Protein 5XUP (pdb70)

Secondary structure (DSSP, 8-state):
-HHHHHHHHHHHHHHHHHHHHHHHHHHHT-HHHHHHHHHHHHHHHHT-S---HHHHHHHHHHHHHHHHHTTT-TTEE-SSSTT--HHHHHHHHHTTS-TTSHHHHHHHHHHHHHHHHHHHHHTT-HHHHHHHHHHHS-STT---TTHHHHHHHHHHT-S--THHHHT-HHHHHHHHHHHHHHHHHHHTTSHHHHHHHHHHT-/-HHHHHHHHHHHHHHHHHHHHHHHHHHHT-HHHHHHHHHHHHHHHHH-S---HHHHHHHHHHHHHHHHHTTT-TT---SSSTTS-HHHHHHHHHHHS-S--SHHHHHHHHHHHHHHHHHHHTTT-HHHHHHHHHHH---TTHHHHHHHHHHT-TT-HHHHHS-HHHHHHHHHHHHHHHHHHSTTSHHHHHHHHHH-/---SSPEEPP--/--SS--

CATH classification: 1.25.40.210

Nearest PDB structures (foldseek):
  8w8g-assembly2_C  TM=9.676E-01  e=1.022E-24  Homo sapiens
  3bqo-assembly1_A  TM=9.821E-01  e=9.568E-24  Homo sapiens
  8w8g-assembly2_D  TM=9.716E-01  e=1.978E-22  Homo sapiens
  3bu8-assembly1_B  TM=8.510E-01  e=6.209E-09  Homo sapiens
  7c5d-assembly2_B  TM=8.430E-01  e=8.053E-08  Homo sapiens

Radius of gyration: 26.71 Å; Cα contacts (8 Å, |Δi|>4): 486; chains: 4; bounding box: 44×84×56 Å

Foldseek 3Di:
DVVVVVVLVVLVLLLLVLLLQLLVCLLVVVVVSNVVSLVVNVVSVVPHPDDDPVSVQSVLSSLLSVLLVCQLVQVDADDPPRLQGSLNSSLVSLVPYDPVVPPLSLVLNVLSLLSNLLSCLLVLNLVSSVVSLCVSVDDPPDDDPCSVVSVVVSVVSHNDDVVCVVSDSVVSSVSVSVVSVVSNVVRCCRPPNVVVVVVVVD/DVVVVVVLVVLLLLLLVLLLQLLVCLLVVVLVSNVVSLVVNVVSVVPHDDDDPVSVLSVLSSLLSVLLSCLLPPCDADDPPRLQHSLNVSLVSLVVHPDDPDDLSVLLSVLSLLSNLLSCLVVVNLVSSVVSLVVSDDDDCNVVSNVCSVVSVSPDPVCVVSDSVVSSVSVSVVSVVSNVVSCCRDPNVVVVVVVD/DDDPDDDDDDDD/DPDDDD

Structure (mmCIF, N/CA/C/O backbone):
data_5XUP
#
_entry.id   5XUP
#
_cell.length_a   161.579
_cell.length_b   161.579
_cell.length_c   45.925
_cell.angle_alpha   90.000
_cell.angle_beta   90.000
_cell.angle_gamma   120.000
#
_symmetry.space_group_name_H-M   'P 64'
#
loop_
_entity.id
_entity.type
_entity.pdbx_description
1 polymer 'Telomeric repeat-binding factor 1'
2 polymer 'Telomere repeats-binding bouquet formation protein 1'
3 water water
#
loop_
_atom_site.group_PDB
_atom_site.id
_atom_site.type_symbol
_atom_site.label_atom_id
_atom_site.label_alt_id
_atom_site.label_comp_id
_atom_site.label_asym_id
_atom_site.label_entity_id
_atom_site.label_seq_id
_atom_site.pdbx_PDB_ins_code
_atom_site.Cartn_x
_atom_site.Cartn_y
_atom_site.Cartn_z
_atom_site.occupancy
_atom_site.B_iso_or_equiv
_atom_site.auth_seq_id
_atom_site.auth_comp_id
_atom_site.auth_asym_id
_atom_site.auth_atom_id
_atom_site.pdbx_PDB_model_num
ATOM 1 N N . GLY A 1 1 ? -72.815 15.846 20.120 1.00 63.28 65 GLY A N 1
ATOM 2 C CA . GLY A 1 1 ? -72.155 16.087 21.437 1.00 62.57 65 GLY A CA 1
ATOM 3 C C . GLY A 1 1 ? -70.912 16.947 21.307 1.00 62.82 65 GLY A C 1
ATOM 4 O O . GLY A 1 1 ? -70.845 17.830 20.448 1.00 62.41 65 GLY A O 1
ATOM 5 N N . LEU A 1 2 ? -69.927 16.682 22.165 1.00 61.87 66 LEU A N 1
ATOM 6 C CA . LEU A 1 2 ? -68.651 17.400 22.157 1.00 63.54 66 LEU A CA 1
ATOM 7 C C . LEU A 1 2 ? -67.838 17.099 20.899 1.00 61.75 66 LEU A C 1
ATOM 8 O O . LEU A 1 2 ? -66.917 17.844 20.547 1.00 59.04 66 LEU A O 1
ATOM 13 N N . VAL A 1 3 ? -68.183 15.997 20.238 1.00 56.63 67 VAL A N 1
ATOM 14 C CA . VAL A 1 3 ? -67.553 15.593 18.990 1.00 52.26 67 VAL A CA 1
ATOM 15 C C . VAL A 1 3 ? -67.854 16.591 17.880 1.00 56.14 67 VAL A C 1
ATOM 16 O O . VAL A 1 3 ? -66.939 17.037 17.185 1.00 58.57 67 VAL A O 1
ATOM 20 N N . ALA A 1 4 ? -69.137 16.927 17.724 1.00 54.20 68 ALA A N 1
ATOM 21 C CA . ALA A 1 4 ? -69.601 17.858 16.696 1.00 54.03 68 ALA A CA 1
ATOM 22 C C . ALA A 1 4 ? -69.107 19.277 16.967 1.00 55.95 68 ALA A C 1
ATOM 23 O O . ALA A 1 4 ? -68.815 20.033 16.039 1.00 59.09 68 ALA A O 1
ATOM 25 N N . GLU A 1 5 ? -69.023 19.618 18.250 1.00 52.33 69 GLU A N 1
ATOM 26 C CA . GLU A 1 5 ? -68.474 20.885 18.707 1.00 53.89 69 GLU A CA 1
ATOM 27 C C . GLU A 1 5 ? -67.031 21.050 18.225 1.00 47.27 69 GLU A C 1
ATOM 28 O O . GLU A 1 5 ? -66.670 22.073 17.639 1.00 42.93 69 GLU A O 1
ATOM 34 N N . ALA A 1 6 ? -66.221 20.026 18.474 1.00 42.20 70 ALA A N 1
ATOM 35 C CA . ALA A 1 6 ? -64.817 20.017 18.092 1.00 38.35 70 ALA A CA 1
ATOM 36 C C . ALA A 1 6 ? -64.621 20.023 16.574 1.00 39.24 70 ALA A C 1
ATOM 37 O O . ALA A 1 6 ? -63.677 20.632 16.066 1.00 36.16 70 ALA A O 1
ATOM 39 N N . GLU A 1 7 ? -65.504 19.347 15.848 1.00 36.76 71 GLU A N 1
ATOM 40 C CA . GLU A 1 7 ? -65.408 19.340 14.392 1.00 39.37 71 GLU A CA 1
ATOM 41 C C . GLU A 1 7 ? -65.689 20.726 13.818 1.00 38.93 71 GLU A C 1
ATOM 42 O O . GLU A 1 7 ? -65.042 21.141 12.859 1.00 37.10 71 GLU A O 1
ATOM 48 N N . ALA A 1 8 ? -66.635 21.442 14.421 1.00 38.84 72 ALA A N 1
ATOM 49 C CA . ALA A 1 8 ? -66.910 22.830 14.036 1.00 41.79 72 ALA A CA 1
ATOM 50 C C . ALA A 1 8 ? -65.720 23.754 14.311 1.00 37.39 72 ALA A C 1
ATOM 51 O O . ALA A 1 8 ? -65.410 24.623 13.500 1.00 38.16 72 ALA A O 1
ATOM 53 N N . VAL A 1 9 ? -65.056 23.558 15.449 1.00 34.68 73 VAL A N 1
ATOM 54 C CA . VAL A 1 9 ? -63.865 24.333 15.800 1.00 34.43 73 VAL A CA 1
ATOM 55 C C . VAL A 1 9 ? -62.761 24.080 14.767 1.00 35.50 73 VAL A C 1
ATOM 56 O O . VAL A 1 9 ? -62.138 25.017 14.263 1.00 31.87 73 VAL A O 1
ATOM 60 N N . ALA A 1 10 ? -62.544 22.806 14.442 1.00 33.42 74 ALA A N 1
ATOM 61 C CA . ALA A 1 10 ? -61.548 22.417 13.457 1.00 29.89 74 ALA A CA 1
ATOM 62 C C . ALA A 1 10 ? -61.849 23.000 12.076 1.00 28.99 74 ALA A C 1
ATOM 63 O O . ALA A 1 10 ? -60.938 23.466 11.380 1.00 29.30 74 ALA A O 1
ATOM 65 N N . ALA A 1 11 ? -63.123 22.977 11.690 1.00 26.18 75 ALA A N 1
ATOM 66 C CA . ALA A 1 11 ? -63.552 23.504 10.397 1.00 28.65 75 ALA A CA 1
ATOM 67 C C . ALA A 1 11 ? -63.300 25.013 10.297 1.00 29.29 75 ALA A C 1
ATOM 68 O O . ALA A 1 11 ? -62.910 25.515 9.238 1.00 26.94 75 ALA A O 1
ATOM 70 N N . GLY A 1 12 ? -63.529 25.722 11.404 1.00 28.98 76 GLY A N 1
ATOM 71 C CA . GLY A 1 12 ? -63.238 27.148 11.492 1.00 29.74 76 GLY A CA 1
ATOM 72 C C . GLY A 1 12 ? -61.762 27.412 11.262 1.00 28.10 76 GLY A C 1
ATOM 73 O O . GLY A 1 12 ? -61.391 28.333 10.534 1.00 27.55 76 GLY A O 1
ATOM 74 N N . TRP A 1 13 ? -60.920 26.581 11.868 1.00 27.24 77 TRP A N 1
ATOM 75 C CA . TRP A 1 13 ? -59.475 26.713 11.725 1.00 26.16 77 TRP A CA 1
ATOM 76 C C . TRP A 1 13 ? -59.037 26.438 10.301 1.00 25.66 77 TRP A C 1
ATOM 77 O O . TRP A 1 13 ? -58.169 27.130 9.775 1.00 29.07 77 TRP A O 1
ATOM 88 N N . MET A 1 14 ? -59.642 25.427 9.679 1.00 25.06 78 MET A N 1
ATOM 89 C CA . MET A 1 14 ? -59.294 25.054 8.313 1.00 27.09 78 MET A CA 1
ATOM 90 C C . MET A 1 14 ? -59.687 26.157 7.335 1.00 26.53 78 MET A C 1
ATOM 91 O O . MET A 1 14 ? -58.898 26.521 6.460 1.00 24.30 78 MET A O 1
ATOM 96 N N . LEU A 1 15 ? -60.892 26.700 7.500 1.00 25.95 79 LEU A N 1
ATOM 97 C CA . LEU A 1 15 ? -61.364 27.776 6.634 1.00 24.67 79 LEU A CA 1
ATOM 98 C C . LEU A 1 15 ? -60.427 28.988 6.698 1.00 25.02 79 LEU A C 1
ATOM 99 O O . LEU A 1 15 ? -60.038 29.531 5.663 1.00 25.86 79 LEU A O 1
ATOM 104 N N . ASP A 1 16 ? -60.067 29.397 7.912 1.00 26.56 80 ASP A N 1
ATOM 105 C CA . ASP A 1 16 ? -59.184 30.542 8.110 1.00 27.47 80 ASP A CA 1
ATOM 106 C C . ASP A 1 16 ? -57.824 30.333 7.454 1.00 28.07 80 ASP A C 1
ATOM 107 O O . ASP A 1 16 ? -57.330 31.220 6.754 1.00 23.94 80 ASP A O 1
ATOM 112 N N . PHE A 1 17 ? -57.245 29.152 7.679 1.00 26.29 81 PHE A N 1
ATOM 113 C CA . PHE A 1 17 ? -55.971 28.777 7.078 1.00 27.05 81 PHE A CA 1
ATOM 114 C C . PHE A 1 17 ? -56.032 28.744 5.549 1.00 25.40 81 PHE A C 1
ATOM 115 O O . PHE A 1 17 ? -55.099 29.182 4.867 1.00 25.18 81 PHE A O 1
ATOM 123 N N . LEU A 1 18 ? -57.117 28.213 5.003 1.00 23.94 82 LEU A N 1
ATOM 124 C CA . LEU A 1 18 ? -57.234 28.152 3.546 1.00 26.08 82 LEU A CA 1
ATOM 125 C C . LEU A 1 18 ? -57.433 29.534 2.912 1.00 26.53 82 LEU A C 1
ATOM 126 O O . LEU A 1 18 ? -56.919 29.797 1.816 1.00 26.70 82 LEU A O 1
ATOM 131 N N . CYS A 1 19 ? -58.147 30.418 3.609 1.00 25.79 83 CYS A N 1
ATOM 132 C CA . CYS A 1 19 ? -58.294 31.813 3.165 1.00 27.09 83 CYS A CA 1
ATOM 133 C C . CYS A 1 19 ? -56.924 32.484 3.123 1.00 26.55 83 CYS A C 1
ATOM 134 O O . CYS A 1 19 ? -56.556 33.103 2.118 1.00 26.19 83 CYS A O 1
ATOM 137 N N . LEU A 1 20 ? -56.174 32.350 4.216 1.00 25.23 84 LEU A N 1
ATOM 138 C CA . LEU A 1 20 ? -54.815 32.892 4.298 1.00 30.32 84 LEU A CA 1
ATOM 139 C C . LEU A 1 20 ? -53.982 32.418 3.110 1.00 30.99 84 LEU A C 1
ATOM 140 O O . LEU A 1 20 ? -53.324 33.222 2.439 1.00 30.45 84 LEU A O 1
ATOM 145 N N . SER A 1 21 ? -54.057 31.119 2.832 1.00 28.79 85 SER A N 1
ATOM 146 C CA . SER A 1 21 ? -53.270 30.505 1.772 1.00 30.49 85 SER A CA 1
ATOM 147 C C . SER A 1 21 ? -53.695 31.017 0.391 1.00 29.83 85 SER A C 1
ATOM 148 O O . SER A 1 21 ? -52.847 31.296 -0.468 1.00 28.86 85 SER A O 1
ATOM 151 N N . LEU A 1 22 ? -55.008 31.139 0.193 1.00 26.57 86 LEU A N 1
ATOM 152 C CA . LEU A 1 22 ? -55.577 31.677 -1.040 1.00 27.45 86 LEU A CA 1
ATOM 153 C C . LEU A 1 22 ? -55.150 33.135 -1.237 1.00 25.39 86 LEU A C 1
ATOM 154 O O . LEU A 1 22 ? -54.779 33.535 -2.337 1.00 25.45 86 LEU A O 1
ATOM 159 N N . CYS A 1 23 ? -55.213 33.915 -0.162 1.00 26.46 87 CYS A N 1
ATOM 160 C CA . CYS A 1 23 ? -54.745 35.304 -0.168 1.00 28.32 87 CYS A CA 1
ATOM 161 C C . CYS A 1 23 ? -53.279 35.441 -0.601 1.00 31.19 87 CYS A C 1
ATOM 162 O O . CYS A 1 23 ? -52.949 36.325 -1.404 1.00 28.54 87 CYS A O 1
ATOM 165 N N . ARG A 1 24 ? -52.413 34.568 -0.076 1.00 33.18 88 ARG A N 1
ATOM 166 C CA . ARG A 1 24 ? -50.980 34.595 -0.411 1.00 34.31 88 ARG A CA 1
ATOM 167 C C . ARG A 1 24 ? -50.741 34.241 -1.855 1.00 32.20 88 ARG A C 1
ATOM 168 O O . ARG A 1 24 ? -49.973 34.920 -2.533 1.00 33.56 88 ARG A O 1
ATOM 176 N N . ALA A 1 25 ? -51.402 33.184 -2.326 1.00 30.08 89 ALA A N 1
ATOM 177 C CA . ALA A 1 25 ? -51.271 32.766 -3.721 1.00 32.74 89 ALA A CA 1
ATOM 178 C C . ALA A 1 25 ? -51.772 33.855 -4.677 1.00 34.72 89 ALA A C 1
ATOM 179 O O . ALA A 1 25 ? -51.192 34.060 -5.747 1.00 36.65 89 ALA A O 1
ATOM 181 N N . PHE A 1 26 ? -52.836 34.554 -4.278 1.00 33.53 90 PHE A N 1
ATOM 182 C CA . PHE A 1 26 ? -53.368 35.680 -5.055 1.00 31.76 90 PHE A CA 1
ATOM 183 C C . PHE A 1 26 ? -52.322 36.793 -5.133 1.00 31.25 90 PHE A C 1
ATOM 184 O O . PHE A 1 26 ? -51.980 37.257 -6.219 1.00 33.58 90 PHE A O 1
ATOM 192 N N . ARG A 1 27 ? -51.807 37.202 -3.978 1.00 30.70 91 ARG A N 1
ATOM 193 C CA . ARG A 1 27 ? -50.813 38.263 -3.925 1.00 36.07 91 ARG A CA 1
ATOM 194 C C . ARG A 1 27 ? -49.542 37.880 -4.693 1.00 38.01 91 ARG A C 1
ATOM 195 O O . ARG A 1 27 ? -49.027 38.680 -5.466 1.00 37.42 91 ARG A O 1
ATOM 203 N N . ASP A 1 28 ? -49.069 36.649 -4.499 1.00 41.30 92 ASP A N 1
ATOM 204 C CA . ASP A 1 28 ? -47.855 36.153 -5.163 1.00 44.25 92 ASP A CA 1
ATOM 205 C C . ASP A 1 28 ? -48.004 35.909 -6.664 1.00 39.61 92 ASP A C 1
ATOM 206 O O . ASP A 1 28 ? -47.006 35.766 -7.366 1.00 48.18 92 ASP A O 1
ATOM 211 N N . GLY A 1 29 ? -49.238 35.846 -7.150 1.00 39.71 93 GLY A N 1
ATOM 212 C CA . GLY A 1 29 ? -49.488 35.480 -8.544 1.00 38.42 93 GLY A CA 1
ATOM 213 C C . GLY A 1 29 ? -49.218 34.007 -8.809 1.00 38.84 93 GLY A C 1
ATOM 214 O O . GLY A 1 29 ? -48.858 33.628 -9.918 1.00 43.56 93 GLY A O 1
ATOM 215 N N . ARG A 1 30 ? -49.388 33.175 -7.787 1.00 38.02 94 ARG A N 1
ATOM 216 C CA . ARG A 1 30 ? -49.182 31.732 -7.923 1.00 37.28 94 ARG A CA 1
ATOM 217 C C . ARG A 1 30 ? -50.471 31.034 -8.353 1.00 35.78 94 ARG A C 1
ATOM 218 O O . ARG A 1 30 ? -51.234 30.526 -7.525 1.00 37.49 94 ARG A O 1
ATOM 226 N N . SER A 1 31 ? -50.686 31.011 -9.667 1.00 37.89 95 SER A N 1
ATOM 227 C CA . SER A 1 31 ? -51.956 30.608 -10.272 1.00 39.94 95 SER A CA 1
ATOM 228 C C . SER A 1 31 ? -52.380 29.181 -9.981 1.00 39.51 95 SER A C 1
ATOM 229 O O . SER A 1 31 ? -53.545 28.934 -9.682 1.00 37.44 95 SER A O 1
ATOM 232 N N . GLU A 1 32 ? -51.451 28.242 -10.081 1.00 40.83 96 GLU A N 1
ATOM 233 C CA . GLU A 1 32 ? -51.795 26.842 -9.855 1.00 44.10 96 GLU A CA 1
ATOM 234 C C . GLU A 1 32 ? -52.110 26.580 -8.389 1.00 39.60 96 GLU A C 1
ATOM 235 O O . GLU A 1 32 ? -53.106 25.918 -8.074 1.00 41.97 96 GLU A O 1
ATOM 241 N N . ASP A 1 33 ? -51.271 27.120 -7.504 1.00 37.31 97 ASP A N 1
ATOM 242 C CA . ASP A 1 33 ? -51.511 27.066 -6.063 1.00 35.91 97 ASP A CA 1
ATOM 243 C C . ASP A 1 33 ? -52.888 27.638 -5.734 1.00 35.83 97 ASP A C 1
ATOM 244 O O . ASP A 1 33 ? -53.653 27.044 -4.973 1.00 30.16 97 ASP A O 1
ATOM 249 N N . PHE A 1 34 ? -53.192 28.789 -6.327 1.00 35.11 98 PHE A N 1
ATOM 250 C CA . PHE A 1 34 ? -54.464 29.477 -6.111 1.00 32.21 98 PHE A CA 1
ATOM 251 C C . PHE A 1 34 ? -55.666 28.593 -6.458 1.00 32.81 98 PHE A C 1
ATOM 252 O O . PHE A 1 34 ? -56.610 28.500 -5.670 1.00 31.55 98 PHE A O 1
ATOM 260 N N . ARG A 1 35 ? -55.617 27.950 -7.629 1.00 30.26 99 ARG A N 1
ATOM 261 C CA . ARG A 1 35 ? -56.684 27.060 -8.084 1.00 33.88 99 ARG A CA 1
ATOM 262 C C . ARG A 1 35 ? -56.864 25.867 -7.137 1.00 33.95 99 ARG A C 1
ATOM 263 O O . ARG A 1 35 ? -57.995 25.492 -6.826 1.00 33.15 99 ARG A O 1
ATOM 271 N N . ARG A 1 36 ? -55.755 25.290 -6.671 1.00 33.93 100 ARG A N 1
ATOM 272 C CA . ARG A 1 36 ? -55.813 24.148 -5.752 1.00 34.69 100 ARG A CA 1
ATOM 273 C C . ARG A 1 36 ? -56.369 24.543 -4.385 1.00 31.46 100 ARG A C 1
ATOM 274 O O . ARG A 1 36 ? -57.230 23.853 -3.838 1.00 32.33 100 ARG A O 1
ATOM 282 N N . THR A 1 37 ? -55.879 25.655 -3.845 1.00 28.41 101 THR A N 1
ATOM 283 C CA . THR A 1 37 ? -56.413 26.201 -2.598 1.00 30.17 101 THR A CA 1
ATOM 284 C C . THR A 1 37 ? -57.896 26.583 -2.738 1.00 28.33 101 THR A C 1
ATOM 285 O O . THR A 1 37 ? -58.684 26.329 -1.830 1.00 25.44 101 THR A O 1
ATOM 289 N N . ARG A 1 38 ? -58.268 27.170 -3.876 1.00 26.56 102 ARG A N 1
ATOM 290 C CA . ARG A 1 38 ? -59.674 27.463 -4.170 1.00 28.37 102 ARG A CA 1
ATOM 291 C C . ARG A 1 38 ? -60.544 26.213 -4.031 1.00 29.35 102 ARG A C 1
ATOM 292 O O . ARG A 1 38 ? -61.577 26.245 -3.355 1.00 26.56 102 ARG A O 1
ATOM 300 N N . ASN A 1 39 ? -60.123 25.127 -4.681 1.00 30.27 103 ASN A N 1
ATOM 301 C CA . ASN A 1 39 ? -60.834 23.853 -4.612 1.00 30.45 103 ASN A CA 1
ATOM 302 C C . ASN A 1 39 ? -60.999 23.360 -3.185 1.00 27.66 103 ASN A C 1
ATOM 303 O O . ASN A 1 39 ? -62.087 22.919 -2.801 1.00 27.27 103 ASN A O 1
ATOM 308 N N . SER A 1 40 ? -59.923 23.438 -2.402 1.00 26.73 104 SER A N 1
ATOM 309 C CA . SER A 1 40 ? -59.970 23.010 -1.013 1.00 26.12 104 SER A CA 1
ATOM 310 C C . SER A 1 40 ? -60.929 23.888 -0.208 1.00 26.38 104 SER A C 1
ATOM 311 O O . SER A 1 40 ? -61.755 23.382 0.554 1.00 27.56 104 SER A O 1
ATOM 314 N N . ALA A 1 41 ? -60.806 25.202 -0.386 1.00 27.68 105 ALA A N 1
ATOM 315 C CA . ALA A 1 41 ? -61.638 26.169 0.328 1.00 25.25 105 ALA A CA 1
ATOM 316 C C . ALA A 1 41 ? -63.106 25.962 -0.017 1.00 23.31 105 ALA A C 1
ATOM 317 O O . ALA A 1 41 ? -63.947 25.937 0.881 1.00 23.46 105 ALA A O 1
ATOM 319 N N . GLU A 1 42 ? -63.404 25.790 -1.308 1.00 23.18 106 GLU A N 1
ATOM 320 C CA . GLU A 1 42 ? -64.780 25.544 -1.753 1.00 27.26 106 GLU A CA 1
ATOM 321 C C . GLU A 1 42 ? -65.393 24.312 -1.078 1.00 25.45 106 GLU A C 1
ATOM 322 O O . GLU A 1 42 ? -66.511 24.375 -0.581 1.00 24.53 106 GLU A O 1
ATOM 328 N N . ALA A 1 43 ? -64.656 23.205 -1.047 1.00 25.60 107 ALA A N 1
ATOM 329 C CA . ALA A 1 43 ? -65.140 21.988 -0.404 1.00 25.36 107 ALA A CA 1
ATOM 330 C C . ALA A 1 43 ? -65.309 22.182 1.106 1.00 24.95 107 ALA A C 1
ATOM 331 O O . ALA A 1 43 ? -66.320 21.775 1.689 1.00 26.13 107 ALA A O 1
ATOM 333 N N . ILE A 1 44 ? -64.326 22.810 1.746 1.00 22.08 108 ILE A N 1
ATOM 334 C CA . ILE A 1 44 ? -64.441 23.081 3.179 1.00 24.42 108 ILE A CA 1
ATOM 335 C C . ILE A 1 44 ? -65.665 23.963 3.469 1.00 25.14 108 ILE A C 1
ATOM 336 O O . ILE A 1 44 ? -66.413 23.700 4.419 1.00 23.54 108 ILE A O 1
ATOM 341 N N . ILE A 1 45 ? -65.881 24.988 2.647 1.00 24.19 109 ILE A N 1
ATOM 342 C CA . ILE A 1 45 ? -67.061 25.844 2.813 1.00 23.63 109 ILE A CA 1
ATOM 343 C C . ILE A 1 45 ? -68.364 25.047 2.662 1.00 25.53 109 ILE A C 1
ATOM 344 O O . ILE A 1 45 ? -69.282 25.168 3.499 1.00 24.74 109 ILE A O 1
ATOM 349 N N . HIS A 1 46 ? -68.439 24.224 1.615 1.00 25.32 110 HIS A N 1
ATOM 350 C CA . HIS A 1 46 ? -69.623 23.384 1.403 1.00 28.84 110 HIS A CA 1
ATOM 351 C C . HIS A 1 46 ? -69.879 22.445 2.580 1.00 26.51 110 HIS A C 1
ATOM 352 O O . HIS A 1 46 ? -71.009 22.082 2.832 1.00 28.18 110 HIS A O 1
ATOM 359 N N . GLY A 1 47 ? -68.825 22.068 3.299 1.00 25.43 111 GLY A N 1
ATOM 360 C CA . GLY A 1 47 ? -68.952 21.144 4.424 1.00 24.70 111 GLY A CA 1
ATOM 361 C C . GLY A 1 47 ? -69.404 21.775 5.733 1.00 28.83 111 GLY A C 1
ATOM 362 O O . GLY A 1 47 ? -69.697 21.056 6.689 1.00 28.17 111 GLY A O 1
ATOM 363 N N . LEU A 1 48 ? -69.468 23.110 5.782 1.00 27.22 112 LEU A N 1
ATOM 364 C CA 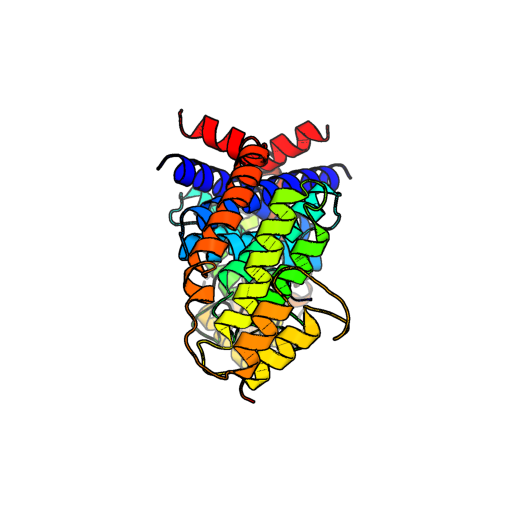. LEU A 1 48 ? -69.838 23.828 7.010 1.00 28.06 112 LEU A CA 1
ATOM 365 C C . LEU A 1 48 ? -71.308 23.643 7.354 1.00 27.26 112 LEU A C 1
ATOM 366 O O . LEU A 1 48 ? -72.159 23.623 6.471 1.00 26.58 112 LEU A O 1
ATOM 371 N N . SER A 1 49 ? -71.605 23.503 8.640 1.00 28.77 113 SER A N 1
ATOM 372 C CA . SER A 1 49 ? -72.987 23.341 9.067 1.00 34.01 113 SER A CA 1
ATOM 373 C C . SER A 1 49 ? -73.447 24.531 9.916 1.00 33.13 113 SER A C 1
ATOM 374 O O . SER A 1 49 ? -74.563 24.541 10.429 1.00 36.97 113 SER A O 1
ATOM 377 N N . SER A 1 50 ? -72.576 25.529 10.050 1.00 26.77 114 SER A N 1
ATOM 378 C CA . SER A 1 50 ? -72.888 26.749 10.784 1.00 29.00 114 SER A CA 1
ATOM 379 C C . SER A 1 50 ? -71.909 27.853 10.387 1.00 28.80 114 SER A C 1
ATOM 380 O O . SER A 1 50 ? -70.820 27.557 9.887 1.00 26.39 114 SER A O 1
ATOM 383 N N . LEU A 1 51 ? -72.310 29.111 10.597 1.00 24.69 115 LEU A N 1
ATOM 384 C CA . LEU A 1 51 ? -71.503 30.270 10.217 1.00 27.13 115 LEU A CA 1
ATOM 385 C C . LEU A 1 51 ? -71.483 31.347 11.287 1.00 26.17 115 LEU A C 1
ATOM 386 O O . LEU A 1 51 ? -72.533 31.851 11.676 1.00 25.69 115 LEU A O 1
ATOM 391 N N . THR A 1 52 ? -70.294 31.726 11.741 1.00 25.86 116 THR A N 1
ATOM 392 C CA . THR A 1 52 ? -70.157 32.948 12.535 1.00 26.69 116 THR A CA 1
ATOM 393 C C . THR A 1 52 ? -70.029 34.123 11.565 1.00 26.69 116 THR A C 1
ATOM 394 O O . THR A 1 52 ? -69.862 33.914 10.356 1.00 23.46 116 THR A O 1
ATOM 398 N N . ALA A 1 53 ? -70.100 35.346 12.093 1.00 26.44 117 ALA A N 1
ATOM 399 C CA . ALA A 1 53 ? -69.913 36.557 11.284 1.00 29.01 117 ALA A CA 1
ATOM 400 C C . ALA A 1 53 ? -68.538 36.595 10.616 1.00 25.57 117 ALA A C 1
ATOM 401 O O . ALA A 1 53 ? -68.418 36.976 9.451 1.00 24.66 117 ALA A O 1
ATOM 403 N N . CYS A 1 54 ? -67.503 36.211 11.359 1.00 25.89 118 CYS A N 1
ATOM 404 C CA . CYS A 1 54 ? -66.146 36.144 10.810 1.00 28.74 118 CYS A CA 1
ATOM 405 C C . CYS A 1 54 ? -66.015 35.096 9.687 1.00 24.07 118 CYS A C 1
ATOM 406 O O . CYS A 1 54 ? -65.320 35.320 8.704 1.00 25.69 118 CYS A O 1
ATOM 409 N N . GLN A 1 55 ? -66.691 33.961 9.825 1.00 25.79 119 GLN A N 1
ATOM 410 C CA . GLN A 1 55 ? -66.668 32.930 8.776 1.00 24.43 119 GLN A CA 1
ATOM 411 C C . GLN A 1 55 ? -67.363 33.405 7.499 1.00 21.89 119 GLN A C 1
ATOM 412 O O . GLN A 1 55 ? -66.869 33.176 6.389 1.00 22.61 119 GLN A O 1
ATOM 418 N N . LEU A 1 56 ? -68.497 34.081 7.652 1.00 21.88 120 LEU A N 1
ATOM 419 C CA . LEU A 1 56 ? -69.191 34.658 6.500 1.00 23.44 120 LEU A CA 1
ATOM 420 C C . LEU A 1 56 ? -68.305 35.650 5.763 1.00 23.00 120 LEU A C 1
ATOM 421 O O . LEU A 1 56 ? -68.245 35.617 4.535 1.00 23.62 120 LEU A O 1
ATOM 426 N N . ARG A 1 57 ? -67.637 36.532 6.512 1.00 23.29 121 ARG A N 1
ATOM 427 C CA . ARG A 1 57 ? -66.694 37.493 5.931 1.00 25.18 121 ARG A CA 1
ATOM 428 C C . ARG A 1 57 ? -65.576 36.772 5.167 1.00 24.02 121 ARG A C 1
ATOM 429 O O . ARG A 1 57 ? -65.230 37.157 4.054 1.00 23.17 121 ARG A O 1
ATOM 437 N N . THR A 1 58 ? -65.022 35.727 5.773 1.00 23.57 122 THR A N 1
ATOM 438 C CA . THR A 1 58 ? -63.979 34.924 5.143 1.00 23.76 122 THR A CA 1
ATOM 439 C C . THR A 1 58 ? -64.453 34.302 3.820 1.00 22.82 122 THR A C 1
ATOM 440 O O . THR A 1 58 ? -63.722 34.301 2.831 1.00 25.31 122 THR A O 1
ATOM 444 N N . ILE A 1 59 ? -65.673 33.781 3.803 1.00 21.93 123 ILE A N 1
ATOM 445 C CA . ILE A 1 59 ? -66.248 33.248 2.572 1.00 22.09 123 ILE A CA 1
ATOM 446 C C . ILE A 1 59 ? -66.352 34.339 1.495 1.00 23.36 123 ILE A C 1
ATOM 447 O O . ILE A 1 59 ? -65.941 34.125 0.354 1.00 21.87 123 ILE A O 1
ATOM 452 N N . TYR A 1 60 ? -66.893 35.503 1.858 1.00 21.30 124 TYR A N 1
ATOM 453 C CA . TYR A 1 60 ? -66.963 36.629 0.926 1.00 22.25 124 TYR A CA 1
ATOM 454 C C . TYR A 1 60 ? -65.589 36.974 0.372 1.00 21.92 124 TYR A C 1
ATOM 455 O O . TYR A 1 60 ? -65.441 37.161 -0.836 1.00 21.52 124 TYR A O 1
ATOM 464 N N . ILE A 1 61 ? -64.587 37.050 1.252 1.00 20.54 125 ILE A N 1
ATOM 465 C CA . ILE A 1 61 ? -63.216 37.328 0.809 1.00 21.46 125 ILE A CA 1
ATOM 466 C C . ILE A 1 61 ? -62.753 36.316 -0.242 1.00 21.91 125 ILE A C 1
ATOM 467 O O . ILE A 1 61 ? -62.227 36.711 -1.286 1.00 21.03 125 ILE A O 1
ATOM 472 N N . CYS A 1 62 ? -62.965 35.023 0.018 1.00 20.63 126 CYS A N 1
ATOM 473 C CA . CYS A 1 62 ? -62.606 33.986 -0.952 1.00 23.10 126 CYS A CA 1
ATOM 474 C C . CYS A 1 62 ? -63.369 34.158 -2.272 1.00 22.54 126 CYS A C 1
ATOM 475 O O . CYS A 1 62 ? -62.781 34.063 -3.356 1.00 23.03 126 CYS A O 1
ATOM 478 N N . GLN A 1 63 ? -64.668 34.439 -2.181 1.00 21.28 127 GLN A N 1
ATOM 479 C CA . GLN A 1 63 ? -65.475 34.659 -3.376 1.00 21.65 127 GLN A CA 1
ATOM 480 C C . GLN A 1 63 ? -64.978 35.854 -4.179 1.00 22.26 127 GLN A C 1
ATOM 481 O O . GLN A 1 63 ? -64.896 35.787 -5.404 1.00 19.67 127 GLN A O 1
ATOM 487 N N . PHE A 1 64 ? -64.665 36.941 -3.469 1.00 21.86 128 PHE A N 1
ATOM 488 C CA . PHE A 1 64 ? -64.166 38.182 -4.073 1.00 22.03 128 PHE A CA 1
ATOM 489 C C . PHE A 1 64 ? -62.911 37.921 -4.907 1.00 21.60 128 PHE A C 1
ATOM 490 O O . PHE A 1 64 ? -62.851 38.299 -6.073 1.00 20.78 128 PHE A O 1
ATOM 498 N N . LEU A 1 65 ? -61.928 37.250 -4.310 1.00 23.31 129 LEU A N 1
ATOM 499 C CA . LEU A 1 65 ? -60.662 36.964 -4.988 1.00 23.86 129 LEU A CA 1
ATOM 500 C C . LEU A 1 65 ? -60.814 36.067 -6.221 1.00 23.74 129 LEU A C 1
ATOM 501 O O . LEU A 1 65 ? -60.156 36.310 -7.230 1.00 21.47 129 LEU A O 1
ATOM 506 N N . THR A 1 66 ? -61.679 35.047 -6.153 1.00 21.42 130 THR A N 1
ATOM 507 C CA . THR A 1 66 ? -61.872 34.176 -7.313 1.00 22.35 130 THR A CA 1
ATOM 508 C C . THR A 1 66 ? -62.525 34.918 -8.482 1.00 22.20 130 THR A C 1
ATOM 509 O O . THR A 1 66 ? -62.188 34.670 -9.628 1.00 25.40 130 THR A O 1
ATOM 513 N N . ARG A 1 67 ? -63.447 35.832 -8.199 1.00 22.51 131 ARG A N 1
ATOM 514 C CA . ARG A 1 67 ? -64.053 36.627 -9.272 1.00 22.98 131 ARG A CA 1
ATOM 515 C C . ARG A 1 67 ? -63.039 37.609 -9.871 1.00 21.64 131 ARG A C 1
ATOM 516 O O . ARG A 1 67 ? -62.963 37.777 -11.102 1.00 21.41 131 ARG A O 1
ATOM 524 N N . ILE A 1 68 ? -62.241 38.227 -9.002 1.00 20.61 132 ILE A N 1
ATOM 525 C CA . ILE A 1 68 ? -61.210 39.171 -9.438 1.00 21.49 132 ILE A CA 1
ATOM 526 C C . ILE A 1 68 ? -60.187 38.438 -10.297 1.00 23.36 132 ILE A C 1
ATOM 527 O O . ILE A 1 68 ? -59.845 38.916 -11.373 1.00 24.43 132 ILE A O 1
ATOM 532 N N . ALA A 1 69 ? -59.729 37.270 -9.836 1.00 26.15 133 ALA A N 1
ATOM 533 C CA . ALA A 1 69 ? -58.792 36.439 -10.613 1.00 27.20 133 ALA A CA 1
ATOM 534 C C . ALA A 1 69 ? -59.341 36.087 -11.993 1.00 27.67 133 ALA A C 1
ATOM 535 O O . ALA A 1 69 ? -58.580 35.904 -12.937 1.00 30.13 133 ALA A O 1
ATOM 537 N N . ALA A 1 70 ? -60.662 35.999 -12.107 1.00 29.12 134 ALA A N 1
ATOM 538 C CA . ALA A 1 70 ? -61.300 35.621 -13.367 1.00 28.96 134 ALA A CA 1
ATOM 539 C C . ALA A 1 70 ? -61.802 36.829 -14.154 1.00 28.01 134 ALA A C 1
ATOM 540 O O . ALA A 1 70 ? -62.593 36.675 -15.080 1.00 26.54 134 ALA A O 1
ATOM 542 N N . GLY A 1 71 ? -61.333 38.023 -13.794 1.00 25.79 135 GLY A N 1
ATOM 543 C CA . GLY A 1 71 ? -61.883 39.273 -14.338 1.00 31.24 135 GLY A CA 1
ATOM 544 C C . GLY A 1 71 ? -61.810 39.447 -15.847 1.00 36.18 135 GLY A C 1
ATOM 545 O O . GLY A 1 71 ? -62.715 40.029 -16.461 1.00 31.76 135 GLY A O 1
ATOM 546 N N . LYS A 1 72 ? -60.731 38.953 -16.448 1.00 43.11 136 LYS A N 1
ATOM 547 C CA . LYS A 1 72 ? -60.559 39.040 -17.898 1.00 44.92 136 LYS A CA 1
ATOM 548 C C . LYS A 1 72 ? -61.211 37.864 -18.625 1.00 50.38 136 LYS A C 1
ATOM 549 O O . LYS A 1 72 ? -61.390 37.902 -19.841 1.00 55.05 136 LYS A O 1
ATOM 555 N N . THR A 1 73 ? -61.572 36.828 -17.869 1.00 56.08 137 T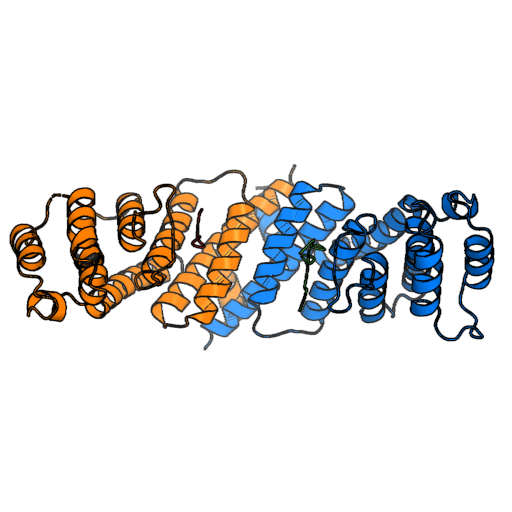HR A N 1
ATOM 556 C CA . THR A 1 73 ? -62.222 35.633 -18.406 1.00 59.03 137 THR A CA 1
ATOM 557 C C . THR A 1 73 ? -63.726 35.875 -18.583 1.00 66.08 137 THR A C 1
ATOM 558 O O . THR A 1 73 ? -64.529 35.425 -17.763 1.00 71.37 137 THR A O 1
ATOM 562 N N . LEU A 1 74 ? -64.115 36.578 -19.646 1.00 69.52 138 LEU A N 1
ATOM 563 C CA . LEU A 1 74 ? -65.540 36.880 -19.884 1.00 65.53 138 LEU A CA 1
ATOM 564 C C . LEU A 1 74 ? -66.435 35.632 -20.087 1.00 67.48 138 LEU A C 1
ATOM 565 O O . LEU A 1 74 ? -67.665 35.751 -20.106 1.00 75.41 138 LEU A O 1
ATOM 570 N N . ASP A 1 75 ? -65.811 34.454 -20.218 1.00 66.46 139 ASP A N 1
ATOM 571 C CA . ASP A 1 75 ? -66.521 33.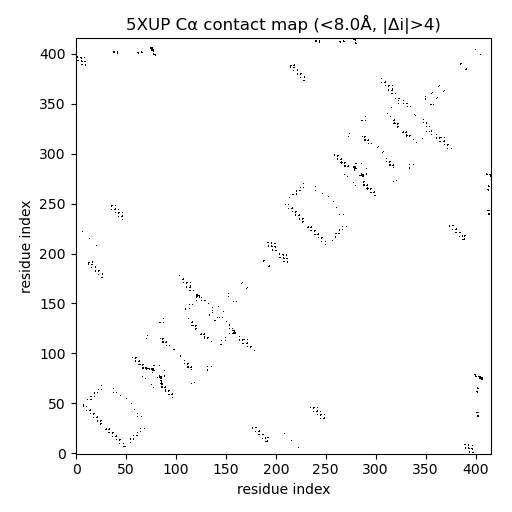160 -20.311 1.00 69.10 139 ASP A CA 1
ATOM 572 C C . ASP A 1 75 ? -66.724 32.422 -18.962 1.00 64.96 139 ASP A C 1
ATOM 573 O O . ASP A 1 75 ? -67.247 31.294 -18.925 1.00 58.99 139 ASP A O 1
ATOM 578 N N . ALA A 1 76 ? -66.292 33.040 -17.865 1.00 51.27 140 ALA A N 1
ATOM 579 C CA . ALA A 1 76 ? -66.585 32.514 -16.535 1.00 39.75 140 ALA A CA 1
ATOM 580 C C . ALA A 1 76 ? -67.934 33.064 -16.076 1.00 35.75 140 ALA A C 1
ATOM 581 O O . ALA A 1 76 ? -68.161 34.276 -16.126 1.00 36.67 140 ALA A O 1
ATOM 583 N N . GLN A 1 77 ? -68.829 32.171 -15.654 1.00 31.26 141 GLN A N 1
ATOM 584 C CA . GLN A 1 77 ? -70.163 32.560 -15.202 1.00 32.31 141 GLN A CA 1
ATOM 585 C C . GLN A 1 77 ? -70.285 32.383 -13.691 1.00 32.05 141 GLN A C 1
ATOM 586 O O . GLN A 1 77 ? -70.268 31.256 -13.194 1.00 33.22 141 GLN A O 1
ATOM 592 N N 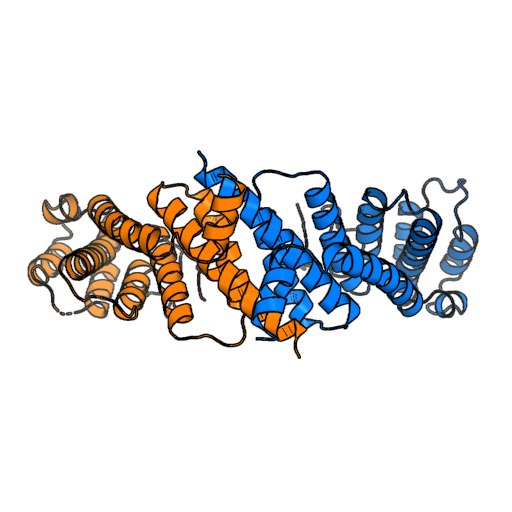. PHE A 1 78 ? -70.419 33.495 -12.970 1.00 26.43 142 PHE A N 1
ATOM 593 C CA . PHE A 1 78 ? -70.479 33.457 -11.514 1.00 26.37 142 PHE A CA 1
ATOM 594 C C . PHE A 1 78 ? -71.893 33.637 -10.960 1.00 27.22 142 PHE A C 1
ATOM 595 O O . PHE A 1 78 ? -72.123 33.384 -9.784 1.00 32.79 142 PHE A O 1
ATOM 603 N N . GLU A 1 79 ? -72.833 34.078 -11.796 1.00 27.04 143 GLU A N 1
ATOM 604 C CA . GLU A 1 79 ? -74.208 34.297 -11.344 1.00 30.69 143 GLU A CA 1
ATOM 605 C C . GLU A 1 79 ? -75.174 33.443 -12.147 1.00 32.49 143 GLU A C 1
ATOM 606 O O . GLU A 1 79 ? -74.858 33.027 -13.266 1.00 29.98 143 GLU A O 1
ATOM 612 N N . ASN A 1 80 ? -76.342 33.179 -11.566 1.00 32.23 144 ASN A N 1
ATOM 613 C CA . ASN A 1 80 ? -77.407 32.468 -12.271 1.00 37.96 144 ASN A CA 1
ATOM 614 C C . ASN A 1 80 ? -77.773 33.210 -13.544 1.00 38.95 144 ASN A C 1
ATOM 615 O O . ASN A 1 80 ? -77.861 32.614 -14.609 1.00 41.29 144 ASN A O 1
ATOM 620 N N . ASP A 1 81 ? -77.947 34.523 -13.415 1.00 41.85 145 ASP A N 1
ATOM 621 C CA . ASP A 1 81 ? -78.044 35.428 -14.547 1.00 35.17 145 ASP A CA 1
ATOM 622 C C . ASP A 1 81 ? -76.720 35.428 -15.315 1.00 33.27 145 ASP A C 1
ATOM 623 O O . ASP A 1 81 ? -75.718 36.006 -14.878 1.00 34.92 145 ASP A O 1
ATOM 628 N N . GLU A 1 82 ? -76.744 34.758 -16.460 1.00 31.16 146 GLU A N 1
ATOM 629 C CA . GLU A 1 82 ? -75.593 34.541 -17.335 1.00 37.37 146 GLU A CA 1
ATOM 630 C C . GLU A 1 82 ? -74.932 35.820 -17.865 1.00 31.54 146 GLU A C 1
ATOM 631 O O . GLU A 1 82 ? -73.786 35.791 -18.301 1.00 33.06 146 GLU A O 1
ATOM 637 N N . ARG A 1 83 ? -75.654 36.934 -17.836 1.00 34.60 147 ARG A N 1
ATOM 638 C CA . ARG A 1 83 ? -75.143 38.188 -18.377 1.00 34.43 147 ARG A CA 1
ATOM 639 C C . ARG A 1 83 ? -74.164 38.878 -17.422 1.00 32.32 147 ARG A C 1
ATOM 640 O O . ARG A 1 83 ? -73.389 39.729 -17.850 1.00 31.86 147 ARG A O 1
ATOM 648 N N . ILE A 1 84 ? -74.198 38.523 -16.139 1.00 27.13 148 ILE A N 1
ATOM 649 C CA . ILE A 1 84 ? -73.313 39.165 -15.169 1.00 25.11 148 ILE A CA 1
ATOM 650 C C . ILE A 1 84 ? -71.860 38.740 -15.402 1.00 25.75 148 ILE A C 1
ATOM 651 O O . ILE A 1 84 ? -71.540 37.555 -15.352 1.00 23.79 148 ILE A O 1
ATOM 656 N N . THR A 1 85 ? -70.992 39.714 -15.675 1.00 23.59 149 THR A N 1
ATOM 657 C CA . THR A 1 85 ? -69.562 39.441 -15.874 1.00 22.77 149 THR A CA 1
ATOM 658 C C . THR A 1 85 ? -68.825 39.218 -14.538 1.00 21.12 149 THR A C 1
ATOM 659 O O . THR A 1 85 ? -69.354 39.554 -13.485 1.00 22.43 149 THR A O 1
ATOM 663 N N . PRO A 1 86 ? -67.619 38.613 -14.574 1.00 20.84 150 PRO A N 1
ATOM 664 C CA . PRO A 1 86 ? -66.894 38.314 -13.329 1.00 21.32 150 PRO A CA 1
ATOM 665 C C . PRO A 1 86 ? -66.589 39.546 -12.465 1.00 20.61 150 PRO A C 1
ATOM 666 O O . PRO A 1 86 ? -66.674 39.466 -11.236 1.00 20.04 150 PRO A O 1
ATOM 670 N N . LEU A 1 87 ? -66.243 40.670 -13.088 1.00 20.92 151 LEU A N 1
ATOM 671 C CA . LEU A 1 87 ? -65.970 41.888 -12.315 1.00 21.38 151 LEU A CA 1
ATOM 672 C C . LEU A 1 87 ? -67.243 42.468 -11.704 1.00 21.11 151 LEU A C 1
ATOM 673 O O . LEU A 1 87 ? -67.209 43.004 -10.597 1.00 22.22 151 LEU A O 1
ATOM 678 N N . GLU A 1 88 ? -68.369 42.346 -12.406 1.00 21.75 152 GLU A N 1
ATOM 679 C CA . GLU A 1 88 ? -69.672 42.682 -11.797 1.00 22.40 152 GLU A CA 1
ATOM 680 C C . GLU A 1 88 ? -69.970 41.802 -10.597 1.00 21.47 152 GLU A C 1
ATOM 681 O O . GLU A 1 88 ? -70.473 42.266 -9.567 1.00 23.38 152 GLU A O 1
ATOM 687 N N . SER A 1 89 ? -69.677 40.516 -10.739 1.00 21.98 153 SER A N 1
ATOM 688 C CA . SER A 1 89 ? -69.844 39.585 -9.636 1.00 22.31 153 SER A CA 1
ATOM 689 C C . SER A 1 89 ? -68.928 39.970 -8.463 1.00 20.90 153 SER A C 1
ATOM 690 O O . SER A 1 89 ? -69.347 39.941 -7.302 1.00 21.41 153 SER A O 1
ATOM 693 N N . ALA A 1 90 ? -67.686 40.348 -8.768 1.00 20.38 154 ALA A N 1
ATOM 694 C CA . ALA A 1 90 ? -66.778 40.853 -7.724 1.00 21.88 154 ALA A CA 1
ATOM 695 C C . ALA A 1 90 ? -67.378 42.058 -6.991 1.00 23.19 154 ALA A C 1
ATOM 696 O O . ALA A 1 90 ? -67.361 42.125 -5.753 1.00 23.88 154 ALA A O 1
ATOM 698 N N . LEU A 1 91 ? -67.932 42.991 -7.761 1.00 20.40 155 LEU A N 1
ATOM 699 C CA . LEU A 1 91 ? -68.584 44.175 -7.205 1.00 23.43 155 LEU A CA 1
ATOM 700 C C . LEU A 1 91 ? -69.709 43.799 -6.242 1.00 23.55 155 LEU A C 1
ATOM 701 O O . LEU A 1 91 ? -69.830 44.386 -5.171 1.00 24.64 155 LEU A O 1
ATOM 706 N N . MET A 1 92 ? -70.531 42.823 -6.622 1.00 24.80 156 MET A N 1
ATOM 707 C CA . MET A 1 92 ? -71.624 42.365 -5.758 1.00 26.76 156 MET A CA 1
ATOM 708 C C . MET A 1 92 ? -71.094 41.864 -4.417 1.00 24.65 156 MET A C 1
ATOM 709 O O . MET A 1 92 ? -71.641 42.197 -3.369 1.00 27.19 156 MET A O 1
ATOM 714 N N . ILE A 1 93 ? -70.019 41.082 -4.451 1.00 22.07 157 ILE A N 1
ATOM 715 C CA . ILE A 1 93 ? -69.380 40.606 -3.216 1.00 24.65 157 ILE A CA 1
ATOM 716 C C . ILE A 1 93 ? -68.808 41.776 -2.400 1.00 23.76 157 ILE A C 1
ATOM 717 O O . ILE A 1 93 ? -69.047 41.889 -1.190 1.00 22.76 157 ILE A O 1
ATOM 722 N N . TRP A 1 94 ? -68.077 42.660 -3.074 1.00 24.43 158 TRP A N 1
ATOM 723 C CA . TRP A 1 94 ? -67.452 43.819 -2.429 1.00 24.30 158 TRP A CA 1
ATOM 724 C C . TRP A 1 94 ? -68.442 44.671 -1.622 1.00 26.44 158 TRP A C 1
ATOM 725 O O . TRP A 1 94 ? -68.117 45.150 -0.533 1.00 25.44 158 TRP A O 1
ATOM 736 N N . GLY A 1 95 ? -69.651 44.839 -2.154 1.00 29.20 159 GLY A N 1
ATOM 737 C CA . GLY A 1 95 ? -70.730 45.525 -1.447 1.00 31.22 159 GLY A CA 1
ATOM 738 C C . GLY A 1 95 ? -71.095 44.894 -0.110 1.00 35.41 159 GLY A C 1
ATOM 739 O O . GLY A 1 95 ? -71.678 45.562 0.744 1.00 40.87 159 GLY A O 1
ATOM 740 N N . SER A 1 96 ? -70.739 43.621 0.086 1.00 32.29 160 SER A N 1
ATOM 741 C CA . SER A 1 96 ? -71.096 42.906 1.317 1.00 38.18 160 SER A CA 1
ATOM 742 C C . SER A 1 96 ? -70.016 42.857 2.407 1.00 43.20 160 SER A C 1
ATOM 743 O O . SER A 1 96 ? -70.235 42.255 3.453 1.00 52.61 160 SER A O 1
ATOM 746 N N . ILE A 1 97 ? -68.859 43.477 2.200 1.00 47.50 161 ILE A N 1
ATOM 747 C CA . ILE A 1 97 ? -67.817 43.344 3.222 1.00 49.65 161 ILE A CA 1
ATOM 748 C C . ILE A 1 97 ? -67.271 44.591 3.920 1.00 59.91 161 ILE A C 1
ATOM 749 O O . ILE A 1 97 ? -67.832 45.044 4.927 1.00 79.41 161 ILE A O 1
ATOM 754 N N . GLU A 1 98 ? -66.208 45.162 3.365 1.00 48.57 162 GLU A N 1
ATOM 755 C CA . GLU A 1 98 ? -65.269 45.988 4.120 1.00 51.59 162 GLU A CA 1
ATOM 756 C C . GLU A 1 98 ? -65.690 47.472 4.140 1.00 48.96 162 GLU A C 1
ATOM 757 O O . GLU A 1 98 ? -64.848 48.384 4.053 1.00 47.45 162 GLU A O 1
ATOM 763 N N . LYS A 1 99 ? -66.996 47.706 4.276 1.00 41.86 163 LYS A N 1
ATOM 764 C CA . LYS A 1 99 ? -67.548 49.056 4.119 1.00 50.53 163 LYS A CA 1
ATOM 765 C C . LYS A 1 99 ? -67.087 50.065 5.178 1.00 50.29 163 LYS A C 1
ATOM 766 O O . LYS A 1 99 ? -67.003 51.261 4.888 1.00 41.48 163 LYS A O 1
ATOM 772 N N . GLU A 1 100 ? -66.765 49.581 6.381 1.00 50.39 164 GLU A N 1
ATOM 773 C CA . GLU A 1 100 ? -66.284 50.455 7.456 1.00 54.93 164 GLU A CA 1
ATOM 774 C C . GLU A 1 100 ? -64.929 51.129 7.168 1.00 56.69 164 GLU A C 1
ATOM 775 O O . GLU A 1 100 ? -64.606 52.147 7.787 1.00 58.43 164 GLU A O 1
ATOM 781 N N . HIS A 1 101 ? -64.157 50.578 6.228 1.00 51.40 165 HIS A N 1
ATOM 782 C CA . HIS A 1 101 ? -62.890 51.189 5.786 1.00 45.18 165 HIS A CA 1
ATOM 783 C C . HIS A 1 101 ? -63.112 51.959 4.490 1.00 41.68 165 HIS A C 1
ATOM 784 O O . HIS A 1 101 ? -62.654 51.549 3.413 1.00 29.63 165 HIS A O 1
ATOM 791 N N . ASP A 1 102 ? -63.802 53.092 4.624 1.00 38.57 166 ASP A N 1
ATOM 792 C CA . ASP A 1 102 ? -64.481 53.733 3.505 1.00 42.39 166 ASP A CA 1
ATOM 793 C C . ASP A 1 102 ? -63.576 54.183 2.355 1.00 34.57 166 ASP A C 1
ATOM 794 O O . ASP A 1 102 ? -63.940 53.988 1.201 1.00 32.61 166 ASP A O 1
ATOM 799 N N . LYS A 1 103 ? -62.410 54.766 2.647 1.00 33.27 167 LYS A N 1
ATOM 800 C CA . LYS A 1 103 ? -61.531 55.250 1.564 1.00 33.39 167 LYS A CA 1
ATOM 801 C C . LYS A 1 103 ? -60.993 54.126 0.691 1.00 30.09 167 LYS A C 1
ATOM 802 O O . LYS A 1 103 ? -61.053 54.215 -0.536 1.00 28.05 167 LYS A O 1
ATOM 808 N N . LEU A 1 104 ? -60.482 53.064 1.312 1.00 26.67 168 LEU A N 1
ATOM 809 C CA . LEU A 1 104 ? -59.964 51.934 0.534 1.00 29.06 168 LEU A CA 1
ATOM 810 C C . LEU A 1 104 ? -61.100 51.211 -0.198 1.00 24.15 168 LEU A C 1
ATOM 811 O O . LEU A 1 104 ? -60.944 50.798 -1.347 1.00 23.30 168 LEU A O 1
ATOM 816 N N . HIS A 1 105 ? -62.243 51.083 0.470 1.00 22.66 169 HIS A N 1
ATOM 817 C CA . HIS A 1 105 ? -63.413 50.443 -0.112 1.00 25.42 169 HIS A CA 1
ATOM 818 C C . HIS A 1 105 ? -63.902 51.190 -1.358 1.00 26.22 169 HIS A C 1
ATOM 819 O O . HIS A 1 105 ? -64.207 50.570 -2.383 1.00 25.51 169 HIS A O 1
ATOM 826 N N . GLU A 1 106 ? -63.964 52.517 -1.273 1.00 26.31 170 GLU A N 1
ATOM 827 C CA . GLU A 1 106 ? -64.360 53.333 -2.413 1.00 27.69 170 GLU A CA 1
ATOM 828 C C . GLU A 1 106 ? -63.362 53.246 -3.575 1.00 24.68 170 GLU A C 1
ATOM 829 O O . GLU A 1 106 ? -63.768 53.109 -4.734 1.00 24.54 170 GLU A O 1
ATOM 835 N N . GLU A 1 107 ? -62.067 53.349 -3.272 1.00 26.37 171 GLU A N 1
ATOM 836 C CA . GLU A 1 107 ? -61.016 53.234 -4.298 1.00 28.49 171 GLU A CA 1
ATOM 837 C C . GLU A 1 107 ? -61.105 51.930 -5.095 1.00 24.85 171 GLU A C 1
ATOM 838 O O . GLU A 1 107 ? -61.047 51.921 -6.333 1.00 23.54 171 GLU A O 1
ATOM 844 N N . ILE A 1 108 ? -61.199 50.822 -4.372 1.00 25.17 172 ILE A N 1
ATOM 845 C CA . ILE A 1 108 ? -61.313 49.508 -5.001 1.00 25.50 172 ILE A CA 1
ATOM 846 C C . ILE A 1 108 ? -62.612 49.409 -5.821 1.00 23.33 172 ILE A C 1
ATOM 847 O O . ILE A 1 108 ? -62.595 48.962 -6.973 1.00 22.38 172 ILE A O 1
ATOM 852 N N . GLN A 1 109 ? -63.726 49.848 -5.238 1.00 22.41 173 GLN A N 1
ATOM 853 C CA . GLN A 1 109 ? -65.000 49.816 -5.943 1.00 22.89 173 GLN A CA 1
ATOM 854 C C . GLN A 1 109 ? -64.935 50.564 -7.269 1.00 23.54 173 GLN A C 1
ATOM 855 O O . GLN A 1 109 ? -65.375 50.041 -8.300 1.00 21.98 173 GLN A O 1
ATOM 861 N N . ASN A 1 110 ? -64.390 51.782 -7.231 1.00 21.04 174 ASN A N 1
ATOM 862 C CA . ASN A 1 110 ? -64.221 52.597 -8.429 1.00 21.61 174 ASN A CA 1
ATOM 863 C C . ASN A 1 110 ? -63.369 51.918 -9.493 1.00 21.32 174 ASN A C 1
ATOM 864 O O . ASN A 1 110 ? -63.707 51.936 -10.676 1.00 20.06 174 ASN A O 1
ATOM 869 N N . LEU A 1 111 ? -62.257 51.324 -9.069 1.00 23.60 175 LEU A N 1
ATOM 870 C CA . LEU A 1 111 ? -61.373 50.629 -9.996 1.00 22.10 175 LEU A CA 1
ATOM 871 C C . LEU A 1 111 ? -62.044 49.411 -10.613 1.00 20.21 175 LEU A C 1
ATOM 872 O O . LEU A 1 111 ? -61.876 49.154 -11.791 1.00 21.69 175 LEU A O 1
ATOM 877 N N . ILE A 1 112 ? -62.810 48.663 -9.822 1.00 21.41 176 ILE A N 1
ATOM 878 C CA . ILE A 1 112 ? -63.514 47.507 -10.368 1.00 20.76 176 ILE A CA 1
ATOM 879 C C . ILE A 1 112 ? -64.553 47.940 -11.407 1.00 19.90 176 ILE A C 1
ATOM 880 O O . ILE A 1 112 ? -64.671 47.311 -12.456 1.00 19.72 176 ILE A O 1
ATOM 885 N N . LYS A 1 113 ? -65.281 49.018 -11.121 1.00 21.12 177 LYS A N 1
ATOM 886 C CA . LYS A 1 113 ? -66.297 49.528 -12.052 1.00 21.37 177 LYS A CA 1
ATOM 887 C C . LYS A 1 113 ? -65.669 49.951 -13.360 1.00 21.49 177 LYS A C 1
ATOM 888 O O . LYS A 1 113 ? -66.181 49.624 -14.431 1.00 21.27 177 LYS A O 1
ATOM 894 N N . ILE A 1 114 ? -64.558 50.677 -13.270 1.00 21.04 178 ILE A N 1
ATOM 895 C CA . ILE A 1 114 ? -63.852 51.153 -14.453 1.00 22.04 178 ILE A CA 1
ATOM 896 C C . ILE A 1 114 ? -63.402 49.956 -15.302 1.00 22.28 178 ILE A C 1
ATOM 897 O O . ILE A 1 114 ? -63.601 49.930 -16.523 1.00 22.62 178 ILE A O 1
ATOM 902 N N . GLN A 1 115 ? -62.810 48.960 -14.656 1.00 21.33 179 GLN A N 1
ATOM 903 C CA . GLN A 1 115 ? -62.310 47.798 -15.390 1.00 21.05 179 GLN A CA 1
ATOM 904 C C . GLN A 1 115 ? -63.428 46.877 -15.892 1.00 20.48 179 GLN A C 1
ATOM 905 O O . GLN A 1 115 ? -63.258 46.213 -16.910 1.00 21.09 179 GLN A O 1
ATOM 911 N N . ALA A 1 116 ? -64.568 46.850 -15.197 1.00 20.68 180 ALA A N 1
ATOM 912 C CA . ALA A 1 116 ? -65.747 46.104 -15.679 1.00 20.82 180 ALA A CA 1
ATOM 913 C C . ALA A 1 116 ? -66.167 46.608 -17.060 1.00 20.61 180 ALA A C 1
ATOM 914 O O . ALA A 1 116 ? -66.540 45.817 -17.939 1.00 22.16 180 ALA A O 1
ATOM 916 N N . ILE A 1 117 ? -66.083 47.926 -17.242 1.00 20.11 181 ILE A N 1
ATOM 917 C CA . ILE A 1 117 ? -66.297 48.564 -18.534 1.00 21.58 181 ILE A CA 1
ATOM 918 C C . ILE A 1 117 ? -65.110 48.334 -19.476 1.00 20.63 181 ILE A C 1
ATOM 919 O O . ILE A 1 117 ? -65.302 47.937 -20.628 1.00 21.30 181 ILE A O 1
ATOM 924 N N . ALA A 1 118 ? -63.890 48.583 -18.988 1.00 22.67 182 ALA A N 1
ATOM 925 C CA . ALA A 1 118 ? -62.675 48.454 -19.807 1.00 23.33 182 ALA A CA 1
ATOM 926 C C . ALA A 1 118 ? -62.539 47.107 -20.513 1.00 22.18 182 ALA A C 1
ATOM 927 O O . ALA A 1 118 ? -62.249 47.068 -21.696 1.00 23.07 182 ALA A O 1
ATOM 929 N N . VAL A 1 119 ? -62.728 46.005 -19.795 1.00 24.77 183 VAL A N 1
ATOM 930 C CA . VAL A 1 119 ? -62.539 44.676 -20.413 1.00 26.48 183 VAL A CA 1
ATOM 931 C C . VAL A 1 119 ? -63.508 44.454 -21.579 1.00 24.24 183 VAL A C 1
ATOM 932 O O . VAL A 1 119 ? -63.148 43.824 -22.568 1.00 26.25 183 VAL A O 1
ATOM 936 N N . CYS A 1 120 ? -64.720 44.997 -21.479 1.00 23.75 184 CYS A N 1
ATOM 937 C CA . CYS A 1 120 ? -65.670 44.949 -22.595 1.00 24.23 184 CYS A CA 1
ATOM 938 C C . CYS A 1 120 ? -65.213 45.804 -23.779 1.00 23.24 184 CYS A C 1
ATOM 939 O O . CYS A 1 120 ? -65.176 45.330 -24.925 1.00 23.83 184 CYS A O 1
ATOM 942 N N . MET A 1 121 ? -64.863 47.060 -23.499 1.00 24.20 185 MET A N 1
ATOM 943 C CA A MET A 1 121 ? -64.453 47.998 -24.543 0.50 23.60 185 MET A CA 1
ATOM 944 C CA B MET A 1 121 ? -64.445 47.994 -24.544 0.50 23.62 185 MET A CA 1
ATOM 945 C C . MET A 1 121 ? -63.232 47.476 -25.299 1.00 24.47 185 MET A C 1
ATOM 946 O O . MET A 1 121 ? -63.188 47.536 -26.524 1.00 25.14 185 MET A O 1
ATOM 955 N N . GLU A 1 122 ? -62.250 46.959 -24.561 1.00 26.19 186 GLU A N 1
ATOM 956 C CA . GLU A 1 122 ? -60.985 46.511 -25.159 1.00 30.84 186 GLU A CA 1
ATOM 957 C C . GLU A 1 122 ? -61.129 45.262 -26.019 1.00 30.16 186 GLU A C 1
ATOM 958 O O . GLU A 1 122 ? -60.295 44.996 -26.880 1.00 30.67 186 GLU A O 1
ATOM 964 N N . ASN A 1 123 ? -62.191 44.503 -25.771 1.00 30.72 187 ASN A N 1
ATOM 965 C CA . ASN A 1 123 ? -62.562 43.379 -26.610 1.00 29.51 187 ASN A CA 1
ATOM 966 C C . ASN A 1 123 ? -63.399 43.779 -27.812 1.00 26.85 187 ASN A C 1
ATOM 967 O O . ASN A 1 123 ? -63.722 42.940 -28.640 1.00 26.85 187 ASN A O 1
ATOM 972 N N . GLY A 1 124 ? -63.756 45.058 -27.902 1.00 27.84 188 GLY A N 1
ATOM 973 C CA . GLY A 1 124 ? -64.694 45.528 -28.923 1.00 25.70 188 GLY A CA 1
ATOM 974 C C . GLY A 1 124 ? -66.148 45.190 -28.609 1.00 26.14 188 GLY A C 1
ATOM 975 O O . GLY A 1 124 ? -67.007 45.247 -29.500 1.00 27.30 188 GLY A O 1
ATOM 976 N N . ASN A 1 125 ? -66.436 44.841 -27.353 1.00 22.32 189 ASN A N 1
ATOM 977 C CA . ASN A 1 125 ? -67.808 44.558 -26.932 1.00 24.53 189 ASN A CA 1
ATOM 978 C C . ASN A 1 125 ? -68.525 45.840 -26.491 1.00 23.45 189 ASN A C 1
ATOM 979 O O . ASN A 1 125 ? -68.850 45.990 -25.313 1.00 24.24 189 ASN A O 1
ATOM 984 N N . PHE A 1 126 ? -68.775 46.745 -27.435 1.00 23.34 190 PHE A N 1
ATOM 985 C CA . PHE A 1 126 ? -69.307 48.077 -27.119 1.00 24.54 190 PHE A CA 1
ATOM 986 C C . PHE A 1 126 ? -70.714 48.014 -26.542 1.00 22.97 190 PHE A C 1
ATOM 987 O O . PHE A 1 126 ? -71.025 48.708 -25.572 1.00 20.46 190 PHE A O 1
ATOM 995 N N . LYS A 1 127 ? -71.550 47.154 -27.121 1.00 24.64 191 LYS A N 1
ATOM 996 C CA . LYS A 1 127 ? -72.915 46.979 -26.647 1.00 24.38 191 LYS A CA 1
ATOM 997 C C . LYS A 1 127 ? -72.930 46.366 -25.249 1.00 22.50 191 LYS A C 1
ATOM 998 O O . LYS A 1 127 ? -73.691 46.819 -24.393 1.00 24.08 191 LYS A O 1
ATOM 1004 N N . GLU A 1 128 ? -72.087 45.358 -25.014 1.00 21.55 192 GLU A N 1
ATOM 1005 C CA . GLU A 1 128 ? -71.954 44.780 -23.671 1.00 24.90 192 GLU A CA 1
ATOM 1006 C C . GLU A 1 128 ? -71.463 45.803 -22.634 1.00 23.82 192 GLU A C 1
ATOM 1007 O O . GLU A 1 128 ? -71.952 45.825 -21.495 1.00 21.86 192 GLU A O 1
ATOM 1013 N N . ALA A 1 129 ? -70.508 46.651 -23.025 1.00 22.01 193 ALA A N 1
ATOM 1014 C CA . ALA A 1 129 ? -70.064 47.718 -22.135 1.00 20.93 193 ALA A CA 1
ATOM 1015 C C . ALA A 1 129 ? -71.225 48.623 -21.702 1.00 19.26 193 ALA A C 1
ATOM 1016 O O . ALA A 1 129 ? -71.318 48.965 -20.541 1.00 19.80 193 ALA A O 1
ATOM 1018 N N . GLU A 1 130 ? -72.105 49.002 -22.628 1.00 19.74 194 GLU A N 1
ATOM 1019 C CA . GLU A 1 130 ? -73.303 49.789 -22.267 1.00 21.20 194 GLU A CA 1
ATOM 1020 C C . GLU A 1 130 ? -74.212 49.041 -21.296 1.00 22.29 194 GLU A C 1
ATOM 1021 O O . GLU A 1 130 ? -74.773 49.643 -20.363 1.00 23.18 194 GLU A O 1
ATOM 1027 N N . GLU A 1 131 ? -74.389 47.742 -21.544 1.00 21.47 195 GLU A N 1
ATOM 1028 C CA . GLU A 1 131 ? -75.213 46.890 -20.668 1.00 23.48 195 GLU A CA 1
ATOM 1029 C C . GLU A 1 131 ? -74.600 46.758 -19.266 1.00 21.34 195 GLU A C 1
ATOM 1030 O O . GLU A 1 131 ? -75.295 46.885 -18.259 1.00 19.12 195 GLU A O 1
ATOM 1036 N N . VAL A 1 132 ? -73.291 46.539 -19.196 1.00 21.95 196 VAL A N 1
ATOM 1037 C CA . VAL A 1 132 ? -72.608 46.535 -17.906 1.00 20.04 196 VAL A CA 1
ATOM 1038 C C . VAL A 1 132 ? -72.771 47.897 -17.207 1.00 20.43 196 VAL A C 1
ATOM 1039 O O . VAL A 1 132 ? -73.068 47.957 -16.014 1.00 20.34 196 VAL A O 1
ATOM 1043 N N . PHE A 1 133 ? -72.591 48.978 -17.966 1.00 21.52 197 PHE A N 1
ATOM 1044 C CA . PHE A 1 133 ? -72.751 50.344 -17.455 1.00 23.17 197 PHE A CA 1
ATOM 1045 C C . PHE A 1 133 ? -74.122 50.538 -16.796 1.00 22.95 197 PHE A C 1
ATOM 1046 O O . PHE A 1 133 ? -74.206 51.025 -15.664 1.00 21.47 197 PHE A O 1
ATOM 1054 N N . GLU A 1 134 ? -75.185 50.156 -17.504 1.00 24.71 198 GLU A N 1
ATOM 1055 C CA . GLU A 1 134 ? -76.558 50.289 -16.979 1.00 26.93 198 GLU A CA 1
ATOM 1056 C C . GLU A 1 134 ? -76.733 49.502 -15.672 1.00 24.24 198 GLU A C 1
ATOM 1057 O O . GLU A 1 134 ? -77.400 49.963 -14.752 1.00 24.30 198 GLU A O 1
ATOM 1063 N N . ARG A 1 135 ? -76.111 48.327 -15.586 1.00 23.37 199 ARG A N 1
ATOM 1064 C CA . ARG A 1 135 ? -76.243 47.497 -14.393 1.00 23.31 199 ARG A CA 1
ATOM 1065 C C . ARG A 1 135 ? -75.483 48.029 -13.188 1.00 23.48 199 ARG A C 1
ATOM 1066 O O . ARG A 1 135 ? -75.996 47.961 -12.076 1.00 26.85 199 ARG A O 1
ATOM 1074 N N . ILE A 1 136 ? -74.281 48.570 -13.397 1.00 21.14 200 ILE A N 1
ATOM 1075 C CA . ILE A 1 136 ? -73.437 48.961 -12.257 1.00 23.31 200 ILE A CA 1
ATOM 1076 C C . ILE A 1 136 ? -73.580 50.420 -11.835 1.00 22.68 200 ILE A C 1
ATOM 1077 O O . ILE A 1 136 ? -73.129 50.788 -10.749 1.00 22.49 200 ILE A O 1
ATOM 1082 N N . PHE A 1 137 ? -74.203 51.251 -12.675 1.00 21.98 201 PHE A N 1
ATOM 1083 C CA . PHE A 1 137 ? -74.305 52.682 -12.354 1.00 24.27 201 PHE A CA 1
ATOM 1084 C C . PHE A 1 137 ? -75.726 53.166 -12.069 1.00 26.64 201 PHE A C 1
ATOM 1085 O O . PHE A 1 137 ? -75.977 54.375 -11.973 1.00 25.60 201 PHE A O 1
ATOM 1093 N N . GLY A 1 138 ? -76.642 52.213 -11.932 1.00 28.53 202 GLY A N 1
ATOM 1094 C CA . GLY A 1 138 ? -77.997 52.491 -11.477 1.00 31.67 202 GLY A CA 1
ATOM 1095 C C . GLY A 1 138 ? -78.804 53.358 -12.422 1.00 27.51 202 GLY A C 1
ATOM 1096 O O . GLY A 1 138 ? -78.703 53.239 -13.641 1.00 27.79 202 GLY A O 1
ATOM 1097 N N . ASP A 1 139 ? -79.616 54.233 -11.848 1.00 27.39 203 ASP A N 1
ATOM 1098 C CA . ASP A 1 139 ? -80.465 55.136 -12.623 1.00 25.81 203 ASP A CA 1
ATOM 1099 C C . ASP A 1 139 ? -79.610 56.001 -13.549 1.00 23.73 203 ASP A C 1
ATOM 1100 O O . ASP A 1 139 ? -78.617 56.573 -13.088 1.00 27.45 203 ASP A O 1
ATOM 1105 N N . PRO A 1 140 ? -79.993 56.121 -14.844 1.00 23.94 204 PRO A N 1
ATOM 1106 C CA . PRO A 1 140 ? -79.204 56.952 -15.754 1.00 24.44 204 PRO A CA 1
ATOM 1107 C C . PRO A 1 140 ? -78.908 58.340 -15.196 1.00 25.61 204 PRO A C 1
ATOM 1108 O O . PRO A 1 140 ? -77.824 58.870 -15.445 1.00 26.98 204 PRO A O 1
ATOM 1112 N N . ASN A 1 141 ? -79.849 58.917 -14.446 1.00 24.83 205 ASN A N 1
ATOM 1113 C CA . ASN A 1 141 ? -79.668 60.274 -13.905 1.00 27.79 205 ASN A CA 1
ATOM 1114 C C . ASN A 1 141 ? -78.858 60.381 -12.615 1.00 29.16 205 ASN A C 1
ATOM 1115 O O . ASN A 1 141 ? -78.526 61.490 -12.189 1.00 32.60 205 ASN A O 1
ATOM 1120 N N . SER A 1 142 ? -78.555 59.259 -11.969 1.00 27.64 206 SER A N 1
ATOM 1121 C CA . SER A 1 142 ? -77.830 59.347 -10.704 1.00 28.54 206 SER A CA 1
ATOM 1122 C C . SER A 1 142 ? -76.331 59.544 -10.956 1.00 33.71 206 SER A C 1
ATOM 1123 O O . SER A 1 142 ? -75.785 59.040 -11.940 1.00 31.07 206 SER A O 1
ATOM 1126 N N . HIS A 1 143 ? -75.682 60.303 -10.079 1.00 35.49 207 HIS A N 1
ATOM 1127 C CA . HIS A 1 143 ? -74.263 60.603 -10.229 1.00 38.97 207 HIS A CA 1
ATOM 1128 C C . HIS A 1 143 ? -73.437 59.675 -9.355 1.00 32.84 207 HIS A C 1
ATOM 1129 O O . HIS A 1 143 ? -73.783 59.413 -8.203 1.00 36.45 207 HIS A O 1
ATOM 1136 N N . MET A 1 144 ? -72.356 59.162 -9.924 1.00 29.41 208 MET A N 1
ATOM 1137 C CA . MET A 1 144 ? -71.436 58.282 -9.212 1.00 30.82 208 MET A CA 1
ATOM 1138 C C . MET A 1 144 ? -70.047 58.601 -9.730 1.00 26.51 208 MET A C 1
ATOM 1139 O O . MET A 1 144 ? -69.923 59.088 -10.846 1.00 25.47 208 MET A O 1
ATOM 1144 N N . PRO A 1 145 ? -69.003 58.328 -8.930 1.00 28.19 209 PRO A N 1
ATOM 1145 C CA . PRO A 1 145 ? -67.647 58.627 -9.373 1.00 28.49 209 PRO A CA 1
ATOM 1146 C C . PRO A 1 145 ? -67.277 57.941 -10.693 1.00 26.15 209 PRO A C 1
ATOM 1147 O O . PRO A 1 145 ? -67.532 56.744 -10.878 1.00 25.83 209 PRO A O 1
ATOM 1151 N N . PHE A 1 146 ? -66.707 58.726 -11.602 1.00 21.60 210 PHE A N 1
ATOM 1152 C CA . PHE A 1 146 ? -66.238 58.264 -12.912 1.00 24.60 210 PHE A CA 1
ATOM 1153 C C . PHE A 1 146 ? -67.337 57.890 -13.905 1.00 24.03 210 PHE A C 1
ATOM 1154 O O . PHE A 1 146 ? -67.038 57.552 -15.060 1.00 24.34 210 PHE A O 1
ATOM 1162 N N . LYS A 1 147 ? -68.595 57.942 -13.468 1.00 25.22 211 LYS A N 1
ATOM 1163 C CA . LYS A 1 147 ? -69.717 57.498 -14.306 1.00 23.61 211 LYS A CA 1
ATOM 1164 C C . LYS A 1 147 ? -69.793 58.276 -15.620 1.00 24.16 211 LYS A C 1
ATOM 1165 O O . LYS A 1 147 ? -69.851 57.679 -16.703 1.00 21.62 211 LYS A O 1
ATOM 1171 N N . SER A 1 148 ? -69.793 59.604 -15.527 1.00 23.69 212 SER A N 1
ATOM 1172 C CA . SER A 1 148 ? -69.936 60.447 -16.721 1.00 24.88 212 SER A CA 1
ATOM 1173 C C . SER A 1 148 ? -68.723 60.334 -17.669 1.00 25.32 212 SER A C 1
ATOM 1174 O O . SER A 1 148 ? -68.877 60.383 -18.899 1.00 24.08 212 SER A O 1
ATOM 1177 N N . LYS A 1 149 ? -67.529 60.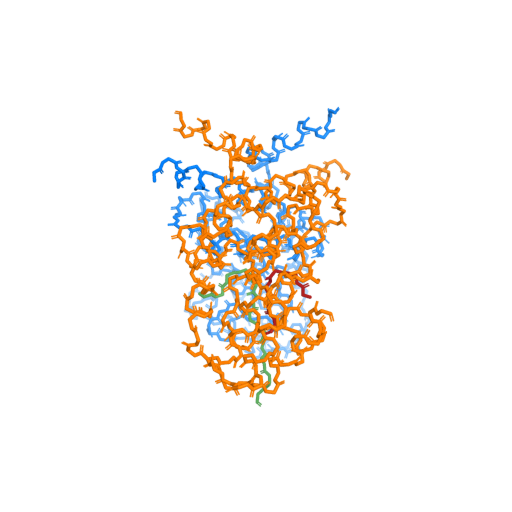176 -17.093 1.00 25.67 213 LYS A N 1
ATOM 1178 C CA . LYS A 1 149 ? -66.324 59.843 -17.863 1.00 25.61 213 LYS A CA 1
ATOM 1179 C C . LYS A 1 149 ? -66.483 58.530 -18.641 1.00 23.55 213 LYS A C 1
ATOM 1180 O O . LYS A 1 149 ? -66.190 58.455 -19.839 1.00 22.17 213 LYS A O 1
ATOM 1186 N N . LEU A 1 150 ? -66.951 57.494 -17.955 1.00 21.50 214 LEU A N 1
ATOM 1187 C CA . LEU A 1 150 ? -67.145 56.204 -18.592 1.00 22.37 214 LEU A CA 1
ATOM 1188 C C . LEU A 1 150 ? -68.245 56.231 -19.667 1.00 20.92 214 LEU A C 1
ATOM 1189 O O . LEU A 1 150 ? -68.100 55.585 -20.702 1.00 21.46 214 LEU A O 1
ATOM 1194 N N . LEU A 1 151 ? -69.317 56.996 -19.458 1.00 19.35 215 LEU A N 1
ATOM 1195 C CA . LEU A 1 151 ? -70.368 57.051 -20.483 1.00 22.68 215 LEU A CA 1
ATOM 1196 C C . LEU A 1 151 ? -69.800 57.621 -21.785 1.00 23.28 215 LEU A C 1
ATOM 1197 O O . LEU A 1 151 ? -70.068 57.110 -22.871 1.00 22.99 215 LEU A O 1
ATOM 1202 N N . MET A 1 152 ? -68.998 58.671 -21.654 1.00 25.03 216 MET A N 1
ATOM 1203 C CA . MET A 1 152 ? -68.347 59.322 -22.786 1.00 24.48 216 MET A CA 1
ATOM 1204 C C . MET A 1 152 ? -67.471 58.353 -23.558 1.00 21.74 216 MET A C 1
ATOM 1205 O O . MET A 1 152 ? -67.544 58.280 -24.788 1.00 22.94 216 MET A O 1
ATOM 1210 N N . ILE A 1 153 ? -66.651 57.600 -22.828 1.00 22.37 217 ILE A N 1
ATOM 1211 C CA . ILE A 1 153 ? -65.751 56.614 -23.438 1.00 25.70 217 ILE A CA 1
ATOM 1212 C C . ILE A 1 153 ? -66.533 55.517 -24.175 1.00 25.83 217 ILE A C 1
ATOM 1213 O O . ILE A 1 153 ? -66.219 55.182 -25.325 1.00 23.81 217 ILE A O 1
ATOM 1218 N N . ILE A 1 154 ? -67.559 54.973 -23.520 1.00 25.49 218 ILE A N 1
ATOM 1219 C CA . ILE A 1 154 ? -68.410 53.948 -24.141 1.00 23.60 218 ILE A CA 1
ATOM 1220 C C . ILE A 1 154 ? -69.005 54.465 -25.453 1.00 23.00 218 ILE A C 1
ATOM 1221 O O . ILE A 1 154 ? -68.940 53.782 -26.480 1.00 22.96 218 ILE A O 1
ATOM 1226 N N . SER A 1 155 ? -69.534 55.687 -25.420 1.00 23.60 219 SER A N 1
ATOM 1227 C CA . SER A 1 155 ? -70.189 56.283 -26.579 1.00 28.04 219 SER A CA 1
ATOM 1228 C C . SER A 1 155 ? -69.245 56.499 -27.771 1.00 30.58 219 SER A C 1
ATOM 1229 O O . SER A 1 155 ? -69.699 56.680 -28.902 1.00 30.08 219 SER A O 1
ATOM 1232 N N . GLN A 1 156 ? -67.939 56.479 -27.525 1.00 28.54 220 GLN A N 1
ATOM 1233 C CA . GLN A 1 156 ? -66.981 56.728 -28.594 1.00 29.32 220 GLN A CA 1
ATOM 1234 C C . GLN A 1 156 ? -66.588 55.451 -29.332 1.00 30.04 220 GLN A C 1
ATOM 1235 O O . GLN A 1 156 ? -65.979 55.514 -30.399 1.00 32.37 220 GLN A O 1
ATOM 1241 N N . LYS A 1 157 ? -66.954 54.299 -28.766 1.00 29.63 221 LYS A N 1
ATOM 1242 C CA . LYS A 1 157 ? -66.823 53.005 -29.442 1.00 28.87 221 LYS A CA 1
ATOM 1243 C C . LYS A 1 157 ? -65.418 52.739 -29.955 1.00 30.80 221 LYS A C 1
ATOM 1244 O O . LYS A 1 157 ? -65.236 52.362 -31.110 1.00 31.15 221 LYS A O 1
ATOM 1250 N N . ASP A 1 158 ? -64.423 52.951 -29.105 1.00 31.38 222 ASP A N 1
ATOM 1251 C CA . ASP A 1 158 ? -63.052 52.617 -29.467 1.00 30.34 222 ASP A CA 1
ATOM 1252 C C . ASP A 1 158 ? -62.527 51.576 -28.501 1.00 27.05 222 ASP A C 1
ATOM 1253 O O . ASP A 1 158 ? -62.878 51.595 -27.321 1.00 30.57 222 ASP A O 1
ATOM 1258 N N . THR A 1 159 ? -61.693 50.667 -28.995 1.00 25.39 223 THR A N 1
ATOM 1259 C CA . THR A 1 159 ? -61.122 49.622 -28.140 1.00 28.86 223 THR A CA 1
ATOM 1260 C C . THR A 1 159 ? -60.026 50.152 -27.206 1.00 29.55 223 THR A C 1
ATOM 1261 O O . THR A 1 159 ? -59.640 49.484 -26.252 1.00 31.15 223 THR A O 1
ATOM 1265 N N . PHE A 1 160 ? -59.509 51.341 -27.491 1.00 29.20 224 PHE A N 1
ATOM 1266 C CA . PHE A 1 160 ? -58.451 51.914 -26.661 1.00 32.97 224 PHE A CA 1
ATOM 1267 C C . PHE A 1 160 ? -58.829 53.301 -26.175 1.00 28.75 224 PHE A C 1
ATOM 1268 O O . PHE A 1 160 ? -59.316 54.123 -26.938 1.00 32.85 224 PHE A O 1
ATOM 1276 N N . HIS A 1 161 ? -58.593 53.553 -24.896 1.00 27.73 225 HIS A N 1
ATOM 1277 C CA . HIS A 1 161 ? -58.674 54.908 -24.350 1.00 30.98 225 HIS A CA 1
ATOM 1278 C C . HIS A 1 161 ? -57.573 55.075 -23.303 1.00 30.75 225 HIS A C 1
ATOM 1279 O O . HIS A 1 161 ? -57.271 54.138 -22.548 1.00 32.60 225 HIS A O 1
ATOM 1286 N N . SER A 1 162 ? -56.967 56.259 -23.264 1.00 28.75 226 SER A N 1
ATOM 1287 C CA . SER A 1 162 ? -55.851 56.508 -22.347 1.00 32.20 226 SER A CA 1
ATOM 1288 C C . SER A 1 162 ? -56.288 56.483 -20.885 1.00 32.02 226 SER A C 1
ATOM 1289 O O . SER A 1 162 ? -55.509 56.107 -20.014 1.00 33.63 226 SER A O 1
ATOM 1292 N N . PHE A 1 163 ? -57.534 56.877 -20.627 1.00 28.82 227 PHE A N 1
ATOM 1293 C CA . PHE A 1 163 ? -58.104 56.813 -19.284 1.00 30.34 227 PHE A CA 1
ATOM 1294 C C . PHE A 1 163 ? -57.939 55.409 -18.692 1.00 32.46 227 PHE A C 1
ATOM 1295 O O . PHE A 1 163 ? -57.608 55.255 -17.512 1.00 34.24 227 PHE A O 1
ATOM 1303 N N . PHE A 1 164 ? -58.133 54.391 -19.527 1.00 30.68 228 PHE A N 1
ATOM 1304 C CA . PHE A 1 164 ? -57.958 53.000 -19.099 1.00 35.16 228 PHE A CA 1
ATOM 1305 C C . PHE A 1 164 ? -56.506 52.606 -18.826 1.00 40.81 228 PHE A C 1
ATOM 1306 O O . PHE A 1 164 ? -56.259 51.575 -18.203 1.00 46.71 228 PHE A O 1
ATOM 1314 N N . GLN A 1 165 ? -55.550 53.412 -19.283 1.00 42.17 229 GLN A N 1
ATOM 1315 C CA . GLN A 1 165 ? -54.142 53.155 -18.962 1.00 43.05 229 GLN A CA 1
ATOM 1316 C C . GLN A 1 165 ? -53.811 53.656 -17.562 1.00 35.09 229 GLN A C 1
ATOM 1317 O O . GLN A 1 165 ? -53.009 53.050 -16.864 1.00 40.43 229 GLN A O 1
ATOM 1323 N N . HIS A 1 166 ? -54.442 54.759 -17.163 1.00 36.80 230 HIS A N 1
ATOM 1324 C CA . HIS A 1 166 ? -54.258 55.343 -15.836 1.00 41.34 230 HIS A CA 1
ATOM 1325 C C . HIS A 1 166 ? -55.032 54.601 -14.746 1.00 43.24 230 HIS A C 1
ATOM 1326 O O . HIS A 1 166 ? -54.649 54.643 -13.576 1.00 46.66 230 HIS A O 1
ATOM 1333 N N . PHE A 1 167 ? -56.126 53.947 -15.132 1.00 35.52 231 PHE A N 1
ATOM 1334 C CA . PHE A 1 167 ? -56.942 53.164 -14.204 1.00 32.92 231 PHE A CA 1
ATOM 1335 C C . PHE A 1 167 ? -57.051 51.760 -14.767 1.00 30.93 231 PHE A C 1
ATOM 1336 O O . PHE A 1 167 ? -58.127 51.304 -15.146 1.00 33.09 231 PHE A O 1
ATOM 1344 N N . SER A 1 168 ? -55.908 51.090 -14.828 1.00 28.18 232 SER A N 1
ATOM 1345 C CA . SER A 1 168 ? -55.762 49.879 -15.604 1.00 29.55 232 SER A CA 1
ATOM 1346 C C . SER A 1 168 ? -56.066 48.643 -14.778 1.00 26.50 232 SER A C 1
ATOM 1347 O O . SER A 1 168 ? -56.268 48.712 -13.555 1.00 25.73 232 SER A O 1
ATOM 1350 N N . TYR A 1 169 ? -56.099 47.507 -15.456 1.00 26.36 233 TYR A N 1
ATOM 1351 C CA . TYR A 1 169 ? -56.277 46.237 -14.782 1.00 28.72 233 TYR A CA 1
ATOM 1352 C C . TYR A 1 169 ? -55.200 46.058 -13.714 1.00 30.22 233 TYR A C 1
ATOM 1353 O O . TYR A 1 169 ? -55.497 45.668 -12.585 1.00 28.47 233 TYR A O 1
ATOM 1362 N N . ASN A 1 170 ? -53.956 46.379 -14.067 1.00 33.74 234 ASN A N 1
ATOM 1363 C CA . ASN A 1 170 ? -52.857 46.337 -13.107 1.00 34.28 234 ASN A CA 1
ATOM 1364 C C . ASN A 1 170 ? -53.019 47.290 -11.927 1.00 30.21 234 ASN A C 1
ATOM 1365 O O . ASN A 1 170 ? -52.696 46.915 -10.801 1.00 31.26 234 ASN A O 1
ATOM 1370 N N . HIS A 1 171 ? -53.525 48.505 -12.171 1.00 31.24 235 HIS A N 1
ATOM 1371 C CA . HIS A 1 171 ? -53.825 49.445 -11.070 1.00 33.26 235 HIS A CA 1
ATOM 1372 C C . HIS A 1 171 ? -54.872 48.829 -10.131 1.00 29.00 235 HIS A C 1
ATOM 1373 O O . HIS A 1 171 ? -54.747 48.893 -8.908 1.00 24.01 235 HIS A O 1
ATOM 1380 N N . MET A 1 172 ? -55.911 48.240 -10.713 1.00 27.93 236 MET A N 1
ATOM 1381 C CA . MET A 1 172 ? -56.950 47.599 -9.921 1.00 26.65 236 MET A CA 1
ATOM 1382 C C . MET A 1 172 ? -56.358 46.454 -9.098 1.00 27.23 236 MET A C 1
ATOM 1383 O O . MET A 1 172 ? -56.598 46.377 -7.895 1.00 27.86 236 MET A O 1
ATOM 1388 N N . MET A 1 173 ? -55.574 45.588 -9.747 1.00 26.98 237 MET A N 1
ATOM 1389 C CA . MET A 1 173 ? -54.934 44.459 -9.062 1.00 28.50 237 MET A CA 1
ATOM 1390 C C . MET A 1 173 ? -54.075 44.906 -7.875 1.00 30.15 237 MET A C 1
ATOM 1391 O O . MET A 1 173 ? -54.130 44.294 -6.803 1.00 29.69 237 MET A O 1
ATOM 1396 N N . GLU A 1 174 ? -53.307 45.980 -8.064 1.00 29.23 238 GLU A N 1
ATOM 1397 C CA . GLU A 1 174 ? -52.425 46.495 -7.014 1.00 32.62 238 GLU A CA 1
ATOM 1398 C C . GLU A 1 174 ? -53.170 47.064 -5.813 1.00 29.01 238 GLU A C 1
ATOM 1399 O O . GLU A 1 174 ? -52.777 46.794 -4.678 1.00 28.51 238 GLU A O 1
ATOM 1405 N N . LYS A 1 175 ? -54.231 47.844 -6.036 1.00 28.40 239 LYS A N 1
ATOM 1406 C CA . LYS A 1 175 ? -55.051 48.306 -4.903 1.00 31.61 239 LYS A CA 1
ATOM 1407 C C . LYS A 1 175 ? -55.719 47.146 -4.168 1.00 30.63 239 LYS A C 1
ATOM 1408 O O . LYS A 1 175 ? -55.825 47.168 -2.939 1.00 31.00 239 LYS A O 1
ATOM 1414 N N . ILE A 1 176 ? -56.177 46.145 -4.919 1.00 27.57 240 ILE A N 1
ATOM 1415 C CA . ILE A 1 176 ? -56.780 44.951 -4.309 1.00 27.31 240 ILE A CA 1
ATOM 1416 C C . ILE A 1 176 ? -55.744 44.165 -3.487 1.00 30.66 240 ILE A C 1
ATOM 1417 O O . ILE A 1 176 ? -56.021 43.759 -2.355 1.00 31.16 240 ILE A O 1
ATOM 1422 N N . LYS A 1 177 ? -54.548 43.982 -4.049 1.00 32.43 241 LYS A N 1
ATOM 1423 C CA . LYS A 1 177 ? -53.427 43.358 -3.324 1.00 32.52 241 LYS A CA 1
ATOM 1424 C C . LYS A 1 177 ? -53.058 44.065 -2.019 1.00 33.70 241 LYS A C 1
ATOM 1425 O O . LYS A 1 177 ? -52.534 43.429 -1.104 1.00 39.16 241 LYS A O 1
ATOM 1431 N N . SER A 1 178 ? -53.334 45.367 -1.932 1.00 35.09 242 SER A N 1
ATOM 1432 C CA . SER A 1 178 ? -53.157 46.114 -0.683 1.00 36.72 242 SER A CA 1
ATOM 1433 C C . SER A 1 178 ? -54.172 45.668 0.348 1.00 33.66 242 SER A C 1
ATOM 1434 O O . SER A 1 178 ? -53.827 45.401 1.489 1.00 34.75 242 SER A O 1
ATOM 1437 N N . TYR A 1 179 ? -55.435 45.600 -0.055 1.00 30.32 243 TYR A N 1
ATOM 1438 C CA . TYR A 1 179 ? -56.451 45.030 0.806 1.00 30.18 243 TYR A CA 1
ATOM 1439 C C . TYR A 1 179 ? -56.099 43.602 1.242 1.00 27.54 243 TYR A C 1
ATOM 1440 O O . TYR A 1 179 ? -56.323 43.229 2.394 1.00 30.06 243 TYR A O 1
ATOM 1449 N N . VAL A 1 180 ? -55.564 42.813 0.314 1.00 26.19 244 VAL A N 1
ATOM 1450 C CA . VAL A 1 180 ? -55.195 41.424 0.596 1.00 28.07 244 VAL A CA 1
ATOM 1451 C C . VAL A 1 180 ? -54.083 41.358 1.655 1.00 30.39 244 VAL A C 1
ATOM 1452 O O . VAL A 1 180 ? -54.133 40.515 2.560 1.00 27.42 244 VAL A O 1
ATOM 1456 N N . ASN A 1 181 ? -53.104 42.259 1.547 1.00 31.16 245 ASN A N 1
ATOM 1457 C CA . ASN A 1 181 ? -52.048 42.402 2.558 1.00 32.09 245 ASN A CA 1
ATOM 1458 C C . ASN A 1 181 ? -52.626 42.688 3.934 1.00 30.07 245 ASN A C 1
ATOM 1459 O O . ASN A 1 181 ? -52.110 42.215 4.941 1.00 35.35 245 ASN A O 1
ATOM 1464 N N . TYR A 1 182 ? -53.707 43.463 3.970 1.00 29.66 246 TYR A N 1
ATOM 1465 C CA . TYR A 1 182 ? -54.442 43.705 5.206 1.00 32.28 246 TYR A CA 1
ATOM 1466 C C . TYR A 1 182 ? -55.087 42.440 5.791 1.00 33.85 246 TYR A C 1
ATOM 1467 O O . TYR A 1 182 ? -54.989 42.195 6.998 1.00 31.05 246 TYR A O 1
ATOM 1476 N N . VAL A 1 183 ? -55.759 41.653 4.949 1.00 31.13 247 VAL A N 1
ATOM 1477 C CA . VAL A 1 183 ? -56.343 40.378 5.397 1.00 29.24 247 VAL A CA 1
ATOM 1478 C C . VAL A 1 183 ? -55.237 39.443 5.910 1.00 27.68 247 VAL A C 1
ATOM 1479 O O . VAL A 1 183 ? -55.378 38.827 6.966 1.00 29.05 247 VAL A O 1
ATOM 1483 N N . LEU A 1 184 ? -54.145 39.359 5.147 1.00 29.80 248 LEU A N 1
ATOM 1484 C CA . LEU A 1 184 ? -52.951 38.590 5.497 1.00 33.52 248 LEU A CA 1
ATOM 1485 C C . LEU A 1 184 ? -52.418 38.951 6.875 1.00 36.51 248 LEU A C 1
ATOM 1486 O O . LEU A 1 184 ? -52.099 38.072 7.675 1.00 38.70 248 LEU A O 1
ATOM 1491 N N . SER A 1 185 ? -52.327 40.247 7.153 1.00 34.52 249 SER A N 1
ATOM 1492 C CA . SER A 1 185 ? -51.776 40.697 8.421 1.00 41.54 249 SER A CA 1
ATOM 1493 C C . SER A 1 185 ? -52.751 40.372 9.548 1.00 37.53 249 SER A C 1
ATOM 1494 O O . SER A 1 185 ? -52.342 39.993 10.638 1.00 40.65 249 SER A O 1
ATOM 1497 N N . GLU A 1 186 ? -54.040 40.501 9.266 1.00 34.40 250 GLU A N 1
ATOM 1498 C CA . GLU A 1 186 ? -55.076 40.138 10.224 1.00 43.88 250 GLU A CA 1
ATOM 1499 C C . GLU A 1 186 ? -55.118 38.618 10.498 1.00 43.89 250 GLU A C 1
ATOM 1500 O O . GLU A 1 186 ? -55.356 38.204 11.631 1.00 48.09 250 GLU A O 1
ATOM 1506 N N . LYS A 1 187 ? -54.859 37.798 9.477 1.00 39.28 251 LYS A N 1
ATOM 1507 C CA . LYS A 1 187 ? -55.021 36.340 9.602 1.00 39.35 251 LYS A CA 1
ATOM 1508 C C . LYS A 1 187 ? -53.724 35.525 9.707 1.00 42.09 251 LYS A C 1
ATOM 1509 O O . LYS A 1 187 ? -53.774 34.305 9.848 1.00 41.89 251 LYS A O 1
ATOM 1515 N N . SER A 1 188 ? -52.570 36.178 9.638 1.00 43.01 252 SER A N 1
ATOM 1516 C CA . SER A 1 188 ? -51.294 35.449 9.642 1.00 45.90 252 SER A CA 1
ATOM 1517 C C . SER A 1 188 ? -51.016 34.698 10.951 1.00 47.29 252 SER A C 1
ATOM 1518 O O . SER A 1 188 ? -50.188 33.781 10.980 1.00 57.85 252 SER A O 1
ATOM 1521 N N . SER A 1 189 ? -51.722 35.073 12.017 1.00 43.76 253 SER A N 1
ATOM 1522 C CA . SER A 1 189 ? -51.583 34.400 13.303 1.00 51.68 253 SER A CA 1
ATOM 1523 C C . SER A 1 189 ? -52.756 33.474 13.681 1.00 55.32 253 SER A C 1
ATOM 1524 O O . SER A 1 189 ? -52.918 33.144 14.861 1.00 57.32 253 SER A O 1
ATOM 1527 N N . THR A 1 190 ? -53.575 33.061 12.707 1.00 48.20 254 THR A N 1
ATOM 1528 C CA . THR A 1 190 ? -54.646 32.096 12.999 1.00 42.90 254 THR A CA 1
ATOM 1529 C C . THR A 1 190 ? -54.047 30.752 13.384 1.00 39.01 254 THR A C 1
ATOM 1530 O O . THR A 1 190 ? -52.999 30.348 12.861 1.00 36.60 254 THR A O 1
ATOM 1534 N N . PHE A 1 191 ? -54.734 30.059 14.286 1.00 37.87 255 PHE A N 1
ATOM 1535 C CA . PHE A 1 191 ? -54.180 28.881 14.956 1.00 39.23 255 PHE A CA 1
ATOM 1536 C C . PHE A 1 191 ? -53.346 27.948 14.068 1.00 38.08 255 PHE A C 1
ATOM 1537 O O . PHE A 1 191 ? -52.227 27.577 14.431 1.00 39.11 255 PHE A O 1
ATOM 1545 N N . LEU A 1 192 ? -53.879 27.584 12.905 1.00 34.85 256 LEU A N 1
ATOM 1546 C CA . LEU A 1 192 ? -53.263 26.545 12.087 1.00 33.15 256 LEU A CA 1
ATOM 1547 C C . LEU A 1 192 ? -51.922 26.949 11.488 1.00 37.46 256 LEU A C 1
ATOM 1548 O O . LEU A 1 192 ? -50.968 26.165 11.517 1.00 39.30 256 LEU A O 1
ATOM 1553 N N . MET A 1 193 ? -51.848 28.166 10.957 1.00 36.85 257 MET A N 1
ATOM 1554 C CA . MET A 1 193 ? -50.601 28.682 10.392 1.00 41.92 257 MET A CA 1
ATOM 1555 C C . MET A 1 193 ? -49.557 28.957 11.478 1.00 40.27 257 MET A C 1
ATOM 1556 O O . MET A 1 193 ? -48.379 28.652 11.301 1.00 43.50 257 MET A O 1
ATOM 1561 N N . LYS A 1 194 ? -50.001 29.539 12.590 1.00 43.75 258 LYS A N 1
ATOM 1562 C CA . LYS A 1 194 ? -49.149 29.778 13.757 1.00 43.61 258 LYS A CA 1
ATOM 1563 C C . LYS A 1 194 ? -48.507 28.470 14.217 1.00 47.52 258 LYS A C 1
ATOM 1564 O O . LYS A 1 194 ? -47.283 28.384 14.356 1.00 50.08 258 LYS A O 1
ATOM 1570 N N . ALA A 1 195 ? -49.342 27.456 14.437 1.00 41.61 259 ALA A N 1
ATOM 1571 C CA . ALA A 1 195 ? -48.876 26.130 14.832 1.00 41.37 259 ALA A CA 1
ATOM 1572 C C . ALA A 1 195 ? -47.921 25.522 13.803 1.00 43.34 259 ALA A C 1
ATOM 1573 O O . ALA A 1 195 ? -46.862 25.011 14.169 1.00 48.31 259 ALA A O 1
ATOM 1575 N N . ALA A 1 196 ? -48.286 25.591 12.523 1.00 40.77 260 ALA A N 1
ATOM 1576 C CA . ALA A 1 196 ? -47.466 25.007 11.458 1.00 41.35 260 ALA A CA 1
ATOM 1577 C C . ALA A 1 196 ? -46.124 25.723 11.271 1.00 47.68 260 ALA A C 1
ATOM 1578 O O . ALA A 1 196 ? -45.117 25.079 10.969 1.00 48.75 260 ALA A O 1
ATOM 1580 N N . ALA A 1 197 ? -46.116 27.045 11.454 1.00 49.90 261 ALA A N 1
ATOM 1581 C CA . ALA A 1 197 ? -44.879 27.832 11.394 1.00 53.75 261 ALA A CA 1
ATOM 1582 C C . ALA A 1 197 ? -43.890 27.413 12.483 1.00 51.34 261 ALA A C 1
ATOM 1583 O O . ALA A 1 197 ? -42.704 27.246 12.206 1.00 57.53 261 ALA A O 1
ATOM 1585 N N . LYS A 1 198 ? -44.389 27.243 13.708 1.00 50.18 262 LYS A N 1
ATOM 1586 C CA . LYS A 1 198 ? -43.580 26.786 14.844 1.00 54.13 262 LYS A CA 1
ATOM 1587 C C . LYS A 1 198 ? -42.912 25.437 14.586 1.00 56.27 262 LYS A C 1
ATOM 1588 O O . LYS A 1 198 ? -41.757 25.234 14.962 1.00 70.49 262 LYS A O 1
ATOM 1594 N N . VAL A 1 199 ? -43.639 24.523 13.947 1.00 52.63 263 VAL A N 1
ATOM 1595 C CA . VAL A 1 199 ? -43.089 23.219 13.569 1.00 58.29 263 VAL A CA 1
ATOM 1596 C C . VAL A 1 199 ? -41.949 23.358 12.552 1.00 62.99 263 VAL A C 1
ATOM 1597 O O . VAL A 1 199 ? -40.905 22.722 12.707 1.00 67.29 263 VAL A O 1
ATOM 1601 N N . VAL A 1 200 ? -42.141 24.201 11.535 1.00 60.52 264 VAL A N 1
ATOM 1602 C CA . VAL A 1 200 ? -41.148 24.372 10.461 1.00 64.32 264 VAL A CA 1
ATOM 1603 C C . VAL A 1 200 ? -39.791 24.884 10.960 1.00 69.57 264 VAL A C 1
ATOM 1604 O O . VAL A 1 200 ? -38.762 24.255 10.709 1.00 67.14 264 VAL A O 1
ATOM 1608 N N . GLU A 1 201 ? -39.787 26.007 11.673 1.00 72.49 265 GLU A N 1
ATOM 1609 C CA . GLU A 1 201 ? -38.535 26.555 12.212 1.00 81.10 265 GLU A CA 1
ATOM 1610 C C . GLU A 1 201 ? -38.050 25.782 13.447 1.00 87.85 265 GLU A C 1
ATOM 1611 O O . GLU A 1 201 ? -37.615 26.367 14.443 1.00 90.00 265 GLU A O 1
ATOM 1617 N N . SER A 1 202 ? -38.113 24.454 13.346 1.00 88.11 266 SER A N 1
ATOM 1618 C CA . SER A 1 202 ? -37.791 23.553 14.443 1.00 85.20 266 SER A CA 1
ATOM 1619 C C . SER A 1 202 ? -37.401 22.186 13.889 1.00 87.49 266 SER A C 1
ATOM 1620 O O . SER A 1 202 ? -36.488 21.534 14.397 1.00 90.42 266 SER A O 1
ATOM 1623 N N . GLY B 1 1 ? -40.359 29.470 0.415 1.00 47.90 65 GLY B N 1
ATOM 1624 C CA . GLY B 1 1 ? -39.661 28.426 1.196 1.00 38.81 65 GLY B CA 1
ATOM 1625 C C . GLY B 1 1 ? -40.377 27.995 2.467 1.00 50.19 65 GLY B C 1
ATOM 1626 O O . GLY B 1 1 ? -40.985 26.927 2.511 1.00 52.25 65 GLY B O 1
ATOM 1627 N N . LEU B 1 2 ? -40.303 28.828 3.501 1.00 47.34 66 LEU B N 1
ATOM 1628 C CA . LEU B 1 2 ? -40.801 28.471 4.829 1.00 51.30 66 LEU B CA 1
ATOM 1629 C C . LEU B 1 2 ? -42.330 28.502 4.943 1.00 54.55 66 LEU B C 1
ATOM 1630 O O . LEU B 1 2 ? -42.915 27.719 5.699 1.00 53.24 66 LEU B O 1
ATOM 1635 N N . VAL B 1 3 ? -42.970 29.398 4.192 1.00 48.85 67 VAL B N 1
ATOM 1636 C CA . VAL B 1 3 ? -44.433 29.493 4.185 1.00 49.66 67 VAL B CA 1
ATOM 1637 C C . VAL B 1 3 ? -45.029 28.249 3.529 1.00 41.86 67 VAL B C 1
ATOM 1638 O O . VAL B 1 3 ? -45.925 27.615 4.092 1.00 46.84 67 VAL B O 1
ATOM 1642 N N . ALA B 1 4 ? -44.507 27.894 2.356 1.00 36.82 68 ALA B N 1
ATOM 1643 C CA . ALA B 1 4 ? -44.919 26.680 1.655 1.00 39.98 68 ALA B CA 1
ATOM 1644 C C . ALA B 1 4 ? -44.677 25.421 2.493 1.00 46.43 68 ALA B C 1
ATOM 1645 O O . ALA B 1 4 ? -45.424 24.446 2.376 1.00 47.41 68 ALA B O 1
ATOM 1647 N N . GLU B 1 5 ? -43.643 25.447 3.338 1.00 44.40 69 GLU B N 1
ATOM 1648 C CA . GLU B 1 5 ? -43.375 24.344 4.258 1.00 47.10 69 GLU B CA 1
ATOM 1649 C C . GLU B 1 5 ? -44.419 24.246 5.368 1.00 41.47 69 GLU B C 1
ATOM 1650 O O . GLU B 1 5 ? -44.846 23.146 5.729 1.00 45.37 69 GLU B O 1
ATOM 1656 N N . ALA B 1 6 ? -44.822 25.392 5.911 1.00 38.63 70 ALA B N 1
ATOM 1657 C CA . ALA B 1 6 ? -45.888 25.437 6.910 1.00 40.00 70 ALA B CA 1
ATOM 1658 C C . ALA B 1 6 ? -47.212 24.960 6.305 1.00 38.96 70 ALA B C 1
ATOM 1659 O O . ALA B 1 6 ? -47.956 24.200 6.934 1.00 37.40 70 ALA B O 1
ATOM 1661 N N . GLU B 1 7 ? -47.481 25.385 5.073 1.00 38.79 71 GLU B N 1
ATOM 1662 C CA . GLU B 1 7 ? -48.677 24.949 4.351 1.00 38.31 71 GLU B CA 1
ATOM 1663 C C . GLU B 1 7 ? -48.744 23.427 4.176 1.00 40.51 71 GLU B C 1
ATOM 1664 O O . GLU B 1 7 ? -49.797 22.836 4.389 1.00 37.17 71 GLU B O 1
ATOM 1670 N N . ALA B 1 8 ? -47.625 22.799 3.813 1.00 40.65 72 ALA B N 1
ATOM 1671 C CA . ALA B 1 8 ? -47.561 21.334 3.712 1.00 39.25 72 ALA B CA 1
ATOM 1672 C C . ALA B 1 8 ? -47.804 20.659 5.063 1.00 39.72 72 ALA B C 1
ATOM 1673 O O . ALA B 1 8 ? -48.511 19.649 5.140 1.00 45.44 72 ALA B O 1
ATOM 1675 N N . VAL B 1 9 ? -47.220 21.218 6.123 1.00 40.15 73 VAL B N 1
ATOM 1676 C CA . VAL B 1 9 ? -47.432 20.705 7.479 1.00 41.40 73 VAL B CA 1
ATOM 1677 C C . VAL B 1 9 ? -48.917 20.792 7.862 1.00 44.45 73 VAL B C 1
ATOM 1678 O O . VAL B 1 9 ? -49.494 19.823 8.367 1.00 40.54 73 VAL B O 1
ATOM 1682 N N . ALA B 1 10 ? -49.537 21.940 7.599 1.00 43.51 74 ALA B N 1
ATOM 1683 C CA . ALA B 1 10 ? -50.951 22.131 7.916 1.00 40.45 74 ALA B CA 1
ATOM 1684 C C . ALA B 1 10 ? -51.836 21.183 7.107 1.00 35.07 74 ALA B C 1
ATOM 1685 O O . ALA B 1 10 ? -52.783 20.618 7.648 1.00 33.26 74 ALA B O 1
ATOM 1687 N N . ALA B 1 11 ? -51.499 20.997 5.828 1.00 34.37 75 ALA B N 1
ATOM 1688 C CA . ALA B 1 11 ? -52.236 20.095 4.938 1.00 35.84 75 ALA B CA 1
ATOM 1689 C C . ALA B 1 11 ? -52.231 18.646 5.437 1.00 38.12 75 ALA B C 1
ATOM 1690 O O . ALA B 1 11 ? -53.230 17.938 5.298 1.00 40.08 75 ALA B O 1
ATOM 1692 N N . GLY B 1 12 ? -51.114 18.218 6.021 1.00 39.16 76 GLY B N 1
ATOM 1693 C CA . GLY B 1 12 ? -51.019 16.900 6.663 1.00 36.49 76 GLY B CA 1
ATOM 1694 C C . GLY B 1 12 ? -51.963 16.760 7.847 1.00 35.68 76 GLY B C 1
ATOM 1695 O O . GLY B 1 12 ? -52.606 15.722 8.020 1.00 39.42 76 GLY B O 1
ATOM 1696 N N . TRP B 1 13 ? -52.051 17.813 8.659 1.00 33.81 77 TRP B N 1
ATOM 1697 C CA . TRP B 1 13 ? -52.969 17.847 9.796 1.00 32.19 77 TRP B CA 1
ATOM 1698 C C . TRP B 1 13 ? -54.437 17.831 9.371 1.00 32.06 77 TRP B C 1
ATOM 1699 O O . TRP B 1 13 ? -55.277 17.221 10.043 1.00 35.50 77 TRP B O 1
ATOM 1710 N N . MET B 1 14 ? -54.748 18.523 8.275 1.00 30.03 78 MET B N 1
ATOM 1711 C CA . MET B 1 14 ? -56.111 18.537 7.748 1.00 31.86 78 MET B CA 1
ATOM 1712 C C . MET B 1 14 ? -56.502 17.157 7.205 1.00 31.36 78 MET B C 1
ATOM 1713 O O . MET B 1 14 ? -57.599 16.673 7.474 1.00 29.05 78 MET B O 1
ATOM 1718 N N . LEU B 1 15 ? -55.597 16.519 6.465 1.00 34.67 79 LEU B N 1
ATOM 1719 C CA . LEU B 1 15 ? -55.817 15.148 5.983 1.00 37.08 79 LEU B CA 1
ATOM 1720 C C . LEU B 1 15 ? -56.195 14.183 7.122 1.00 34.99 79 LEU B C 1
ATOM 1721 O O . LEU B 1 15 ? -57.193 13.454 7.027 1.00 36.82 79 LEU B O 1
ATOM 1726 N N . ASP B 1 16 ? -55.405 14.187 8.192 1.00 32.64 80 ASP B N 1
ATOM 1727 C CA . ASP B 1 16 ? -55.690 13.347 9.349 1.00 35.28 80 ASP B CA 1
ATOM 1728 C C . ASP B 1 16 ? -57.049 13.659 9.940 1.00 35.90 80 ASP B C 1
ATOM 1729 O O . ASP B 1 16 ? -57.844 12.751 10.186 1.00 37.87 80 ASP B O 1
ATOM 1734 N N . PHE B 1 17 ? -57.326 14.943 10.145 1.00 30.72 81 PHE B N 1
ATOM 1735 C CA . PHE B 1 17 ? -58.614 15.335 10.681 1.00 31.21 81 PHE B CA 1
ATOM 1736 C C . PHE B 1 17 ? -59.773 14.890 9.795 1.00 28.29 81 PHE B C 1
ATOM 1737 O O . PHE B 1 17 ? -60.800 14.420 10.303 1.00 29.92 81 PHE B O 1
ATOM 1745 N N . LEU B 1 18 ? -59.617 15.059 8.481 1.00 26.34 82 LEU B N 1
ATOM 1746 C CA . LEU B 1 18 ? -60.698 14.755 7.544 1.00 30.53 82 LEU B CA 1
ATOM 1747 C C . LEU B 1 18 ? -60.951 13.246 7.439 1.00 30.91 82 LEU B C 1
ATOM 1748 O O . LEU B 1 18 ? -62.090 12.820 7.263 1.00 29.17 82 LEU B O 1
ATOM 1753 N N . CYS B 1 19 ? -59.886 12.454 7.563 1.00 33.11 83 CYS B N 1
ATOM 1754 C CA . CYS B 1 19 ? -59.992 10.995 7.653 1.00 33.53 83 CYS B CA 1
ATOM 1755 C C . CYS B 1 19 ? -60.834 10.610 8.860 1.00 32.66 83 CYS B C 1
ATOM 1756 O O . CYS B 1 19 ? -61.785 9.832 8.745 1.00 31.64 83 CYS B O 1
ATOM 1759 N N . LEU B 1 20 ? -60.486 11.183 10.009 1.00 34.91 84 LEU B N 1
ATOM 1760 C CA . LEU B 1 20 ? -61.197 10.939 11.257 1.00 36.21 84 LEU B CA 1
ATOM 1761 C C . LEU B 1 20 ? -62.671 11.245 11.069 1.00 36.77 84 LEU B C 1
ATOM 1762 O O . LEU B 1 20 ? -63.542 10.462 11.456 1.00 39.56 84 LEU B O 1
ATOM 1767 N N . SER B 1 21 ? -62.940 12.390 10.454 1.00 32.55 85 SER B N 1
ATOM 1768 C CA . SER B 1 21 ? -64.296 12.833 10.213 1.00 33.70 85 SER B CA 1
ATOM 1769 C C . SER B 1 21 ? -65.015 11.914 9.212 1.00 33.95 85 SER B C 1
ATOM 1770 O O . SER B 1 21 ? -66.207 11.619 9.371 1.00 31.10 85 SER B O 1
ATOM 1773 N N . LEU B 1 22 ? -64.289 11.450 8.196 1.00 32.02 86 LEU B N 1
ATOM 1774 C CA . LEU B 1 22 ? -64.857 10.518 7.215 1.00 32.84 86 LEU B CA 1
ATOM 1775 C C . LEU B 1 22 ? -65.246 9.199 7.887 1.00 32.18 86 LEU B C 1
ATOM 1776 O O . LEU B 1 22 ? -66.345 8.680 7.663 1.00 28.85 86 LEU B O 1
ATOM 1781 N N . CYS B 1 23 ? -64.343 8.686 8.722 1.00 33.83 87 CYS B N 1
ATOM 1782 C CA . CYS B 1 23 ? -64.571 7.460 9.479 1.00 35.10 87 CYS B CA 1
ATOM 1783 C C . CYS B 1 23 ? -65.828 7.543 10.333 1.00 40.27 87 CYS B C 1
ATOM 1784 O O . CYS B 1 23 ? -66.662 6.635 10.292 1.00 41.15 87 CYS B O 1
ATOM 1787 N N . ARG B 1 24 ? -65.969 8.632 11.090 1.00 37.97 88 ARG B N 1
ATOM 1788 C CA . ARG B 1 24 ? -67.149 8.833 11.930 1.00 38.17 88 ARG B CA 1
ATOM 1789 C C . ARG B 1 24 ? -68.438 8.869 11.128 1.00 36.08 88 ARG B C 1
ATOM 1790 O O . ARG B 1 24 ? -69.425 8.257 11.526 1.00 42.88 88 ARG B O 1
ATOM 1798 N N . ALA B 1 25 ? -68.437 9.597 10.013 1.00 33.81 89 ALA B N 1
ATOM 1799 C CA . ALA B 1 25 ? -69.628 9.698 9.170 1.00 37.69 89 ALA B CA 1
ATOM 1800 C C . ALA B 1 25 ? -69.998 8.331 8.597 1.00 41.52 89 ALA B C 1
ATOM 1801 O O . ALA B 1 25 ? -71.178 7.969 8.555 1.00 43.39 89 ALA B O 1
ATOM 1803 N N . PHE B 1 26 ? -68.986 7.578 8.170 1.00 39.06 90 PHE B N 1
ATOM 1804 C CA . PHE B 1 26 ? -69.181 6.209 7.694 1.00 38.66 90 PHE B CA 1
ATOM 1805 C C . PHE B 1 26 ? -69.815 5.338 8.787 1.00 35.27 90 PHE B C 1
ATOM 1806 O O . PHE B 1 26 ? -70.821 4.674 8.544 1.00 37.97 90 PHE B O 1
ATOM 1814 N N . ARG B 1 27 ? -69.222 5.363 9.981 1.00 35.08 91 ARG B N 1
ATOM 1815 C CA . ARG B 1 27 ? -69.702 4.595 11.134 1.00 38.15 91 ARG B CA 1
ATOM 1816 C C . ARG B 1 27 ? -71.145 4.919 11.516 1.00 45.11 91 ARG B C 1
ATOM 1817 O O . ARG B 1 27 ? -71.921 4.018 11.843 1.00 45.92 91 ARG B O 1
ATOM 1825 N N . ASP B 1 28 ? -71.493 6.203 11.476 1.00 45.61 92 ASP B N 1
ATOM 1826 C CA . ASP B 1 28 ? -72.794 6.676 11.947 1.00 49.35 92 ASP B CA 1
ATOM 1827 C C . ASP B 1 28 ? -73.884 6.578 10.887 1.00 44.46 92 ASP B C 1
ATOM 1828 O O . ASP B 1 28 ? -75.052 6.826 11.177 1.00 51.93 92 ASP B O 1
ATOM 1833 N N . GLY B 1 29 ? -73.498 6.235 9.660 1.00 44.27 93 GLY B N 1
ATOM 1834 C CA . GLY B 1 29 ? -74.428 6.206 8.535 1.00 43.33 93 GLY B CA 1
ATOM 1835 C C . GLY B 1 29 ? -74.827 7.590 8.041 1.00 49.40 93 GLY B C 1
ATOM 1836 O O . GLY B 1 29 ? -75.797 7.730 7.291 1.00 43.25 93 GLY B O 1
ATOM 1837 N N . ARG B 1 30 ? -74.081 8.616 8.448 1.00 48.67 94 ARG B N 1
ATOM 1838 C CA . ARG B 1 30 ? -74.377 9.985 8.023 1.00 45.49 94 ARG B CA 1
ATOM 1839 C C . ARG B 1 30 ? -73.888 10.192 6.599 1.00 43.48 94 ARG B C 1
ATOM 1840 O O . ARG B 1 30 ? -72.770 10.652 6.358 1.00 46.14 94 ARG B O 1
ATOM 1848 N N . SER B 1 31 ? -74.753 9.836 5.660 1.00 42.08 95 SER B N 1
ATOM 1849 C CA . SER B 1 31 ? -74.401 9.746 4.248 1.00 46.66 95 SER B CA 1
ATOM 1850 C C . SER B 1 31 ? -73.975 11.079 3.621 1.00 50.00 95 SER B C 1
ATOM 1851 O O . SER B 1 31 ? -73.016 11.132 2.841 1.00 43.22 95 SER B O 1
ATOM 1854 N N . GLU B 1 32 ? -74.689 12.149 3.955 1.00 49.83 96 GLU B N 1
ATOM 1855 C CA . GLU B 1 32 ? -74.398 13.458 3.384 1.00 53.39 96 GLU B CA 1
ATOM 1856 C C . GLU B 1 32 ? -73.103 14.059 3.918 1.00 40.94 96 GLU B C 1
ATOM 1857 O O . GLU B 1 32 ? -72.312 14.620 3.159 1.00 43.91 96 GLU B O 1
ATOM 1863 N N . ASP B 1 33 ? -72.896 13.933 5.223 1.00 36.81 97 ASP B N 1
ATOM 1864 C CA . ASP B 1 33 ? -71.637 14.309 5.846 1.00 36.80 97 ASP B CA 1
ATOM 1865 C C . ASP B 1 33 ? -70.458 13.566 5.212 1.00 42.60 97 ASP B C 1
ATOM 1866 O O . ASP B 1 33 ? -69.407 14.166 4.962 1.00 38.30 97 ASP B O 1
ATOM 1871 N N . PHE B 1 34 ? -70.646 12.273 4.940 1.00 38.54 98 PHE B N 1
ATOM 1872 C CA . PHE B 1 34 ? -69.617 11.455 4.293 1.00 37.28 98 PHE B CA 1
ATOM 1873 C C . PHE B 1 34 ? -69.239 12.043 2.936 1.00 31.75 98 PHE B C 1
ATOM 1874 O O . PHE B 1 34 ? -68.057 12.237 2.646 1.00 32.37 98 PHE B O 1
ATOM 1882 N N . ARG B 1 35 ? -70.252 12.320 2.115 1.00 35.44 99 ARG B N 1
ATOM 1883 C CA . ARG B 1 35 ? -70.069 12.932 0.798 1.00 40.97 99 ARG B CA 1
ATOM 1884 C C . ARG B 1 35 ? -69.245 14.231 0.874 1.00 38.80 99 ARG B C 1
ATOM 1885 O O . ARG B 1 35 ? -68.235 14.387 0.181 1.00 36.12 99 ARG B O 1
ATOM 1893 N N . ARG B 1 36 ? -69.675 15.150 1.730 1.00 39.60 100 ARG B N 1
ATOM 1894 C CA . ARG B 1 36 ? -69.010 16.448 1.853 1.00 36.08 100 ARG B CA 1
ATOM 1895 C C . ARG B 1 36 ? -67.592 16.309 2.394 1.00 30.90 100 ARG B C 1
ATOM 1896 O O . ARG B 1 36 ? -66.666 16.932 1.876 1.00 31.53 100 ARG B O 1
ATOM 1904 N N . THR B 1 37 ? -67.417 15.469 3.412 1.00 28.65 101 THR B N 1
ATOM 1905 C CA . THR B 1 37 ? -66.083 15.182 3.944 1.00 30.71 101 THR B CA 1
ATOM 1906 C C . THR B 1 37 ? -65.170 14.516 2.906 1.00 32.05 101 THR B C 1
ATOM 1907 O O . THR B 1 37 ? -63.983 14.850 2.812 1.00 32.11 101 THR B O 1
ATOM 1911 N N . ARG B 1 38 ? -65.718 13.588 2.126 1.00 32.03 102 ARG B N 1
ATOM 1912 C CA . ARG B 1 38 ? -64.962 12.968 1.034 1.00 33.84 102 ARG B CA 1
ATOM 1913 C C . ARG B 1 38 ? -64.462 14.041 0.065 1.00 31.81 102 ARG B C 1
ATOM 1914 O O . ARG B 1 38 ? -63.276 14.087 -0.273 1.00 31.66 102 ARG B O 1
ATOM 1922 N N . ASN B 1 39 ? -65.374 14.910 -0.363 1.00 31.24 103 ASN B N 1
ATOM 1923 C CA . ASN B 1 39 ? -65.030 16.034 -1.236 1.00 33.66 103 ASN B CA 1
ATOM 1924 C C . ASN B 1 39 ? -63.908 16.916 -0.675 1.00 31.61 103 ASN B C 1
ATOM 1925 O O . ASN B 1 39 ? -62.995 17.310 -1.404 1.00 29.97 103 ASN B O 1
ATOM 1930 N N . SER B 1 40 ? -63.963 17.199 0.623 1.00 28.65 104 SER B N 1
ATOM 1931 C CA . SER B 1 40 ? -62.915 17.994 1.265 1.00 26.79 104 SER B CA 1
ATOM 1932 C C . SER B 1 40 ? -61.575 17.274 1.319 1.00 28.48 104 SER B C 1
ATOM 1933 O O . SER B 1 40 ? -60.545 17.864 0.984 1.00 27.54 104 SER B O 1
ATOM 1936 N N . ALA B 1 41 ? -61.586 16.006 1.736 1.00 29.05 105 ALA B N 1
ATOM 1937 C CA . ALA B 1 41 ? -60.358 15.204 1.798 1.00 29.88 105 ALA B CA 1
ATOM 1938 C C . ALA B 1 41 ? -59.707 15.105 0.426 1.00 28.68 105 ALA B C 1
ATOM 1939 O O . ALA B 1 41 ? -58.494 15.280 0.292 1.00 35.00 105 ALA B O 1
ATOM 1941 N N . GLU B 1 42 ? -60.518 14.846 -0.594 1.00 32.23 106 GLU B N 1
ATOM 1942 C CA . GLU B 1 42 ? -60.029 14.773 -1.968 1.00 37.70 106 GLU B CA 1
ATOM 1943 C C . GLU B 1 42 ? -59.296 16.044 -2.382 1.00 40.31 106 GLU B C 1
ATOM 1944 O O . GLU B 1 42 ? -58.193 15.975 -2.921 1.00 41.92 106 GLU B O 1
ATOM 1950 N N . ALA B 1 43 ? -59.906 17.197 -2.129 1.00 36.24 107 ALA B N 1
ATOM 1951 C CA . ALA B 1 43 ? -59.279 18.475 -2.466 1.00 33.33 107 ALA B CA 1
ATOM 1952 C C . ALA B 1 43 ? -57.978 18.702 -1.683 1.00 33.31 107 ALA B C 1
ATOM 1953 O O . ALA B 1 43 ? -56.970 19.113 -2.258 1.00 35.44 107 ALA B O 1
ATOM 1955 N N . ILE B 1 44 ? -57.994 18.413 -0.383 1.00 30.63 108 ILE B N 1
ATOM 1956 C CA . ILE B 1 44 ? -56.793 18.510 0.455 1.00 33.65 108 ILE B CA 1
ATOM 1957 C C . ILE B 1 44 ? -55.683 17.568 -0.031 1.00 39.74 108 ILE B C 1
ATOM 1958 O O . ILE B 1 44 ? -54.504 17.947 -0.044 1.00 42.39 108 ILE B O 1
ATOM 1963 N N . ILE B 1 45 ? -56.061 16.352 -0.433 1.00 39.28 109 ILE B N 1
ATOM 1964 C CA . ILE B 1 45 ? -55.110 15.410 -1.045 1.00 47.98 109 ILE B CA 1
ATOM 1965 C C . ILE B 1 45 ? -54.587 15.959 -2.386 1.00 50.79 109 ILE B C 1
ATOM 1966 O O . ILE B 1 45 ? -53.382 16.191 -2.524 1.00 52.64 109 ILE B O 1
ATOM 1971 N N . HIS B 1 46 ? -55.495 16.186 -3.344 1.00 49.74 110 HIS B N 1
ATOM 1972 C CA . HIS B 1 46 ? -55.177 16.823 -4.639 1.00 49.39 110 HIS B CA 1
ATOM 1973 C C . HIS B 1 46 ? -54.228 18.016 -4.492 1.00 48.12 110 HIS B C 1
ATOM 1974 O O . HIS B 1 46 ? -53.506 18.355 -5.425 1.00 51.86 110 HIS B O 1
ATOM 1981 N N . GLY B 1 47 ? -54.240 18.641 -3.317 1.00 46.40 111 GLY B N 1
ATOM 1982 C CA . GLY B 1 47 ? -53.414 19.818 -3.037 1.00 53.19 111 GLY B CA 1
ATOM 1983 C C . GLY B 1 47 ? -51.976 19.556 -2.608 1.00 57.17 111 GLY B C 1
ATOM 1984 O O . GLY B 1 47 ? -51.118 20.421 -2.761 1.00 52.09 111 GLY B O 1
ATOM 1985 N N . LEU B 1 48 ? -51.712 18.372 -2.065 1.00 61.95 112 LEU B N 1
ATOM 1986 C CA . LEU B 1 48 ? -50.361 17.991 -1.634 1.00 69.02 112 LEU B CA 1
ATOM 1987 C C . LEU B 1 48 ? -49.461 17.639 -2.825 1.00 71.70 112 LEU B C 1
ATOM 1988 O O . LEU B 1 48 ? -49.946 17.167 -3.854 1.00 67.65 112 LEU B O 1
ATOM 1993 N N . SER B 1 49 ? -48.155 17.864 -2.687 1.00 79.57 113 SER B N 1
ATOM 1994 C CA . SER B 1 49 ? -47.203 17.484 -3.741 1.00 82.64 113 SER B CA 1
ATOM 1995 C C . SER B 1 49 ? -46.406 16.218 -3.397 1.00 90.28 113 SER B C 1
ATOM 1996 O O . SER B 1 49 ? -46.194 15.362 -4.261 1.00 96.65 113 SER B O 1
ATOM 1999 N N . SER B 1 50 ? -45.972 16.108 -2.141 1.00 88.67 114 SER B N 1
ATOM 2000 C CA . SER B 1 50 ? -45.278 14.910 -1.653 1.00 85.62 114 SER B CA 1
ATOM 2001 C C . SER B 1 50 ? -46.057 14.227 -0.522 1.00 82.66 114 SER B C 1
ATOM 2002 O O . SER B 1 50 ? -46.940 14.835 0.089 1.00 77.93 114 SER B O 1
ATOM 2005 N N . LEU B 1 51 ? -45.725 12.964 -0.255 1.00 78.64 115 LEU B N 1
ATOM 2006 C CA . LEU B 1 51 ? -46.421 12.162 0.751 1.00 68.79 115 LEU B CA 1
ATOM 2007 C C . LEU B 1 51 ? -45.461 11.303 1.556 1.00 67.77 115 LEU B C 1
ATOM 2008 O O . LEU B 1 51 ? -44.537 10.717 0.996 1.00 74.58 115 LEU B O 1
ATOM 2013 N N . THR B 1 52 ? -45.683 11.219 2.866 1.00 60.65 116 THR B N 1
ATOM 2014 C CA . THR B 1 52 ? -45.005 10.211 3.678 1.00 66.64 116 THR B CA 1
ATOM 2015 C C . THR B 1 52 ? -45.784 8.901 3.550 1.00 79.02 116 THR B C 1
ATOM 2016 O O . THR B 1 52 ? -46.943 8.902 3.117 1.00 73.86 116 THR B O 1
ATOM 2020 N N . ALA B 1 53 ? -45.147 7.789 3.916 1.00 83.22 117 ALA B N 1
ATOM 2021 C CA . ALA B 1 53 ? -45.808 6.483 3.906 1.00 78.56 117 ALA B CA 1
ATOM 2022 C C . ALA B 1 53 ? -47.030 6.501 4.819 1.00 70.13 117 ALA B C 1
ATOM 2023 O O . ALA B 1 53 ? -48.075 5.937 4.491 1.00 62.75 117 ALA B O 1
ATOM 2025 N N . CYS B 1 54 ? -46.886 7.176 5.956 1.00 70.12 118 CYS B N 1
ATOM 2026 C CA . CYS B 1 54 ? -47.945 7.306 6.946 1.00 72.40 118 CYS B CA 1
ATOM 2027 C C . CYS B 1 54 ? -49.154 8.063 6.384 1.00 70.03 118 CYS B C 1
ATOM 2028 O O . CYS B 1 54 ? -50.297 7.788 6.753 1.00 68.69 118 CYS B O 1
ATOM 2031 N N . GLN B 1 55 ? -48.893 9.008 5.486 1.00 67.10 119 GLN B N 1
ATOM 2032 C CA . GLN B 1 55 ? -49.953 9.765 4.827 1.00 57.61 119 GLN B CA 1
ATOM 2033 C C . GLN B 1 55 ? -50.636 8.948 3.741 1.00 56.19 119 GLN B C 1
ATOM 2034 O O . GLN B 1 55 ? -51.839 9.102 3.508 1.00 43.66 119 GLN B O 1
ATOM 2040 N N . LEU B 1 56 ? -49.862 8.090 3.076 1.00 54.15 120 LEU B N 1
ATOM 2041 C CA . LEU B 1 56 ? -50.397 7.214 2.036 1.00 53.45 120 LEU B CA 1
ATOM 2042 C C . LEU B 1 56 ? -51.386 6.219 2.642 1.00 50.23 120 LEU B C 1
ATOM 2043 O O . LEU B 1 56 ? -52.436 5.951 2.051 1.00 48.76 120 LEU B O 1
ATOM 2048 N N . ARG B 1 57 ? -51.050 5.688 3.818 1.00 43.50 121 ARG B N 1
ATOM 2049 C CA . ARG B 1 57 ? -51.957 4.813 4.568 1.00 44.44 121 ARG B CA 1
ATOM 2050 C C . ARG B 1 57 ? -53.293 5.522 4.847 1.00 44.18 121 ARG B C 1
ATOM 2051 O O . ARG B 1 57 ? -54.358 4.981 4.561 1.00 43.04 121 ARG B O 1
ATOM 2059 N N . THR B 1 58 ? -53.227 6.737 5.384 1.00 43.79 122 THR B N 1
ATOM 2060 C CA . THR B 1 58 ? -54.427 7.544 5.632 1.00 37.55 122 THR B CA 1
ATOM 2061 C C . THR B 1 58 ? -55.291 7.664 4.378 1.00 35.57 122 THR B C 1
ATOM 2062 O O . THR B 1 58 ? -56.515 7.477 4.440 1.00 41.04 122 THR B O 1
ATOM 2066 N N . ILE B 1 59 ? -54.647 7.957 3.247 1.00 33.52 123 ILE B N 1
ATOM 2067 C CA . ILE B 1 59 ? -55.333 8.067 1.958 1.00 34.12 123 ILE B CA 1
ATOM 2068 C C . ILE B 1 59 ? -55.991 6.746 1.556 1.00 37.52 123 ILE B C 1
ATOM 2069 O O . ILE B 1 59 ? -57.139 6.735 1.106 1.00 34.42 123 ILE B O 1
ATOM 2074 N N . TYR B 1 60 ? -55.274 5.638 1.742 1.00 41.28 124 TYR B N 1
ATOM 2075 C CA . TYR B 1 60 ? -55.832 4.308 1.463 1.00 42.24 124 TYR B CA 1
ATOM 2076 C C . TYR B 1 60 ? -57.117 4.063 2.237 1.00 36.38 124 TYR B C 1
ATOM 2077 O O . TYR B 1 60 ? -58.105 3.600 1.670 1.00 38.45 124 TYR B O 1
ATOM 2086 N N . ILE B 1 61 ? -57.095 4.387 3.529 1.00 33.67 125 ILE B N 1
ATOM 2087 C CA . ILE B 1 61 ? -58.261 4.233 4.394 1.00 33.62 125 ILE B CA 1
ATOM 2088 C C . ILE B 1 61 ? -59.438 5.021 3.820 1.00 34.47 125 ILE B C 1
ATOM 2089 O O . ILE B 1 61 ? -60.548 4.488 3.694 1.00 32.55 125 ILE B O 1
ATOM 2094 N N . CYS B 1 62 ? -59.176 6.274 3.443 1.00 32.88 126 CYS B N 1
ATOM 2095 C CA . CYS B 1 62 ? -60.183 7.111 2.803 1.00 33.11 126 CYS B CA 1
ATOM 2096 C C . CYS B 1 62 ? -60.697 6.473 1.511 1.00 29.17 126 CYS B C 1
ATOM 2097 O O . CYS B 1 62 ? -61.904 6.375 1.310 1.00 30.12 126 CYS B O 1
ATOM 2100 N N . GLN B 1 63 ? -59.787 6.020 0.651 1.00 29.10 127 GLN B N 1
ATOM 2101 C CA . GLN B 1 63 ? -60.173 5.366 -0.605 1.00 34.50 127 GLN B CA 1
ATOM 2102 C C . GLN B 1 63 ? -61.030 4.114 -0.356 1.00 37.71 127 GLN B C 1
ATOM 2103 O O . GLN B 1 63 ? -62.058 3.905 -1.016 1.00 37.49 127 GLN B O 1
ATOM 2109 N N . PHE B 1 64 ? -60.601 3.302 0.610 1.00 39.45 128 PHE B N 1
ATOM 2110 C CA . PHE B 1 64 ? -61.320 2.087 0.998 1.00 34.94 128 PHE B CA 1
ATOM 2111 C C . PHE B 1 64 ? -62.772 2.399 1.347 1.00 34.17 128 PHE B C 1
ATOM 2112 O O . PHE B 1 64 ? -63.703 1.831 0.762 1.00 31.21 128 PHE B O 1
ATOM 2120 N N . LEU B 1 65 ? -62.962 3.332 2.272 1.00 33.64 129 LEU B N 1
ATOM 2121 C CA . LEU B 1 65 ? -64.303 3.681 2.721 1.00 33.99 129 LEU B CA 1
ATOM 2122 C C . LEU B 1 65 ? -65.185 4.232 1.610 1.00 30.52 129 LEU B C 1
ATOM 2123 O O . LEU B 1 65 ? -66.374 3.920 1.565 1.00 30.56 129 LEU B O 1
ATOM 2128 N N . THR B 1 66 ? -64.611 5.034 0.713 1.00 32.31 130 THR B N 1
ATOM 2129 C CA . THR B 1 66 ? -65.406 5.621 -0.368 1.00 36.29 130 THR B CA 1
ATOM 2130 C C . THR B 1 66 ? -65.875 4.534 -1.330 1.00 34.64 130 THR B C 1
ATOM 2131 O O . THR B 1 66 ? -67.017 4.556 -1.782 1.00 33.75 130 THR B O 1
ATOM 2135 N N . ARG B 1 67 ? -64.996 3.573 -1.610 1.00 37.86 131 ARG B N 1
ATOM 2136 C CA . ARG B 1 67 ? -65.342 2.443 -2.477 1.00 36.72 131 ARG B CA 1
ATOM 2137 C C . ARG B 1 67 ? -66.417 1.560 -1.858 1.00 35.24 131 ARG B C 1
ATOM 2138 O O . ARG B 1 67 ? -67.396 1.216 -2.525 1.00 37.19 131 ARG B O 1
ATOM 2146 N N . ILE B 1 68 ? -66.245 1.218 -0.584 1.00 33.59 132 ILE B N 1
ATOM 2147 C CA . ILE B 1 68 ? -67.274 0.497 0.172 1.00 34.60 132 ILE B CA 1
ATOM 2148 C C . ILE B 1 68 ? -68.606 1.259 0.180 1.00 39.23 132 ILE B C 1
ATOM 2149 O O . ILE B 1 68 ? -69.668 0.664 -0.050 1.00 36.69 132 ILE B O 1
ATOM 2154 N N . ALA B 1 69 ? -68.546 2.569 0.425 1.00 38.96 133 ALA B N 1
ATOM 2155 C CA . ALA B 1 69 ? -69.747 3.407 0.447 1.00 39.83 133 ALA B CA 1
ATOM 2156 C C . ALA B 1 69 ? -70.486 3.367 -0.885 1.00 38.92 133 ALA B C 1
ATOM 2157 O O . ALA B 1 69 ? -71.714 3.422 -0.913 1.00 43.09 133 ALA B O 1
ATOM 2159 N N . ALA B 1 70 ? -69.729 3.253 -1.977 1.00 43.25 134 ALA B N 1
ATOM 2160 C CA . ALA B 1 70 ? -70.295 3.162 -3.325 1.00 52.77 134 ALA B CA 1
ATOM 2161 C C . ALA B 1 70 ? -70.593 1.722 -3.761 1.00 55.66 134 ALA B C 1
ATOM 2162 O O . ALA B 1 70 ? -70.826 1.465 -4.944 1.00 61.93 134 ALA B O 1
ATOM 2164 N N . GLY B 1 71 ? -70.591 0.793 -2.809 1.00 52.72 135 GLY B N 1
ATOM 2165 C CA . GLY B 1 71 ? -70.776 -0.631 -3.106 1.00 57.40 135 GLY B CA 1
ATOM 2166 C C . GLY B 1 71 ? -71.979 -1.018 -3.957 1.00 58.46 135 GLY B C 1
ATOM 2167 O O . GLY B 1 71 ? -71.859 -1.862 -4.847 1.00 64.02 135 GLY B O 1
ATOM 2168 N N . LYS B 1 72 ? -73.135 -0.414 -3.677 1.00 58.04 136 LYS B N 1
ATOM 2169 C CA . LYS B 1 72 ? -74.380 -0.703 -4.401 1.00 63.33 136 LYS B CA 1
ATOM 2170 C C . LYS B 1 72 ? -74.638 0.267 -5.559 1.00 74.70 136 LYS B C 1
ATOM 2171 O O . LYS B 1 72 ? -75.605 0.098 -6.309 1.00 73.13 136 LYS B O 1
ATOM 2177 N N . THR B 1 73 ? -73.787 1.284 -5.697 1.00 77.74 137 THR B N 1
ATOM 2178 C CA . THR B 1 73 ? -73.965 2.307 -6.732 1.00 73.12 137 THR B CA 1
ATOM 2179 C C . THR B 1 73 ? -73.603 1.746 -8.105 1.00 72.16 137 THR B C 1
ATOM 2180 O O . THR B 1 73 ? -72.445 1.417 -8.375 1.00 70.40 137 THR B O 1
ATOM 2184 N N . LEU B 1 74 ? -74.619 1.656 -8.961 1.00 81.35 138 LEU B N 1
ATOM 2185 C CA . LEU B 1 74 ? -74.542 0.956 -10.246 1.00 82.89 138 LEU B CA 1
ATOM 2186 C C . LEU B 1 74 ? -73.616 1.628 -11.265 1.00 88.62 138 LEU B C 1
ATOM 2187 O O . LEU B 1 74 ? -72.910 0.947 -12.014 1.00 92.36 138 LEU B O 1
ATOM 2192 N N . ASP B 1 75 ? -73.622 2.959 -11.286 1.00 92.54 139 ASP B N 1
ATOM 2193 C CA . ASP B 1 75 ? -72.881 3.733 -12.289 1.00 91.25 139 ASP B CA 1
ATOM 2194 C C . ASP B 1 75 ? -71.476 4.149 -11.836 1.00 90.83 139 ASP B C 1
ATOM 2195 O O . ASP B 1 75 ? -70.723 4.753 -12.606 1.00 101.30 139 ASP B O 1
ATOM 2200 N N . ALA B 1 76 ? -71.126 3.813 -10.597 1.00 81.87 140 ALA B N 1
ATOM 2201 C CA . ALA B 1 76 ? -69.860 4.239 -10.002 1.00 68.15 140 ALA B CA 1
ATOM 2202 C C . ALA B 1 76 ? -68.655 3.477 -10.554 1.00 70.63 140 ALA B C 1
ATOM 2203 O O . ALA B 1 76 ? -68.617 2.246 -10.525 1.00 80.60 140 ALA B O 1
ATOM 2205 N N . GLN B 1 77 ? -67.678 4.230 -11.053 1.00 57.98 141 GLN B N 1
ATOM 2206 C CA . GLN B 1 77 ? -66.451 3.685 -11.628 1.00 61.54 141 GLN B CA 1
ATOM 2207 C C . GLN B 1 77 ? -65.241 4.225 -10.864 1.00 59.68 141 GLN B C 1
ATOM 2208 O O . GLN B 1 77 ? -65.087 5.438 -10.720 1.00 69.31 141 GLN B O 1
ATOM 2214 N N . PHE B 1 78 ? -64.382 3.328 -10.383 1.00 56.48 142 PHE B N 1
ATOM 2215 C CA . PHE B 1 78 ? -63.208 3.733 -9.596 1.00 58.55 142 PHE B CA 1
ATOM 2216 C C . PHE B 1 78 ? -61.875 3.433 -10.268 1.00 60.93 142 PHE B C 1
ATOM 2217 O O . PHE B 1 78 ? -60.824 3.893 -9.816 1.00 68.48 142 PHE B O 1
ATOM 2225 N N . GLU B 1 79 ? -61.916 2.655 -11.341 1.00 64.73 143 GLU B N 1
ATOM 2226 C CA . GLU B 1 79 ? -60.695 2.262 -12.031 1.00 71.52 143 GLU B CA 1
ATOM 2227 C C . GLU B 1 79 ? -60.724 2.684 -13.500 1.00 71.51 143 GLU B C 1
ATOM 2228 O O . GLU B 1 79 ? -61.772 3.091 -14.019 1.00 67.20 143 GLU B O 1
ATOM 2234 N N . ASN B 1 80 ? -59.560 2.614 -14.148 1.00 71.07 144 ASN B N 1
ATOM 2235 C CA . ASN B 1 80 ? -59.456 2.771 -15.597 1.00 84.03 144 ASN B CA 1
ATOM 2236 C C . ASN B 1 80 ? -60.372 1.751 -16.261 1.00 82.52 144 ASN B C 1
ATOM 2237 O O . ASN B 1 80 ? -61.277 2.115 -17.016 1.00 86.17 144 ASN B O 1
ATOM 2242 N N . ASP B 1 81 ? -60.138 0.477 -15.944 1.00 81.93 145 ASP B N 1
ATOM 2243 C CA . ASP B 1 81 ? -60.990 -0.622 -16.373 1.00 79.06 145 ASP B CA 1
ATOM 2244 C C . ASP B 1 81 ? -62.430 -0.366 -15.920 1.00 83.17 145 ASP B C 1
ATOM 2245 O O . ASP B 1 81 ? -62.748 -0.500 -14.736 1.00 103.95 145 ASP B O 1
ATOM 2250 N N . GLU B 1 82 ? -63.287 0.009 -16.871 1.00 78.29 146 GLU B N 1
ATOM 2251 C CA . GLU B 1 82 ? -64.683 0.385 -16.601 1.00 85.74 146 GLU B CA 1
ATOM 2252 C C . GLU B 1 82 ? -65.522 -0.717 -15.938 1.00 82.69 146 GLU B C 1
ATOM 2253 O O . GLU B 1 82 ? -66.520 -0.428 -15.273 1.00 80.82 146 GLU B O 1
ATOM 2259 N N . ARG B 1 83 ? -65.118 -1.970 -16.126 1.00 88.91 147 ARG B N 1
ATOM 2260 C CA . ARG B 1 83 ? -65.876 -3.113 -15.613 1.00 92.92 147 ARG B CA 1
ATOM 2261 C C . ARG B 1 83 ? -65.544 -3.513 -14.171 1.00 89.82 147 ARG B C 1
ATOM 2262 O O . ARG B 1 83 ? -66.351 -4.181 -13.523 1.00 94.44 147 ARG B O 1
ATOM 2270 N N . ILE B 1 84 ? -64.368 -3.114 -13.678 1.00 83.49 148 ILE B N 1
ATOM 2271 C CA . ILE B 1 84 ? -63.981 -3.350 -12.277 1.00 73.95 148 ILE B CA 1
ATOM 2272 C C . ILE B 1 84 ? -64.986 -2.685 -11.333 1.00 74.76 148 ILE B C 1
ATOM 2273 O O . ILE B 1 84 ? -65.228 -1.480 -11.423 1.00 78.51 148 ILE B O 1
ATOM 2278 N N . THR B 1 85 ? -65.570 -3.472 -10.434 1.00 58.62 149 THR B N 1
ATOM 2279 C CA . THR B 1 85 ? -66.593 -2.957 -9.524 1.00 58.74 149 THR B CA 1
ATOM 2280 C C . THR B 1 85 ? -65.976 -2.198 -8.338 1.00 47.57 149 THR B C 1
ATOM 2281 O O . THR B 1 85 ? -64.778 -2.358 -8.048 1.00 45.83 149 THR B O 1
ATOM 2285 N N . PRO B 1 86 ? -66.784 -1.350 -7.669 1.00 40.41 150 PRO B N 1
ATOM 2286 C CA . PRO B 1 86 ? -66.318 -0.639 -6.471 1.00 42.54 150 PRO B CA 1
ATOM 2287 C C . PRO B 1 86 ? -65.778 -1.580 -5.377 1.00 44.51 150 PRO B C 1
ATOM 2288 O O . PRO B 1 86 ? -64.725 -1.310 -4.791 1.00 38.99 150 PRO B O 1
ATOM 2292 N N . LEU B 1 87 ? -66.473 -2.685 -5.121 1.00 44.99 151 LEU B N 1
ATOM 2293 C CA . LEU B 1 87 ? -66.036 -3.610 -4.072 1.00 38.48 151 LEU B CA 1
ATOM 2294 C C . LEU B 1 87 ? -64.711 -4.305 -4.399 1.00 40.76 151 LEU B C 1
ATOM 2295 O O . LEU B 1 87 ? -63.921 -4.577 -3.492 1.00 45.32 151 LEU B O 1
ATOM 2300 N N . GLU B 1 88 ? -64.457 -4.556 -5.686 1.00 41.17 152 GLU B N 1
ATOM 2301 C CA . GLU B 1 88 ? -63.137 -5.001 -6.149 1.00 42.89 152 GLU B CA 1
ATOM 2302 C C . GLU B 1 88 ? -62.053 -3.956 -5.881 1.00 43.45 152 GLU B C 1
ATOM 2303 O O . GLU B 1 88 ? -60.966 -4.287 -5.391 1.00 42.42 152 GLU B O 1
ATOM 2309 N N . SER B 1 89 ? -62.344 -2.702 -6.229 1.00 46.07 153 SER B N 1
ATOM 2310 C CA . SER B 1 89 ? -61.431 -1.596 -5.946 1.00 48.39 153 SER B CA 1
ATOM 2311 C C . SER B 1 89 ? -61.171 -1.521 -4.441 1.00 43.78 153 SER B C 1
ATOM 2312 O O . SER B 1 89 ? -60.015 -1.451 -3.999 1.00 43.11 153 SER B O 1
ATOM 2315 N N . ALA B 1 90 ? -62.246 -1.576 -3.655 1.00 37.21 154 ALA B N 1
ATOM 2316 C CA . ALA B 1 90 ? -62.124 -1.636 -2.197 1.00 36.62 154 ALA B CA 1
ATOM 2317 C C . ALA B 1 90 ? -61.189 -2.768 -1.778 1.00 40.80 154 ALA B C 1
ATOM 2318 O O . ALA B 1 90 ? -60.291 -2.574 -0.954 1.00 44.83 154 ALA B O 1
ATOM 2320 N N . LEU B 1 91 ? -61.385 -3.941 -2.372 1.00 38.58 155 LEU B N 1
ATOM 2321 C CA . LEU B 1 91 ? -60.534 -5.095 -2.097 1.00 43.01 155 LEU B CA 1
ATOM 2322 C C . LEU B 1 91 ? -59.075 -4.818 -2.491 1.00 42.23 155 LEU B C 1
ATOM 2323 O O . LEU B 1 91 ? -58.150 -5.095 -1.722 1.00 44.76 155 LEU B O 1
ATOM 2328 N N . MET B 1 92 ? -58.878 -4.256 -3.680 1.00 43.01 156 MET B N 1
ATOM 2329 C CA . MET B 1 92 ? -57.549 -3.822 -4.122 1.00 52.55 156 MET B CA 1
ATOM 2330 C C . MET B 1 92 ? -56.867 -2.907 -3.104 1.00 51.52 156 MET B C 1
ATOM 2331 O O . MET B 1 92 ? -55.729 -3.156 -2.711 1.00 57.66 156 MET B O 1
ATOM 2336 N N . ILE B 1 93 ? -57.566 -1.864 -2.664 1.00 50.40 157 ILE B N 1
ATOM 2337 C CA . ILE B 1 93 ? -57.011 -0.969 -1.652 1.00 46.57 157 ILE B CA 1
ATOM 2338 C C . ILE B 1 93 ? -56.805 -1.695 -0.320 1.00 46.97 157 ILE B C 1
ATOM 2339 O O . ILE B 1 93 ? -55.788 -1.494 0.342 1.00 51.66 157 ILE B O 1
ATOM 2344 N N . TRP B 1 94 ? -57.755 -2.554 0.053 1.00 45.66 158 TRP B N 1
ATOM 2345 C CA . TRP B 1 94 ? -57.687 -3.311 1.313 1.00 48.29 158 TRP B CA 1
ATOM 2346 C C . TRP B 1 94 ? -56.410 -4.143 1.434 1.00 50.31 158 TRP B C 1
ATOM 2347 O O . TRP B 1 94 ? -55.848 -4.270 2.526 1.00 52.86 158 TRP B O 1
ATOM 2358 N N . GLY B 1 95 ? -55.959 -4.698 0.311 1.00 51.35 159 GLY B N 1
ATOM 2359 C CA . GLY B 1 95 ? -54.697 -5.436 0.259 1.00 62.37 159 GLY B CA 1
ATOM 2360 C C . GLY B 1 95 ? -53.479 -4.531 0.344 1.00 69.88 159 GLY B C 1
ATOM 2361 O O . GLY B 1 95 ? -52.424 -4.944 0.837 1.00 75.49 159 GLY B O 1
ATOM 2362 N N . SER B 1 96 ? -53.632 -3.292 -0.127 1.00 69.65 160 SER B N 1
ATOM 2363 C CA . SER B 1 96 ? -52.533 -2.322 -0.181 1.00 65.65 160 SER B CA 1
ATOM 2364 C C . SER B 1 96 ? -52.240 -1.647 1.157 1.00 64.52 160 SER B C 1
ATOM 2365 O O . SER B 1 96 ? -51.155 -1.097 1.344 1.00 75.75 160 SER B O 1
ATOM 2368 N N . ILE B 1 97 ? -53.202 -1.680 2.076 1.00 66.18 161 ILE B N 1
ATOM 2369 C CA . ILE B 1 97 ? -53.048 -1.025 3.381 1.00 70.23 161 ILE B CA 1
ATOM 2370 C C . ILE B 1 97 ? -52.056 -1.772 4.276 1.00 82.63 161 ILE B C 1
ATOM 2371 O O . ILE B 1 97 ? -52.229 -2.963 4.556 1.00 89.04 161 ILE B O 1
ATOM 2376 N N . GLU B 1 98 ? -51.016 -1.060 4.711 1.00 83.60 162 GLU B N 1
ATOM 2377 C CA . GLU B 1 98 ? -50.036 -1.593 5.655 1.00 85.43 162 GLU B CA 1
ATOM 2378 C C . GLU B 1 98 ? -50.680 -1.736 7.035 1.00 87.73 162 GLU B C 1
ATOM 2379 O O . GLU B 1 98 ? -50.876 -0.748 7.749 1.00 90.58 162 GLU B O 1
ATOM 2385 N N . LYS B 1 99 ? -51.021 -2.974 7.388 1.00 95.42 163 LYS B N 1
ATOM 2386 C CA . LYS B 1 99 ? -51.726 -3.276 8.638 1.00 97.28 163 LYS B CA 1
ATOM 2387 C C . LYS B 1 99 ? -51.584 -4.749 9.028 1.00 94.86 163 LYS B C 1
ATOM 2388 O O . LYS B 1 99 ? -50.860 -5.506 8.376 1.00 92.68 163 LYS B O 1
ATOM 2394 N N . GLU B 1 100 ? -52.285 -5.138 10.093 1.00 102.23 164 GLU B N 1
ATOM 2395 C CA . GLU B 1 100 ? -52.322 -6.523 10.568 1.00 104.36 164 GLU B CA 1
ATOM 2396 C C . GLU B 1 100 ? -53.149 -7.405 9.631 1.00 107.79 164 GLU B C 1
ATOM 2397 O O . GLU B 1 100 ? -54.300 -7.083 9.321 1.00 120.45 164 GLU B O 1
ATOM 2403 N N . HIS B 1 101 ? -52.561 -8.512 9.180 1.00 101.85 165 HIS B N 1
ATOM 2404 C CA . HIS B 1 101 ? -53.306 -9.536 8.447 1.00 90.18 165 HIS B CA 1
ATOM 2405 C C . HIS B 1 101 ? -53.846 -10.566 9.438 1.00 80.56 165 HIS B C 1
ATOM 2406 O O . HIS B 1 101 ? -53.354 -11.694 9.519 1.00 81.32 165 HIS B O 1
ATOM 2413 N N . ASP B 1 102 ? -54.861 -10.156 10.194 1.00 68.36 166 ASP B N 1
ATOM 2414 C CA . ASP B 1 102 ? -55.389 -10.958 11.293 1.00 70.64 166 ASP B CA 1
ATOM 2415 C C . ASP B 1 102 ? -56.828 -11.418 11.064 1.00 71.50 166 ASP B C 1
ATOM 2416 O O . ASP B 1 102 ? -57.364 -11.286 9.959 1.00 64.00 166 ASP B O 1
ATOM 2421 N N . LYS B 1 103 ? -57.424 -11.957 12.128 1.00 75.40 167 LYS B N 1
ATOM 2422 C CA . LYS B 1 103 ? -58.823 -12.387 12.178 1.00 71.94 167 LYS B CA 1
ATOM 2423 C C . LYS B 1 103 ? -59.757 -11.447 11.405 1.00 65.51 167 LYS B C 1
ATOM 2424 O O . LYS B 1 103 ? -60.327 -11.834 10.379 1.00 48.49 167 LYS B O 1
ATOM 2430 N N . LEU B 1 104 ? -59.883 -10.211 11.887 1.00 64.02 168 LEU B N 1
ATOM 2431 C CA . LEU B 1 104 ? -60.825 -9.253 11.319 1.00 57.24 168 LEU B CA 1
ATOM 2432 C C . LEU B 1 104 ? -60.510 -8.904 9.863 1.00 48.89 168 LEU B C 1
ATOM 2433 O O . LEU B 1 104 ? -61.435 -8.713 9.075 1.00 53.70 168 LEU B O 1
ATOM 2438 N N . HIS B 1 105 ? -59.222 -8.840 9.511 1.00 46.03 169 HIS B N 1
ATOM 2439 C CA . HIS B 1 105 ? -58.805 -8.536 8.137 1.00 50.98 169 HIS B CA 1
ATOM 2440 C C . HIS B 1 105 ? -59.367 -9.549 7.139 1.00 52.43 169 HIS B C 1
ATOM 2441 O O . HIS B 1 105 ? -59.917 -9.166 6.104 1.00 49.47 169 HIS B O 1
ATOM 2448 N N . GLU B 1 106 ? -59.219 -10.833 7.457 1.00 57.69 170 GLU B N 1
ATOM 2449 C CA . GLU B 1 106 ? -59.713 -11.908 6.602 1.00 53.17 170 GLU B CA 1
ATOM 2450 C C . GLU B 1 106 ? -61.235 -11.929 6.529 1.00 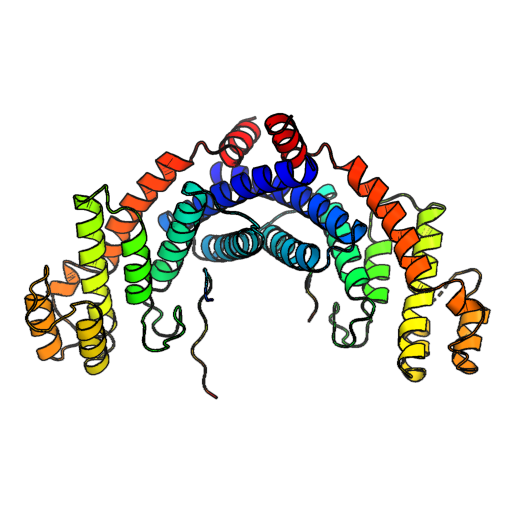40.50 170 GLU B C 1
ATOM 2451 O O . GLU B 1 106 ? -61.785 -12.064 5.439 1.00 46.50 170 GLU B O 1
ATOM 2457 N N . GLU B 1 107 ? -61.905 -11.792 7.678 1.00 38.81 171 GLU B N 1
ATOM 2458 C CA . GLU B 1 107 ? -63.377 -11.707 7.720 1.00 46.12 171 GLU B CA 1
ATOM 2459 C C . GLU B 1 107 ? -63.890 -10.604 6.793 1.00 47.43 171 GLU B C 1
ATOM 2460 O O . GLU B 1 107 ? -64.828 -10.808 6.009 1.00 41.17 171 GLU B O 1
ATOM 2466 N N . ILE B 1 108 ? -63.264 -9.435 6.889 1.00 42.90 172 ILE B N 1
ATOM 2467 C CA . ILE B 1 108 ? -63.640 -8.301 6.068 1.00 38.56 172 ILE B CA 1
ATOM 2468 C C . ILE B 1 108 ? -63.315 -8.617 4.611 1.00 33.07 172 ILE B C 1
ATOM 2469 O O . ILE B 1 108 ? -64.163 -8.466 3.736 1.00 37.40 172 ILE B O 1
ATOM 2474 N N . GLN B 1 109 ? -62.098 -9.096 4.364 1.00 34.45 173 GLN B N 1
ATOM 2475 C CA . GLN B 1 109 ? -61.657 -9.393 3.008 1.00 36.73 173 GLN B CA 1
ATOM 2476 C C . GLN B 1 109 ? -62.600 -10.378 2.328 1.00 36.63 173 GLN B C 1
ATOM 2477 O O . GLN B 1 109 ? -62.964 -10.190 1.170 1.00 33.78 173 GLN B O 1
ATOM 2483 N N . ASN B 1 110 ? -63.004 -11.410 3.065 1.00 38.58 174 ASN B N 1
ATOM 2484 C CA . ASN B 1 110 ? -63.897 -12.439 2.534 1.00 38.89 174 ASN B CA 1
ATOM 2485 C C . ASN B 1 110 ? -65.335 -11.960 2.368 1.00 33.81 174 ASN B C 1
ATOM 2486 O O . ASN B 1 110 ? -66.008 -12.354 1.422 1.00 37.76 174 ASN B O 1
ATOM 2491 N N . LEU B 1 111 ? -65.811 -11.126 3.288 1.00 31.69 175 LEU B N 1
ATOM 2492 C CA . LEU B 1 111 ? -67.146 -10.536 3.135 1.00 32.36 175 LEU B CA 1
ATOM 2493 C C . LEU B 1 111 ? -67.227 -9.618 1.918 1.00 28.57 175 LEU B C 1
ATOM 2494 O O . LEU B 1 111 ? -68.227 -9.624 1.204 1.00 31.11 175 LEU B O 1
ATOM 2499 N N . ILE B 1 112 ? -66.167 -8.849 1.674 1.00 31.12 176 ILE B N 1
ATOM 2500 C CA . ILE B 1 112 ? -66.103 -7.986 0.490 1.00 33.51 176 ILE B CA 1
ATOM 2501 C C . ILE B 1 112 ? -66.130 -8.815 -0.800 1.00 34.85 176 ILE B C 1
ATOM 2502 O O . ILE B 1 112 ? -66.885 -8.502 -1.723 1.00 36.35 176 ILE B O 1
ATOM 2507 N N . LYS B 1 113 ? -65.314 -9.870 -0.846 1.00 36.98 177 LYS B N 1
ATOM 2508 C CA . LYS B 1 113 ? -65.311 -10.800 -1.977 1.00 36.81 177 LYS B CA 1
ATOM 2509 C C . LYS B 1 113 ? -66.707 -11.357 -2.229 1.00 35.06 177 LYS B C 1
ATOM 2510 O O . LYS B 1 113 ? -67.170 -11.363 -3.368 1.00 40.16 177 LYS B O 1
ATOM 2516 N N . ILE B 1 114 ? -67.376 -11.807 -1.166 1.00 32.73 178 ILE B N 1
ATOM 2517 C CA . ILE B 1 114 ? -68.720 -12.389 -1.282 1.00 34.11 178 ILE B CA 1
ATOM 2518 C C . ILE B 1 114 ? -69.706 -11.364 -1.842 1.00 39.33 178 ILE B C 1
ATOM 2519 O O . ILE B 1 114 ? -70.411 -11.644 -2.820 1.00 40.56 178 ILE B O 1
ATOM 2524 N N . GLN B 1 115 ? -69.726 -10.174 -1.239 1.00 37.41 179 GLN B N 1
ATOM 2525 C CA . GLN B 1 115 ? -70.636 -9.114 -1.653 1.00 36.82 179 GLN B CA 1
ATOM 2526 C C . GLN B 1 115 ? -70.326 -8.521 -3.034 1.00 34.93 179 GLN B C 1
ATOM 2527 O O . GLN B 1 115 ? -71.239 -8.070 -3.727 1.00 39.99 179 GLN B O 1
ATOM 2533 N N . ALA B 1 116 ? -69.054 -8.526 -3.436 1.00 35.00 180 ALA B N 1
ATOM 2534 C CA . ALA B 1 116 ? -68.678 -8.120 -4.802 1.00 37.37 180 ALA B CA 1
ATOM 2535 C C . ALA B 1 116 ? -69.422 -8.961 -5.842 1.00 45.74 180 ALA B C 1
ATOM 2536 O O . ALA B 1 116 ? -69.761 -8.481 -6.925 1.00 45.85 180 ALA B O 1
ATOM 2538 N N . ILE B 1 117 ? -69.680 -10.217 -5.499 1.00 46.86 181 ILE B N 1
ATOM 2539 C CA . ILE B 1 117 ? -70.429 -11.117 -6.365 1.00 42.80 181 ILE B CA 1
ATOM 2540 C C . ILE B 1 117 ? -71.930 -10.955 -6.141 1.00 41.25 181 ILE B C 1
ATOM 2541 O O . ILE B 1 117 ? -72.701 -10.922 -7.094 1.00 50.39 181 ILE B O 1
ATOM 2546 N N . ALA B 1 118 ? -72.324 -10.816 -4.879 1.00 38.80 182 ALA B N 1
ATOM 2547 C CA . ALA B 1 118 ? -73.733 -10.746 -4.471 1.00 39.46 182 ALA B CA 1
ATOM 2548 C C . ALA B 1 118 ? -74.514 -9.572 -5.047 1.00 50.30 182 ALA B C 1
ATOM 2549 O O . ALA B 1 118 ? -75.707 -9.710 -5.346 1.00 45.97 182 ALA B O 1
ATOM 2551 N N . VAL B 1 119 ? -73.856 -8.418 -5.173 1.00 58.42 183 VAL B N 1
ATOM 2552 C CA . VAL B 1 119 ? -74.520 -7.215 -5.685 1.00 58.25 183 VAL B CA 1
ATOM 2553 C C . VAL B 1 119 ? -75.017 -7.456 -7.110 1.00 56.85 183 VAL B C 1
ATOM 2554 O O . VAL B 1 119 ? -76.163 -7.127 -7.430 1.00 61.86 183 VAL B O 1
ATOM 2558 N N . CYS B 1 120 ? -74.164 -8.069 -7.934 1.00 65.18 184 CYS B N 1
ATOM 2559 C CA . CYS B 1 120 ? -74.497 -8.451 -9.312 1.00 63.89 184 CYS B CA 1
ATOM 2560 C C . CYS B 1 120 ? -75.688 -9.405 -9.396 1.00 62.78 184 CYS B C 1
ATOM 2561 O O . CYS B 1 120 ? -76.518 -9.293 -10.290 1.00 64.74 184 CYS B O 1
ATOM 2564 N N . MET B 1 121 ? -75.773 -10.341 -8.460 1.00 68.85 185 MET B N 1
ATOM 2565 C CA . MET B 1 121 ? -76.817 -11.366 -8.503 1.00 72.03 185 MET B CA 1
ATOM 2566 C C . MET B 1 121 ? -78.178 -10.871 -8.018 1.00 68.42 185 MET B C 1
ATOM 2567 O O . MET B 1 121 ? -79.207 -11.486 -8.303 1.00 67.51 185 MET B O 1
ATOM 2572 N N . GLU B 1 122 ? -78.175 -9.762 -7.284 1.00 65.71 186 GLU B N 1
ATOM 2573 C CA . GLU B 1 122 ? -79.408 -9.053 -6.973 1.00 69.48 186 GLU B CA 1
ATOM 2574 C C . GLU B 1 122 ? -79.735 -8.057 -8.085 1.00 66.94 186 GLU B C 1
ATOM 2575 O O . GLU B 1 122 ? -80.827 -7.485 -8.114 1.00 67.29 186 GLU B O 1
ATOM 2581 N N . ASN B 1 123 ? -78.779 -7.870 -8.998 1.00 61.43 187 ASN B N 1
ATOM 2582 C CA . ASN B 1 123 ? -78.935 -6.985 -10.152 1.00 68.79 187 ASN B CA 1
ATOM 2583 C C . ASN B 1 123 ? -79.192 -7.752 -11.446 1.00 70.12 187 ASN B C 1
ATOM 2584 O O . ASN B 1 123 ? -79.355 -7.152 -12.513 1.00 66.55 187 ASN B O 1
ATOM 2589 N N . GLY B 1 124 ? -79.220 -9.079 -11.343 1.00 64.56 188 GLY B N 1
ATOM 2590 C CA . GLY B 1 124 ? -79.419 -9.946 -12.497 1.00 62.25 188 GLY B CA 1
ATOM 2591 C C . GLY B 1 124 ? -78.167 -10.201 -13.321 1.00 64.07 188 GLY B C 1
ATOM 2592 O O . GLY B 1 124 ? -78.190 -11.024 -14.233 1.00 80.60 188 GLY B O 1
ATOM 2593 N N . ASN B 1 125 ? -77.072 -9.508 -13.009 1.00 65.18 189 ASN B N 1
ATOM 2594 C CA . ASN B 1 125 ? -75.828 -9.635 -13.779 1.00 69.87 189 ASN B CA 1
ATOM 2595 C C . ASN B 1 125 ? -75.035 -10.893 -13.417 1.00 71.39 189 ASN B C 1
ATOM 2596 O O . ASN B 1 125 ? -73.901 -10.821 -12.925 1.00 68.09 189 ASN B O 1
ATOM 2601 N N . PHE B 1 126 ? -75.647 -12.048 -13.669 1.00 68.43 190 PHE B N 1
ATOM 2602 C CA . PHE B 1 126 ? -74.996 -13.336 -13.445 1.00 61.40 190 PHE B CA 1
ATOM 2603 C C . PHE B 1 126 ? -73.784 -13.461 -14.358 1.00 63.76 190 PHE B C 1
ATOM 2604 O O . PHE B 1 126 ? -72.773 -14.063 -13.982 1.00 66.88 190 PHE B O 1
ATOM 2612 N N . LYS B 1 127 ? -73.896 -12.867 -15.547 1.00 73.68 191 LYS B N 1
ATOM 2613 C CA . LYS B 1 127 ? -72.779 -12.724 -16.475 1.00 77.56 191 LYS B CA 1
ATOM 2614 C C . LYS B 1 127 ? -71.546 -12.172 -15.759 1.00 72.23 191 LYS B C 1
ATOM 2615 O O . LYS B 1 127 ? -70.512 -12.844 -15.668 1.00 80.07 191 LYS B O 1
ATOM 2621 N N . GLU B 1 128 ? -71.680 -10.952 -15.240 1.00 79.30 192 GLU B N 1
ATOM 2622 C CA . GLU B 1 128 ? -70.559 -10.214 -14.660 1.00 79.86 192 GLU B CA 1
ATOM 2623 C C . GLU B 1 128 ? -70.097 -10.821 -13.342 1.00 66.77 192 GLU B C 1
ATOM 2624 O O . GLU B 1 128 ? -68.904 -10.807 -13.026 1.00 56.70 192 GLU B O 1
ATOM 2630 N N . ALA B 1 129 ? -71.048 -11.359 -12.583 1.00 63.37 193 ALA B N 1
ATOM 2631 C CA . ALA B 1 129 ? -70.744 -12.047 -11.330 1.00 59.66 193 ALA B CA 1
ATOM 2632 C C . ALA B 1 129 ? -69.593 -13.044 -11.482 1.00 63.19 193 ALA B C 1
ATOM 2633 O O . ALA B 1 129 ? -68.711 -13.108 -10.620 1.00 64.12 193 ALA B O 1
ATOM 2635 N N . GLU B 1 130 ? -69.589 -13.801 -12.583 1.00 63.49 194 GLU B N 1
ATOM 2636 C CA . GLU B 1 130 ? -68.512 -14.758 -12.836 1.00 64.09 194 GLU B CA 1
ATOM 2637 C C . GLU B 1 130 ? -67.212 -14.057 -13.216 1.00 64.73 194 GLU B C 1
ATOM 2638 O O . GLU B 1 130 ? -66.133 -14.465 -12.782 1.00 67.16 194 GLU B O 1
ATOM 2644 N N . GLU B 1 131 ? -67.321 -13.011 -14.029 1.00 70.13 195 GLU B N 1
ATOM 2645 C CA . GLU B 1 131 ? -66.165 -12.195 -14.395 1.00 76.20 195 GLU B CA 1
ATOM 2646 C C . GLU B 1 131 ? -65.570 -11.549 -13.140 1.00 68.75 195 GLU B C 1
ATOM 2647 O O . GLU B 1 131 ? -64.348 -11.557 -12.944 1.00 63.19 195 GLU B O 1
ATOM 2653 N N . VAL B 1 132 ? -66.442 -11.020 -12.282 1.00 63.03 196 VAL B N 1
ATOM 2654 C CA . VAL B 1 132 ? -66.035 -10.554 -10.951 1.00 68.55 196 VAL B CA 1
ATOM 2655 C C . VAL B 1 132 ? -65.251 -11.672 -10.241 1.00 61.01 196 VAL B C 1
ATOM 2656 O O . VAL B 1 132 ? -64.099 -11.464 -9.848 1.00 50.31 196 VAL B O 1
ATOM 2660 N N . PHE B 1 133 ? -65.858 -12.859 -10.132 1.00 61.92 197 PHE B N 1
ATOM 2661 C CA . PHE B 1 133 ? -65.214 -14.031 -9.520 1.00 52.71 197 PHE B CA 1
ATOM 2662 C C . PHE B 1 133 ? -63.870 -14.364 -10.165 1.00 58.79 197 PHE B C 1
ATOM 2663 O O . PHE B 1 133 ? -62.882 -14.623 -9.463 1.00 56.18 197 PHE B O 1
ATOM 2671 N N . GLU B 1 134 ? -63.858 -14.384 -11.500 1.00 68.45 198 GLU B N 1
ATOM 2672 C CA . GLU B 1 134 ? -62.644 -14.579 -12.294 1.00 76.19 198 GLU B CA 1
ATOM 2673 C C . GLU B 1 134 ? -61.565 -13.603 -11.850 1.00 71.43 198 GLU B C 1
ATOM 2674 O O . GLU B 1 134 ? -60.466 -14.013 -11.469 1.00 79.32 198 GLU B O 1
ATOM 2680 N N . ARG B 1 135 ? -61.899 -12.312 -11.893 1.00 66.46 199 ARG B N 1
ATOM 2681 C CA . ARG B 1 135 ? -60.971 -11.244 -11.517 1.00 72.45 199 ARG B CA 1
ATOM 2682 C C . ARG B 1 135 ? -60.517 -11.365 -10.065 1.00 66.79 199 ARG B C 1
ATOM 2683 O O . ARG B 1 135 ? -59.345 -11.143 -9.765 1.00 66.93 199 ARG B O 1
ATOM 2691 N N . ILE B 1 136 ? -61.439 -11.743 -9.178 1.00 74.01 200 ILE B N 1
ATOM 2692 C CA . ILE B 1 136 ? -61.160 -11.834 -7.738 1.00 67.28 200 ILE B CA 1
ATOM 2693 C C . ILE B 1 136 ? -60.181 -12.949 -7.347 1.00 70.67 200 ILE B C 1
ATOM 2694 O O . ILE B 1 136 ? -59.286 -12.723 -6.533 1.00 70.32 200 ILE B O 1
ATOM 2699 N N . PHE B 1 137 ? -60.347 -14.139 -7.924 1.00 81.63 201 PHE B N 1
ATOM 2700 C CA . PHE B 1 137 ? -59.537 -15.302 -7.538 1.00 76.27 201 PHE B CA 1
ATOM 2701 C C . PHE B 1 137 ? -58.503 -15.677 -8.597 1.00 71.50 201 PHE B C 1
ATOM 2702 O O . PHE B 1 137 ? -58.788 -15.655 -9.794 1.00 65.01 201 PHE B O 1
ATOM 2710 N N . HIS B 1 143 ? -57.751 -16.912 -2.366 1.00 87.60 207 HIS B N 1
ATOM 2711 C CA . HIS B 1 143 ? -58.093 -18.322 -2.199 1.00 86.97 207 HIS B CA 1
ATOM 2712 C C . HIS B 1 143 ? -58.735 -18.546 -0.816 1.00 81.34 207 HIS B C 1
ATOM 2713 O O . HIS B 1 143 ? -58.031 -18.727 0.181 1.00 81.84 207 HIS B O 1
ATOM 2720 N N . MET B 1 144 ? -60.072 -18.533 -0.772 1.00 69.03 208 MET B N 1
ATOM 2721 C CA . MET B 1 144 ? -60.846 -18.488 0.487 1.00 76.94 208 MET B CA 1
ATOM 2722 C C . MET B 1 144 ? -61.558 -19.811 0.833 1.00 72.10 208 MET B C 1
ATOM 2723 O O . MET B 1 144 ? -61.662 -20.690 -0.024 1.00 93.50 208 MET B O 1
ATOM 2728 N N . PRO B 1 145 ? -62.063 -19.947 2.084 1.00 63.63 209 PRO B N 1
ATOM 2729 C CA . PRO B 1 145 ? -62.795 -21.148 2.527 1.00 66.70 209 PRO B CA 1
ATOM 2730 C C . PRO B 1 145 ? -64.015 -21.535 1.677 1.00 71.33 209 PRO B C 1
ATOM 2731 O O . PRO B 1 145 ? -64.152 -22.702 1.301 1.00 70.08 209 PRO B O 1
ATOM 2735 N N . PHE B 1 146 ? -64.890 -20.576 1.380 1.00 70.22 210 PHE B N 1
ATOM 2736 C CA . PHE B 1 146 ? -66.147 -20.879 0.690 1.00 66.88 210 PHE B CA 1
ATOM 2737 C C . PHE B 1 146 ? -66.102 -20.662 -0.823 1.00 60.98 210 PHE B C 1
ATOM 2738 O O . PHE B 1 146 ? -67.145 -20.567 -1.483 1.00 65.83 210 PHE B O 1
ATOM 2746 N N . LYS B 1 147 ? -64.883 -20.617 -1.357 1.00 47.03 211 LYS B N 1
ATOM 2747 C CA . LYS B 1 147 ? -64.630 -20.364 -2.771 1.00 48.25 211 LYS B CA 1
ATOM 2748 C C . LYS B 1 147 ? -65.505 -21.223 -3.692 1.00 48.43 211 LYS B C 1
ATOM 2749 O O . LYS B 1 147 ? -66.177 -20.689 -4.580 1.00 46.85 211 LYS B O 1
ATOM 2755 N N . SER B 1 148 ? -65.511 -22.539 -3.459 1.00 47.23 212 SER B N 1
ATOM 2756 C CA . SER B 1 148 ? -66.220 -23.486 -4.326 1.00 42.00 212 SER B CA 1
ATOM 2757 C C . SER B 1 148 ? -67.718 -23.275 -4.322 1.00 37.36 212 SER B C 1
ATOM 2758 O O . SER B 1 148 ? -68.338 -23.246 -5.380 1.00 40.15 212 SER B O 1
ATOM 2761 N N . LYS B 1 149 ? -68.287 -23.134 -3.128 1.00 36.63 213 LYS B N 1
ATOM 2762 C CA . LYS B 1 149 ? -69.721 -22.934 -2.971 1.00 38.47 213 LYS B CA 1
ATOM 2763 C C . LYS B 1 149 ? -70.183 -21.655 -3.655 1.00 39.45 213 LYS B C 1
ATOM 2764 O O . LYS B 1 149 ? -71.277 -21.603 -4.226 1.00 37.93 213 LYS B O 1
ATOM 2770 N N . LEU B 1 150 ? -69.334 -20.633 -3.606 1.00 37.62 214 LEU B N 1
ATOM 2771 C CA . LEU B 1 150 ? -69.649 -19.359 -4.209 1.00 38.97 214 LEU B CA 1
ATOM 2772 C C . LEU B 1 150 ? -69.760 -19.525 -5.714 1.00 37.32 214 LEU B C 1
ATOM 2773 O O . LEU B 1 150 ? -70.735 -19.076 -6.323 1.00 38.04 214 LEU B O 1
ATOM 2778 N N . LEU B 1 151 ? -68.771 -20.197 -6.304 1.00 36.41 215 LEU B N 1
ATOM 2779 C CA . LEU B 1 151 ? -68.741 -20.396 -7.748 1.00 41.79 215 LEU B CA 1
ATOM 2780 C C . LEU B 1 151 ? -69.973 -21.155 -8.252 1.00 43.93 215 LEU B C 1
ATOM 2781 O O . LEU B 1 151 ? -70.518 -20.828 -9.305 1.00 51.83 215 LEU B O 1
ATOM 2786 N N . MET B 1 152 ? -70.422 -22.147 -7.488 1.00 45.92 216 MET B N 1
ATOM 2787 C CA . MET B 1 152 ? -71.613 -22.915 -7.864 1.00 45.78 216 MET B CA 1
ATOM 2788 C C . MET B 1 152 ? -72.922 -22.154 -7.612 1.00 46.84 216 MET B C 1
ATOM 2789 O O . MET B 1 152 ? -73.891 -22.335 -8.344 1.00 54.86 216 MET B O 1
ATOM 2794 N N . ILE B 1 153 ? -72.950 -21.306 -6.587 1.00 47.30 217 ILE B N 1
ATOM 2795 C CA . ILE B 1 153 ? -74.115 -20.441 -6.341 1.00 48.78 217 ILE B CA 1
ATOM 2796 C C . ILE B 1 153 ? -74.344 -19.507 -7.530 1.00 46.70 217 ILE B C 1
ATOM 2797 O O . ILE B 1 153 ? -75.490 -19.242 -7.914 1.00 45.68 217 ILE B O 1
ATOM 2802 N N . ILE B 1 154 ? -73.243 -19.035 -8.114 1.00 44.39 218 ILE B N 1
ATOM 2803 C CA . ILE B 1 154 ? -73.277 -18.238 -9.332 1.00 47.35 218 ILE B CA 1
ATOM 2804 C C . ILE B 1 154 ? -73.978 -19.047 -10.436 1.00 53.15 218 ILE B C 1
ATOM 2805 O O . ILE B 1 154 ? -75.000 -18.613 -10.973 1.00 53.70 218 ILE B O 1
ATOM 2810 N N . SER B 1 155 ? -73.450 -20.238 -10.727 1.00 52.35 219 SER B N 1
ATOM 2811 C CA . SER B 1 155 ? -74.025 -21.155 -11.721 1.00 48.55 219 SER B CA 1
ATOM 2812 C C . SER B 1 155 ? -75.506 -21.455 -11.497 1.00 46.87 219 SER B C 1
ATOM 2813 O O . SER B 1 155 ? -76.296 -21.428 -12.431 1.00 48.22 219 SER B O 1
ATOM 2816 N N . GLN B 1 156 ? -75.884 -21.733 -10.255 1.00 50.11 220 GLN B N 1
ATOM 2817 C CA . GLN B 1 156 ? -77.284 -22.011 -9.928 1.00 52.96 220 GLN B CA 1
ATOM 2818 C C . GLN B 1 156 ? -78.165 -20.754 -9.919 1.00 55.43 220 GLN B C 1
ATOM 2819 O O . GLN B 1 156 ? -79.395 -20.853 -9.859 1.00 50.38 220 GLN B O 1
ATOM 2825 N N . LYS B 1 157 ? -77.524 -19.583 -9.996 1.00 58.99 221 LYS B N 1
ATOM 2826 C CA . LYS B 1 157 ? -78.185 -18.273 -9.883 1.00 54.96 221 LYS B CA 1
ATOM 2827 C C . LYS B 1 157 ? -79.053 -18.171 -8.618 1.00 55.01 221 LYS B C 1
ATOM 2828 O O . LYS B 1 157 ? -80.131 -17.561 -8.635 1.00 54.16 221 LYS B O 1
ATOM 2834 N N . ASP B 1 158 ? -78.565 -18.764 -7.525 1.00 46.73 222 ASP B N 1
ATOM 2835 C CA . ASP B 1 158 ? -79.324 -18.859 -6.272 1.00 53.01 222 ASP B CA 1
ATOM 2836 C C . ASP B 1 158 ? -79.112 -17.616 -5.384 1.00 62.41 222 ASP B C 1
ATOM 2837 O O . ASP B 1 158 ? -78.502 -17.669 -4.300 1.00 53.71 222 ASP B O 1
ATOM 2842 N N . THR B 1 159 ? -79.641 -16.497 -5.874 1.00 67.42 223 THR B N 1
ATOM 2843 C CA . THR B 1 159 ? -79.564 -15.191 -5.221 1.00 62.85 223 THR B CA 1
ATOM 2844 C C . THR B 1 159 ? -79.960 -15.220 -3.736 1.00 55.81 223 THR B C 1
ATOM 2845 O O . THR B 1 159 ? -79.289 -14.611 -2.902 1.00 62.23 223 THR B O 1
ATOM 2849 N N . PHE B 1 160 ? -81.021 -15.951 -3.408 1.00 53.28 224 PHE B N 1
ATOM 2850 C CA . PHE B 1 160 ? -81.561 -15.959 -2.049 1.00 59.81 224 PHE B CA 1
ATOM 2851 C C . PHE B 1 160 ? -81.023 -17.095 -1.168 1.00 56.39 224 PHE B C 1
ATOM 2852 O O . PHE B 1 160 ? -81.650 -17.442 -0.162 1.00 55.22 224 PHE B O 1
ATOM 2860 N N . HIS B 1 161 ? -79.865 -17.657 -1.533 1.00 54.39 225 HIS B N 1
ATOM 2861 C CA . HIS B 1 161 ? -79.255 -18.765 -0.776 1.00 47.07 225 HIS B CA 1
ATOM 2862 C C . HIS B 1 161 ? -78.969 -18.392 0.676 1.00 45.75 225 HIS B C 1
ATOM 2863 O O . HIS B 1 161 ? -78.533 -17.277 0.972 1.00 44.34 225 HIS B O 1
ATOM 2870 N N . SER B 1 162 ? -79.204 -19.340 1.579 1.00 44.85 226 SER B N 1
ATOM 2871 C CA . SER B 1 162 ? -78.818 -19.196 2.982 1.00 50.19 226 SER B CA 1
ATOM 2872 C C . SER B 1 162 ? -77.439 -18.514 3.140 1.00 52.23 226 SER B C 1
ATOM 2873 O O . SER B 1 162 ? -77.180 -17.861 4.152 1.00 53.06 226 SER B O 1
ATOM 2876 N N . PHE B 1 163 ? -76.584 -18.656 2.121 1.00 47.48 227 PHE B N 1
ATOM 2877 C CA . PHE B 1 163 ? -75.218 -18.110 2.107 1.00 42.09 227 PHE B CA 1
ATOM 2878 C C . PHE B 1 163 ? -75.177 -16.578 2.043 1.00 43.03 227 PHE B C 1
ATOM 2879 O O . PHE B 1 163 ? -74.550 -15.942 2.893 1.00 38.28 227 PHE B O 1
ATOM 2887 N N . PHE B 1 164 ? -75.840 -16.002 1.037 1.00 48.29 228 PHE B N 1
ATOM 2888 C CA . PHE B 1 164 ? -75.907 -14.543 0.870 1.00 46.91 228 PHE B CA 1
ATOM 2889 C C . PHE B 1 164 ? -76.741 -13.862 1.950 1.00 51.33 228 PHE B C 1
ATOM 2890 O O . PHE B 1 164 ? -76.505 -12.700 2.282 1.00 57.81 228 PHE B O 1
ATOM 2898 N N . GLN B 1 165 ? -77.718 -14.584 2.487 1.00 53.24 229 GLN B N 1
ATOM 2899 C CA . GLN B 1 165 ? -78.504 -14.099 3.611 1.00 56.19 229 GLN B CA 1
ATOM 2900 C C . GLN B 1 165 ? -77.634 -13.943 4.848 1.00 54.70 229 GLN B C 1
ATOM 2901 O O . GLN B 1 165 ? -77.734 -12.942 5.551 1.00 59.02 229 GLN B O 1
ATOM 2907 N N . HIS B 1 166 ? -76.780 -14.929 5.113 1.00 47.27 230 HIS B N 1
ATOM 2908 C CA . HIS B 1 166 ? -75.891 -14.850 6.259 1.00 45.17 230 HIS B CA 1
ATOM 2909 C C . HIS B 1 166 ? -74.724 -13.898 5.999 1.00 45.32 230 HIS B C 1
ATOM 2910 O O . HIS B 1 166 ? -74.491 -12.977 6.785 1.00 47.39 230 HIS B O 1
ATOM 2917 N N . PHE B 1 167 ? -74.002 -14.104 4.899 1.00 38.37 231 PHE B N 1
ATOM 2918 C CA . PHE B 1 167 ? -72.903 -13.202 4.544 1.00 37.94 231 PHE B CA 1
ATOM 2919 C C . PHE B 1 167 ? -73.436 -12.020 3.738 1.00 36.81 231 PHE B C 1
ATOM 2920 O O . PHE B 1 167 ? -73.093 -11.834 2.567 1.00 32.80 231 PHE B O 1
ATOM 2928 N N . SER B 1 168 ? -74.279 -11.228 4.397 1.00 32.26 232 SER B N 1
ATOM 2929 C CA . SER B 1 168 ? -75.032 -10.163 3.754 1.00 37.15 232 SER B CA 1
ATOM 2930 C C . SER B 1 168 ? -74.244 -8.863 3.698 1.00 39.19 232 SER B C 1
ATOM 2931 O O . SER B 1 168 ? -73.155 -8.757 4.274 1.00 34.69 232 SER B O 1
ATOM 2934 N N . TYR B 1 169 ? -74.809 -7.880 2.999 1.00 40.55 233 TYR B N 1
ATOM 2935 C CA . TYR B 1 169 ? -74.220 -6.547 2.904 1.00 44.84 233 TYR B CA 1
ATOM 2936 C C . TYR B 1 169 ? -74.066 -5.889 4.281 1.00 44.77 233 TYR B C 1
ATOM 2937 O O . TYR B 1 169 ? -73.039 -5.259 4.564 1.00 44.48 233 TYR B O 1
ATOM 2946 N N . ASN B 1 170 ? -75.085 -6.054 5.127 1.00 46.95 234 ASN B N 1
ATOM 2947 C CA . ASN B 1 170 ? -75.070 -5.541 6.497 1.00 48.76 234 ASN B CA 1
ATOM 2948 C C . ASN B 1 170 ? -74.057 -6.232 7.390 1.00 47.25 234 ASN B C 1
ATOM 2949 O O . ASN B 1 170 ? -73.458 -5.597 8.258 1.00 43.68 234 ASN B O 1
ATOM 2954 N N . HIS B 1 171 ? -73.885 -7.536 7.179 1.00 42.39 235 HIS B N 1
ATOM 2955 C CA . HIS B 1 171 ? -72.864 -8.301 7.868 1.00 39.59 235 HIS B CA 1
ATOM 2956 C C . HIS B 1 171 ? -71.517 -7.698 7.479 1.00 35.43 235 HIS B C 1
ATOM 2957 O O . HIS B 1 171 ? -70.688 -7.431 8.343 1.00 35.33 235 HIS B O 1
ATOM 2964 N N . MET B 1 172 ? -71.317 -7.466 6.180 1.00 34.31 236 MET B N 1
ATOM 2965 C CA . MET B 1 172 ? -70.079 -6.841 5.694 1.00 35.30 236 MET B CA 1
ATOM 2966 C C . MET B 1 172 ? -69.880 -5.454 6.304 1.00 34.10 236 MET B C 1
ATOM 2967 O O . MET B 1 172 ? -68.795 -5.148 6.799 1.00 29.22 236 MET B O 1
ATOM 2972 N N . MET B 1 173 ? -70.932 -4.633 6.277 1.00 37.87 237 MET B N 1
ATOM 2973 C CA . MET B 1 173 ? -70.864 -3.272 6.818 1.00 40.00 237 MET B CA 1
ATOM 2974 C C . MET B 1 173 ? -70.542 -3.252 8.313 1.00 39.28 237 MET B C 1
ATOM 2975 O O . MET B 1 173 ? -69.744 -2.432 8.757 1.00 40.76 237 MET B O 1
ATOM 2980 N N . GLU B 1 174 ? -71.144 -4.163 9.074 1.00 39.33 238 GLU B N 1
ATOM 2981 C CA . GLU B 1 174 ? -70.888 -4.251 10.509 1.00 41.96 238 GLU B CA 1
ATOM 2982 C C . GLU B 1 174 ? -69.451 -4.660 10.826 1.00 36.94 238 GLU B C 1
ATOM 2983 O O . GLU B 1 174 ? -68.852 -4.121 11.752 1.00 41.18 238 GLU B O 1
ATOM 2989 N N . LYS B 1 175 ? -68.886 -5.591 10.062 1.00 33.70 239 LYS B N 1
ATOM 2990 C CA . LYS B 1 175 ? -67.471 -5.950 10.254 1.00 35.63 239 LYS B CA 1
ATOM 2991 C C . LYS B 1 175 ? -66.529 -4.795 9.901 1.00 36.56 239 LYS B C 1
ATOM 2992 O O . LYS B 1 175 ? -65.526 -4.562 10.587 1.00 33.92 239 LYS B O 1
ATOM 2998 N N . ILE B 1 176 ? -66.849 -4.078 8.824 1.00 36.15 240 ILE B N 1
ATOM 2999 C CA . ILE B 1 176 ? -66.055 -2.922 8.424 1.00 38.98 240 ILE B CA 1
ATOM 3000 C C . ILE B 1 176 ? -66.140 -1.825 9.499 1.00 35.83 240 ILE B C 1
ATOM 3001 O O . ILE B 1 176 ? -65.115 -1.294 9.924 1.00 37.50 240 ILE B O 1
ATOM 3006 N N . LYS B 1 177 ? -67.352 -1.535 9.969 1.00 36.55 241 LYS B N 1
ATOM 3007 C CA . LYS B 1 177 ? -67.559 -0.546 11.036 1.00 37.54 241 LYS B CA 1
ATOM 3008 C C . LYS B 1 177 ? -66.750 -0.844 12.297 1.00 45.08 241 LYS B C 1
ATOM 3009 O O . LYS B 1 177 ? -66.303 0.079 12.981 1.00 47.55 241 LYS B O 1
ATOM 3015 N N . SER B 1 178 ? -66.557 -2.129 12.594 1.00 46.89 242 SER B N 1
ATOM 3016 C CA . SER B 1 178 ? -65.697 -2.548 13.705 1.00 48.04 242 SER B CA 1
ATOM 3017 C C . SER B 1 178 ? -64.261 -2.103 13.484 1.00 48.27 242 SER B C 1
ATOM 3018 O O . SER B 1 178 ? -63.627 -1.564 14.392 1.00 51.89 242 SER B O 1
ATOM 3021 N N . TYR B 1 179 ? -63.755 -2.329 12.275 1.00 38.42 243 TYR B N 1
ATOM 3022 C CA . TYR B 1 179 ? -62.417 -1.882 11.914 1.00 46.25 243 TYR B CA 1
ATOM 3023 C C . TYR B 1 179 ? -62.288 -0.359 11.986 1.00 45.57 243 TYR B C 1
ATOM 3024 O O . TYR B 1 179 ? -61.282 0.167 12.468 1.00 47.86 243 TYR B O 1
ATOM 3033 N N . VAL B 1 180 ? -63.310 0.334 11.496 1.00 42.01 244 VAL B N 1
ATOM 3034 C CA . VAL B 1 180 ? -63.358 1.795 11.513 1.00 43.31 244 VAL B CA 1
ATOM 3035 C C . VAL B 1 180 ? -63.204 2.334 12.943 1.00 44.89 244 VAL B C 1
ATOM 3036 O O . VAL B 1 180 ? -62.492 3.313 13.166 1.00 48.90 244 VAL B O 1
ATOM 3040 N N . ASN B 1 181 ? -63.844 1.668 13.903 1.00 46.23 245 ASN B N 1
ATOM 3041 C CA . ASN B 1 181 ? -63.717 2.023 15.318 1.00 46.39 245 ASN B CA 1
ATOM 3042 C C . ASN B 1 181 ? -62.286 1.958 15.837 1.00 46.04 245 ASN B C 1
ATOM 3043 O O . ASN B 1 181 ? -61.883 2.799 16.638 1.00 50.96 245 ASN B O 1
ATOM 3048 N N . TYR B 1 182 ? -61.519 0.974 15.373 1.00 45.45 246 TYR B N 1
ATOM 3049 C CA . TYR B 1 182 ? -60.089 0.936 15.671 1.00 51.73 246 TYR B CA 1
ATOM 3050 C C . TYR B 1 182 ? -59.389 2.174 15.096 1.00 51.38 246 TYR B C 1
ATOM 3051 O O . TYR B 1 182 ? -58.659 2.856 15.814 1.00 49.71 246 TYR B O 1
ATOM 3060 N N . VAL B 1 183 ? -59.623 2.462 13.813 1.00 48.89 247 VAL B N 1
ATOM 3061 C CA . VAL B 1 183 ? -59.008 3.621 13.149 1.00 49.28 247 VAL B CA 1
ATOM 3062 C C . VAL B 1 183 ? -59.357 4.914 13.895 1.00 47.64 247 VAL B C 1
ATOM 3063 O O . VAL B 1 183 ? -58.483 5.757 14.126 1.00 43.22 247 VAL B O 1
ATOM 3067 N N . LEU B 1 184 ? -60.630 5.042 14.278 1.00 46.62 248 LEU B N 1
ATOM 3068 C CA . L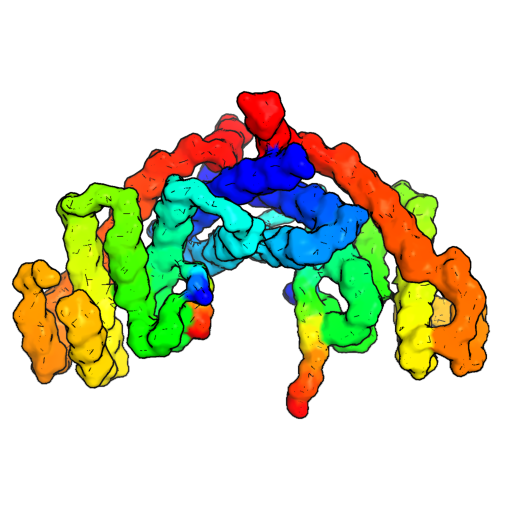EU B 1 184 ? -61.127 6.181 15.048 1.00 48.82 248 LEU B CA 1
ATOM 3069 C C . LEU B 1 184 ? -60.299 6.460 16.298 1.00 53.96 248 LEU B C 1
ATOM 3070 O O . LEU B 1 184 ? -59.761 7.553 16.450 1.00 57.35 248 LEU B O 1
ATOM 3075 N N . SER B 1 185 ? -60.188 5.470 17.180 1.00 55.78 249 SER B N 1
ATOM 3076 C CA . SER B 1 185 ? -59.445 5.643 18.427 1.00 59.97 249 SER B CA 1
ATOM 3077 C C . SER B 1 185 ? -57.935 5.680 18.192 1.00 60.79 249 SER B C 1
ATOM 3078 O O . SER B 1 185 ? -57.189 6.239 18.996 1.00 72.73 249 SER B O 1
ATOM 3081 N N . GLU B 1 186 ? -57.497 5.096 17.081 1.00 53.52 250 GLU B N 1
ATOM 3082 C CA . GLU B 1 186 ? -56.088 5.104 16.698 1.00 60.82 250 GLU B CA 1
ATOM 3083 C C . GLU B 1 186 ? -55.572 6.515 16.374 1.00 63.60 250 GLU B C 1
ATOM 3084 O O . GLU B 1 186 ? -54.467 6.877 16.783 1.00 64.22 250 GLU B O 1
ATOM 3090 N N . LYS B 1 187 ? -56.362 7.310 15.656 1.00 59.24 251 LYS B N 1
ATOM 3091 C CA . LYS B 1 187 ? -55.935 8.672 15.320 1.00 55.60 251 LYS B CA 1
ATOM 3092 C C . LYS B 1 187 ? -56.861 9.785 15.820 1.00 51.11 251 LYS B C 1
ATOM 3093 O O . LYS B 1 187 ? -56.862 10.898 15.285 1.00 48.67 251 LYS B O 1
ATOM 3099 N N . SER B 1 188 ? -57.629 9.487 16.865 1.00 46.61 252 SER B N 1
ATOM 3100 C CA . SER B 1 188 ? -58.416 10.513 17.545 1.00 50.86 252 SER B CA 1
ATOM 3101 C C . SER B 1 188 ? -57.502 11.495 18.293 1.00 52.22 252 SER B C 1
ATOM 3102 O O . SER B 1 188 ? -57.913 12.609 18.615 1.00 57.04 252 SER B O 1
ATOM 3105 N N . SER B 1 189 ? -56.261 11.079 18.544 1.00 45.32 253 SER B N 1
ATOM 3106 C CA . SER B 1 189 ? -55.288 11.920 19.228 1.00 44.93 253 SER B CA 1
ATOM 3107 C C . SER B 1 189 ? -54.352 12.663 18.271 1.00 43.87 253 SER B C 1
ATOM 3108 O O . SER B 1 189 ? -53.363 13.243 18.714 1.00 45.55 253 SER B O 1
ATOM 3111 N N . THR B 1 190 ? -54.653 12.648 16.969 1.00 44.38 254 THR B N 1
ATOM 3112 C CA . THR B 1 190 ? -53.872 13.439 16.004 1.00 45.50 254 THR B CA 1
ATOM 3113 C C . THR B 1 190 ? -54.064 14.935 16.252 1.00 41.26 254 THR B C 1
ATOM 3114 O O . THR B 1 190 ? -55.049 15.344 16.867 1.00 39.65 254 THR B O 1
ATOM 3118 N N . PHE B 1 191 ? -53.116 15.733 15.759 1.00 41.13 255 PHE B N 1
ATOM 3119 C CA . PHE B 1 191 ? -52.952 17.129 16.179 1.00 39.47 255 PHE B CA 1
ATOM 3120 C C . PHE B 1 191 ? -54.228 17.982 16.164 1.00 37.06 255 PHE B C 1
ATOM 3121 O O . PHE B 1 191 ? -54.592 18.569 17.180 1.00 34.75 255 PHE B O 1
ATOM 3129 N N . LEU B 1 192 ? -54.892 18.052 15.012 1.00 33.07 256 LEU B N 1
ATOM 3130 C CA . LEU B 1 192 ? -56.016 18.963 14.837 1.00 32.54 256 LEU B CA 1
ATOM 3131 C C . LEU B 1 192 ? -57.213 18.615 15.724 1.00 34.94 256 LEU B C 1
ATOM 3132 O O . LEU B 1 192 ? -57.776 19.496 16.397 1.00 36.47 256 LEU B O 1
ATOM 3137 N N . MET B 1 193 ? -57.588 17.337 15.736 1.00 33.44 257 MET B N 1
ATOM 3138 C CA . MET B 1 193 ? -58.691 16.868 16.575 1.00 38.31 257 MET B CA 1
ATOM 3139 C C . MET B 1 193 ? -58.374 17.053 18.059 1.00 36.43 257 MET B C 1
ATOM 3140 O O . MET B 1 193 ? -59.235 17.474 18.834 1.00 37.17 257 MET B O 1
ATOM 3145 N N . LYS B 1 194 ? -57.137 16.744 18.439 1.00 39.56 258 LYS B N 1
ATOM 3146 C CA . LYS B 1 194 ? -56.688 16.880 19.826 1.00 41.98 258 LYS B CA 1
ATOM 3147 C C . LYS B 1 194 ? -56.750 18.355 20.264 1.00 39.69 258 LYS B C 1
ATOM 3148 O O . LYS B 1 194 ? -57.334 18.675 21.300 1.00 37.80 258 LYS B O 1
ATOM 3154 N N . ALA B 1 195 ? -56.174 19.251 19.464 1.00 40.73 259 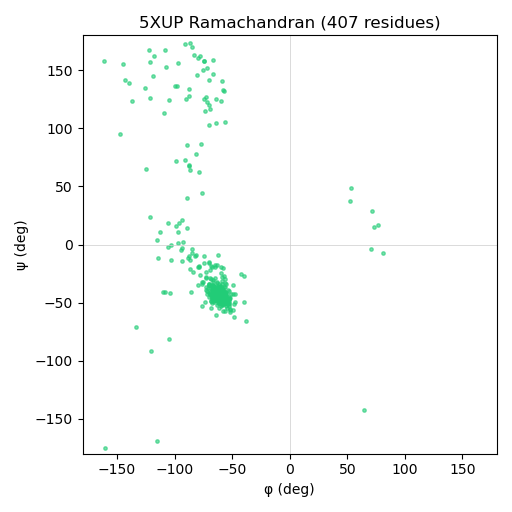ALA B N 1
ATOM 3155 C CA . ALA B 1 195 ? -56.277 20.691 19.739 1.00 41.13 259 ALA B CA 1
ATOM 3156 C C . ALA B 1 195 ? -57.738 21.160 19.846 1.00 43.06 259 ALA B C 1
ATOM 3157 O O . ALA B 1 195 ? -58.093 21.878 20.786 1.00 42.75 259 ALA B O 1
ATOM 3159 N N . ALA B 1 196 ? -58.576 20.737 18.895 1.00 40.83 260 ALA B N 1
ATOM 3160 C CA . ALA B 1 196 ? -59.993 21.111 18.874 1.00 36.51 260 ALA B CA 1
ATOM 3161 C C . ALA B 1 196 ? -60.747 20.597 20.091 1.00 40.15 260 ALA B C 1
ATOM 3162 O O . ALA B 1 196 ? -61.584 21.310 20.646 1.00 39.11 260 ALA B O 1
ATOM 3164 N N . ALA B 1 197 ? -60.447 19.360 20.496 1.00 42.78 261 ALA B N 1
ATOM 3165 C CA . ALA B 1 197 ? -61.057 18.759 21.681 1.00 45.48 261 ALA B CA 1
ATOM 3166 C C . ALA B 1 197 ? -60.676 19.509 22.954 1.00 42.46 261 ALA B C 1
ATOM 3167 O O . ALA B 1 197 ? -61.524 19.711 23.827 1.00 47.98 261 ALA B O 1
ATOM 3169 N N . LYS B 1 198 ? -59.412 19.926 23.052 1.00 40.83 262 LYS B N 1
ATOM 3170 C CA . LYS B 1 198 ? -58.959 20.716 24.195 1.00 45.24 262 LYS B CA 1
ATOM 3171 C C . LYS B 1 198 ? -59.751 22.022 24.297 1.00 51.43 262 LYS B C 1
ATOM 3172 O O . LYS B 1 198 ? -60.321 22.314 25.349 1.00 59.45 262 LYS B O 1
ATOM 3178 N N . VAL B 1 199 ? -59.795 22.787 23.202 1.00 46.25 263 VAL B N 1
ATOM 3179 C CA . VAL B 1 199 ? -60.565 24.037 23.135 1.00 48.21 263 VAL B CA 1
ATOM 3180 C C . VAL B 1 199 ? -61.978 23.841 23.680 1.00 50.82 263 VAL B C 1
ATOM 3181 O O . VAL B 1 199 ? -62.435 24.605 24.527 1.00 56.79 263 VAL B O 1
ATOM 3185 N N . VAL B 1 200 ? -62.651 22.799 23.197 1.00 48.73 264 VAL B N 1
ATOM 3186 C CA . VAL B 1 200 ? -64.023 22.498 23.584 1.00 54.14 264 VAL B CA 1
ATOM 3187 C C . VAL B 1 200 ? -64.123 22.022 25.036 1.00 57.52 264 VAL B C 1
ATOM 3188 O O . VAL B 1 200 ? -65.076 22.363 25.739 1.00 60.87 264 VAL B O 1
ATOM 3192 N N . GLU B 1 201 ? -63.136 21.252 25.484 1.00 63.37 265 GLU B N 1
ATOM 3193 C CA . GLU B 1 201 ? -63.127 20.741 26.851 1.00 69.52 265 GLU B CA 1
ATOM 3194 C C . GLU B 1 201 ? -62.559 21.760 27.828 1.00 69.62 265 GLU B C 1
ATOM 3195 O O . GLU B 1 201 ? -63.291 22.597 28.355 1.00 67.92 265 GLU B O 1
ATOM 3201 N N . LYS C 2 1 ? -75.808 27.664 -4.723 1.00 60.60 644 LYS C N 1
ATOM 3202 C CA . LYS C 2 1 ? -75.434 28.514 -5.881 1.00 59.56 644 LYS C CA 1
ATOM 3203 C C . LYS C 2 1 ? -73.938 28.396 -6.163 1.00 57.37 644 LYS C C 1
ATOM 3204 O O . LYS C 2 1 ? -73.231 27.608 -5.527 1.00 57.58 644 LYS C O 1
ATOM 3210 N N . ILE C 2 2 ? -73.478 29.183 -7.133 1.00 52.22 645 ILE C N 1
ATOM 3211 C CA . ILE C 2 2 ? -72.065 29.319 -7.474 1.00 50.78 645 ILE C CA 1
ATOM 3212 C C . ILE C 2 2 ? -71.320 29.928 -6.286 1.00 46.06 645 ILE C C 1
ATOM 3213 O O . ILE C 2 2 ? -71.698 30.991 -5.778 1.00 45.88 645 ILE C O 1
ATOM 3218 N N . LEU C 2 3 ? -70.279 29.238 -5.832 1.00 39.04 646 LEU C N 1
ATOM 3219 C CA . LEU C 2 3 ? -69.530 29.674 -4.667 1.00 33.51 646 LEU C CA 1
ATOM 3220 C C . LEU C 2 3 ? -68.172 30.300 -5.017 1.00 32.43 646 LEU C C 1
ATOM 3221 O O . LEU C 2 3 ? -68.053 31.524 -5.075 1.00 28.92 646 LEU C O 1
ATOM 3226 N N . LEU C 2 4 ? -67.164 29.466 -5.267 1.00 31.64 647 LEU C N 1
ATOM 3227 C CA . LEU C 2 4 ? -65.829 29.954 -5.627 1.00 29.91 647 LEU C CA 1
ATOM 3228 C C . LEU C 2 4 ? -65.517 29.656 -7.087 1.00 33.70 647 LEU C C 1
ATOM 3229 O O . LEU C 2 4 ? -64.940 30.490 -7.779 1.00 34.61 647 LEU C O 1
ATOM 3234 N N . THR C 2 5 ? -65.898 28.465 -7.544 1.00 33.70 648 THR C N 1
ATOM 3235 C CA . THR C 2 5 ? -65.622 28.013 -8.904 1.00 37.32 648 THR C CA 1
ATOM 3236 C C . THR C 2 5 ? -66.775 28.408 -9.825 1.00 37.02 648 THR C C 1
ATOM 3237 O O . THR C 2 5 ? -67.925 28.086 -9.535 1.00 36.34 648 THR C O 1
ATOM 3241 N N . PRO C 2 6 ? -66.472 29.122 -10.931 1.00 33.48 649 PRO C N 1
ATOM 3242 C CA . PRO C 2 6 ? -67.517 29.602 -11.838 1.00 35.78 649 PRO C CA 1
ATOM 3243 C C . PRO C 2 6 ? -68.099 28.497 -12.699 1.00 39.80 649 PRO C C 1
ATOM 3244 O O . PRO C 2 6 ? -67.449 27.477 -12.912 1.00 37.58 649 PRO C O 1
ATOM 3248 N N . ARG C 2 7 ? -69.316 28.717 -13.190 1.00 41.38 650 ARG C N 1
ATOM 3249 C CA . ARG C 2 7 ? -69.871 27.908 -14.266 1.00 44.20 650 ARG C CA 1
ATOM 3250 C C . ARG C 2 7 ? -69.131 28.293 -15.542 1.00 47.76 650 ARG C C 1
ATOM 3251 O O . ARG C 2 7 ? -68.642 29.418 -15.689 1.00 39.72 650 ARG C O 1
ATOM 3259 N N . ARG C 2 8 ? -69.033 27.357 -16.467 1.00 52.48 651 ARG C N 1
ATOM 3260 C CA . ARG C 2 8 ? -68.476 27.666 -17.771 1.00 61.99 651 ARG C CA 1
ATOM 3261 C C . ARG C 2 8 ? -69.625 27.883 -18.748 1.00 59.78 651 ARG C C 1
ATOM 3262 O O . ARG C 2 8 ? -70.604 27.133 -18.734 1.00 59.32 651 ARG C O 1
ATOM 3270 N N . ARG C 2 9 ? -69.514 28.925 -19.569 1.00 61.20 652 ARG C N 1
ATOM 3271 C CA . ARG C 2 9 ? -70.501 29.216 -20.612 1.00 64.52 652 ARG C CA 1
ATOM 3272 C C . ARG C 2 9 ? -70.463 28.180 -21.737 1.00 73.24 652 ARG C C 1
ATOM 3273 O O . ARG C 2 9 ? -69.465 28.060 -22.452 1.00 82.09 652 ARG C O 1
ATOM 3281 N N . GLN C 2 10 ? -71.562 27.450 -21.899 1.00 78.35 653 GLN C N 1
ATOM 3282 C CA . GLN C 2 10 ? -71.608 26.327 -22.829 1.00 81.15 653 GLN C CA 1
ATOM 3283 C C . GLN C 2 10 ? -72.209 26.658 -24.195 1.00 84.03 653 GLN C C 1
ATOM 3284 O O . GLN C 2 10 ? -72.966 27.623 -24.349 1.00 73.13 653 GLN C O 1
ATOM 3290 N N . ARG C 2 11 ? -71.828 25.847 -25.180 1.00 80.90 654 ARG C N 1
ATOM 3291 C CA . ARG C 2 11 ? -72.502 25.758 -26.472 1.00 71.57 654 ARG C CA 1
ATOM 3292 C C . ARG C 2 11 ? -73.303 24.459 -26.456 1.00 72.57 654 ARG C C 1
ATOM 3293 O O . ARG C 2 11 ? -72.749 23.384 -26.204 1.00 83.70 654 ARG C O 1
ATOM 3301 N N . LEU C 2 12 ? -74.608 24.567 -26.699 1.00 53.46 655 LEU C N 1
ATOM 3302 C CA . LEU C 2 12 ? -75.522 23.423 -26.579 1.00 38.20 655 LEU C CA 1
ATOM 3303 C C . LEU C 2 12 ? -76.406 23.256 -27.820 1.00 46.65 655 LEU C C 1
ATOM 3304 O O . LEU C 2 12 ? -76.104 23.808 -28.896 1.00 53.03 655 LEU C O 1
ATOM 3309 N N . ILE D 2 2 ? -58.677 9.186 -11.103 1.00 97.17 645 ILE D N 1
ATOM 3310 C CA . ILE D 2 2 ? -59.634 8.835 -10.010 1.00 87.61 645 ILE D CA 1
ATOM 3311 C C . ILE D 2 2 ? -58.958 8.597 -8.664 1.00 94.17 645 ILE D C 1
ATOM 3312 O O . ILE D 2 2 ? -57.931 7.913 -8.588 1.00 104.89 645 ILE D O 1
ATOM 3317 N N . LEU D 2 3 ? -59.531 9.168 -7.605 1.00 90.15 646 LEU D N 1
ATOM 3318 C CA . LEU D 2 3 ? -59.012 8.973 -6.285 1.00 75.89 646 LEU D CA 1
ATOM 3319 C C . LEU D 2 3 ? -60.029 8.633 -5.150 1.00 69.64 646 LEU D C 1
ATOM 3320 O O . LEU D 2 3 ? -60.065 7.491 -4.685 1.00 59.31 646 LEU D O 1
ATOM 3325 N N . LEU D 2 4 ? -60.853 9.598 -4.737 1.00 57.83 647 LEU D N 1
ATOM 3326 C CA . LEU D 2 4 ? -61.868 9.333 -3.741 1.00 55.15 647 LEU D CA 1
ATOM 3327 C C . LEU D 2 4 ? -63.269 9.320 -4.325 1.00 59.35 647 LEU D C 1
ATOM 3328 O O . LEU D 2 4 ? -64.095 8.474 -3.979 1.00 56.20 647 LEU D O 1
ATOM 3333 N N . THR D 2 5 ? -63.532 10.261 -5.227 1.00 56.91 648 THR D N 1
ATOM 3334 C CA . THR D 2 5 ? -64.839 10.374 -5.870 1.00 62.87 648 THR D CA 1
ATOM 3335 C C . THR D 2 5 ? -64.892 9.479 -7.125 1.00 62.56 648 THR D C 1
ATOM 3336 O O . THR D 2 5 ? -63.936 9.454 -7.909 1.00 59.73 648 THR D O 1
ATOM 3340 N N . PRO D 2 6 ? -65.992 8.712 -7.292 1.00 65.34 649 PRO D N 1
ATOM 3341 C CA . PRO D 2 6 ? -66.175 7.847 -8.467 1.00 70.60 649 PRO D CA 1
ATOM 3342 C C . PRO D 2 6 ? -66.537 8.599 -9.753 1.00 77.20 649 PRO D C 1
ATOM 3343 O O . PRO D 2 6 ? -67.056 9.720 -9.697 1.00 68.92 649 PRO D O 1
ATOM 3347 N N . ARG D 2 7 ? -66.270 7.966 -10.895 1.00 83.37 650 ARG D N 1
ATOM 3348 C CA . ARG D 2 7 ? -66.615 8.514 -12.206 1.00 76.40 650 ARG D CA 1
ATOM 3349 C C . ARG D 2 7 ? -67.866 7.857 -12.777 1.00 81.79 650 ARG D C 1
ATOM 3350 O O . ARG D 2 7 ? -68.944 8.451 -12.777 1.00 80.18 650 ARG D O 1
#

Sequence (416 aa):
GLVAEAEAVAAGWMLDFLCLSLCRAFRDGRSEDFRRTRNSAEAIIHGLSSLTACQLRTIYICQFLTRIAAGKTLDAQFENDERITPLESALMIWGSIEKEHDKLHEEIQNLIKIQAIAVCMMENGNFKEAEEVFERIFGDPNSHMPFKSKLLMIISQKDTFHSFFQHFSYNHMMEKIKSYVNYVLSEKSSTFLMKAAAKVVESGLVAEAEAVAAGWMLDFLCLSLCRAFRDGRSEDFRRTRNSAEAIIHGLSSLTACQLRTIYICQFLTRIAAGKTLDAQFENDERITPLESALMIWGSIEKEHDKLHEEIQNLIKIQAIAVCMENGNFKEAEEVFERIFHMPFKSKLLMIISQKDTFHSFFQHFSYNHMMEKIKSYVNYVLSEKSSTFLMKAAAKVVEKILLTPRRRQRLILLTPR

GO terms:
  GO:0005515 protein binding (F, IPI)
  GO:0000781 chromosome, telomeric region (C, IDA)
  GO:0005730 nucleolus (C, IDA)
  GO:0008017 microtubule binding (F, IDA)
  GO:0005634 nucleus (C, IDA)
  GO:0005819 spindle (C, IDA)
  GO:0042162 telomeric repeat DNA binding (F, IDA)
  GO:0042802 identical protein binding (F, IPI)
  GO:0003691 double-stranded telomeric DNA binding (F, IDA)
  GO:0005634 nucleus (C, EXP)
  GO:0042803 protein homodimerization activity (F, IPI)
  GO:0005654 nucleoplasm (C, TAS)
  GO:0098505 G-rich strand telomeric DNA binding (F, IDA)
  GO:0003720 telomerase activity (F, IDA)
  GO:0008301 DNA binding, bending (F, IDA)
  GO:0000783 nuclear telomere cap complex (C, IDA)
  GO:0070187 shelterin complex (C, IDA)
  GO:1905839 negative regulation of telomeric D-loop disassembly (P, IDA)
  GO:0007004 telomere maintenance via telomerase (P, IDA)
  GO:0008156 negative regulation of DNA replication (P, IDA)

Organism: Homo sapiens (NCBI:txid9606)

InterPro domains:
  IPR001005 SANT/Myb domain [PF00249] (380-427)
  IPR001005 SANT/Myb domain [PS50090] (375-428)
  IPR001005 SANT/Myb domain [SM00717] (379-430)
  IPR009057 Homedomain-like superfamily [SSF46689] (382-435)
  IPR013867 Telomere repeat-binding factor, dimerisation domain [PF08558] (77-269)
  IPR017357 Telomeric repeat-binding factor 1/2 [PIRSF038016] (1-439)
  IPR017930 Myb domain [PS51294] (375-432)
  IPR036507 Telomere repeat-binding factor, dimerisation domain superfamily [G3DSA:1.25.40.210] (58-268)
  IPR036507 Telomere repeat-binding factor, dimerisation domain superfamily [SSF63600] (63-265)
  IPR052450 Telomeric Repeat-Binding Domain-Containing Protein [PTHR46734] (14-439)

B-factor: mean 44.88, std 18.6, range [17.72, 120.45]

Solvent-accessible surface area: 20580 Å² total; per-residue (Å²): 92,113,70,61,100,1,35,49,38,0,20,16,42,3,1,28,5,7,0,0,5,0,0,33,2,12,83,70,53,79,88,96,49,20,93,74,16,43,50,4,0,33,12,6,16,95,39,36,116,74,92,81,91,66,31,72,50,0,11,54,0,0,18,0,0,6,3,0,55,15,1,119,57,36,79,6,22,1,24,95,54,113,137,20,2,0,0,7,0,0,17,86,18,1,30,61,31,17,123,173,80,102,171,50,12,85,73,0,51,20,16,0,26,0,2,0,0,0,5,0,0,72,98,33,53,48,155,47,0,82,62,0,20,101,63,20,1,40,87,118,130,42,177,66,72,70,14,89,93,0,96,93,3,2,72,96,119,79,68,121,46,62,21,4,86,123,60,24,34,112,90,0,32,108,78,0,43,54,0,0,71,94,0,11,82,73,3,47,67,26,65,0,10,109,9,0,42,120,78,31,130,130,88,127,64,66,89,2,35,54,43,0,15,11,37,2,1,35,6,8,0,0,16,0,0,20,1,11,90,70,52,88,86,79,55,17,97,76,17,39,46,4,0,30,11,6,15,108,36,32,124,86,80,82,90,94,38,73,39,2,9,53,0,0,21,0,1,4,5,0,52,10,6,126,65,146,117,13,32,2,42,126,62,130,131,25,20,8,0,8,0,0,26,86,16,2,50,62,4,149,50,126,126,69,159,48,3,96,49,0,45,29,5,0,17,4,6,0,0,1,19,4,5,107,80,40,64,50,170,40,0,84,72,0,14,119,75,27,51,183,20,114,95,59,93,96,0,71,119,6,8,67,126,113,56,19,171,47,85,14,10,132,111,44,32,27,106,48,0,41,100,55,0,46,56,8,1,70,123,0,13,84,69,9,46,71,33,68,2,15,116,19,0,40,161,94,34,158,180,14,27,0,54,38,115,155,73,122,239,198,75,53,0,45,39,162